Protein AF-A0A7V9AAE6-F1 (afdb_monomer)

Organism: NCBI:txid2755323

Foldseek 3Di:
DDDDDDDDDDDDDDDDDDDDDDDPPPPPPPPPPDPDFPPVPPPDFWFWDWDQQADCFFDDQDWFFRNHGHAQFALQWAAAQRGKIWGQGADDQGFTWIRDPVRTIDTQERRDPPQQLPPDQKDFRNNQHRLEDDDDNPDHYAQKYKDHAQVDADPVRFGRTWMKHAHYPPNLQRQWIKTWHQDVVVVRGIMIGTLAGPADDDADQDAFDKDQRHNHHDPDRWGWFWEAALNDIWIWTDDQQWIWTADPVRNMTGTQDHCVLEAPDPQAPQDDPNHGAGHFPDWDAARNRKIWGFDAAPGPVGQWIKIAHNVSPDIHTLAGAPVDLQAWCKFQRHPGHHAWRGFRRQCQYDHRAWGWTAGPQSWWIWIGHPRIIFTQFSTQATEGGGGDDDPDDDDDDLVPADNNGRTPTAHRWHDHPDQWIWGFHDDPPTTTTIIIIDNHDSPDDYDYDDD

Sequence (451 aa):
MFRPCKRRWINPSFCTLAASAVLAAGWLATETSGQDKPSPGSQISGPPKYEHFAFCCMDGYLDGPRKEAMAPVTKAVSVDDEGNLYFIPAHGDSGLRVARMDGMVETIAGADYWHGRLNVDEGPASFIPHLQRVGGIGNPISTVVAVGNPLRDGPDGQPAGYLLTRAGLGTGLEYSIYKVWRNKEKGGRWWFKRIIGLGKSAPPTEVGKSIAAKDVFFDKLPFITTGRVGGKLNVYFHSEGNLWQYDDAQGTLTCVLSTADYLGKPEIGTRHDGKPLPPAEKIVVTPDGSFYLGWYQGNYPKGTVVKVTADRKKAWRVAQDAGDVNKRWDGDALRQAAFFGGPLLAGGTWAPDIVFFGAVDDAPLRRFKDGRVSTLCKDGEWREFPTKQASGGGELTWQACPPDKAPAWGRGWVMADPGYFYQLYSMGGGDAWVWRVGPIDFGKESIQKLP

Mean predicted aligned error: 11.21 Å

Solvent-accessible surface area (backbone atoms only — not comparable to full-atom values): 24290 Å² total; per-residue (Å²): 142,86,88,89,86,83,87,84,88,87,86,84,89,82,89,81,89,81,90,76,93,74,80,84,76,74,83,72,76,79,82,84,82,70,82,76,68,76,56,94,81,65,82,71,75,59,52,43,43,80,39,87,51,32,34,54,47,35,54,48,90,37,67,36,50,20,74,71,10,29,34,34,65,41,65,16,44,27,45,21,73,80,52,31,39,33,34,42,33,70,58,101,60,24,18,40,30,37,41,36,79,90,34,41,27,47,80,61,23,24,86,59,93,63,83,37,72,71,88,64,59,59,46,57,22,56,62,51,36,50,51,57,54,90,74,75,102,79,76,46,62,39,54,33,39,51,39,53,36,45,89,40,63,35,96,87,62,49,48,41,21,29,35,40,34,39,35,10,61,91,46,90,43,49,49,23,32,30,44,35,34,42,34,64,98,65,77,54,39,48,24,31,35,57,44,30,37,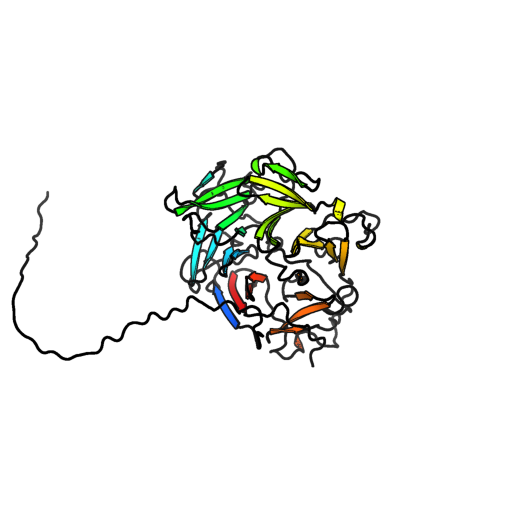83,25,87,36,70,71,60,69,53,67,75,39,70,46,53,28,54,45,23,29,55,98,55,71,55,40,43,40,65,32,43,41,83,80,43,80,44,41,36,39,33,45,88,31,27,34,24,40,49,39,80,92,79,41,29,34,27,16,73,43,31,45,80,60,53,61,69,36,75,66,65,47,46,58,52,98,90,35,70,58,64,63,43,77,32,71,41,56,24,37,75,49,24,38,41,36,7,20,40,72,90,37,58,64,47,12,25,27,32,42,33,44,58,86,45,83,47,53,35,62,56,28,31,32,69,84,43,67,75,35,19,50,20,30,45,17,70,81,31,17,29,65,30,39,16,56,34,56,45,51,25,48,87,44,73,64,35,37,29,33,33,31,91,73,35,30,47,54,29,35,38,44,93,62,28,28,28,34,40,19,44,41,51,46,34,32,24,46,57,29,45,56,67,96,82,82,82,56,63,53,68,85,70,39,58,84,59,63,18,64,39,74,43,35,40,74,36,43,35,66,75,35,36,32,38,33,43,39,60,64,93,85,45,38,11,42,32,34,39,38,30,67,44,55,88,80,59,74,70,39,80,59,78,132

Secondary structure (DSSP, 8-state):
-----------------------------------PPPPTT----SPPEEEEEE--S--S-B-EETTT-B----S-EEE-TT--EEE--SSS---EEEE-TTSEEEEEE--S--------SEEEGGGS--S--S--TT--SSSEEEEEEEEEE-TTSSEEEEEEEEPPTTSS-TT-EEEEEEEGGGTTEEEEEEEESS--BPPP-STT-EEEGGGB--SSPPEEEEEEETTEEEEEEEETTEEEEEETTTTEEEEEE-HHHHTT-TTT-SEETTEEPPPPSEEEE-TTS-EEEE--TTSSSTTEEEEE-TTSS-EEEEEE----TTSBSSEETTTTB-----B-TTT-EEETTEEEE--TTS-B-EEEETTEEEEEBTTS-EE---B--STT--S--GGGS-TTTSB-B-S-EEEETTTEEEEEEEETTTEEEEEEEE---TTSPEES---

Radius of gyration: 25.61 Å; Cα contacts (8 Å, |Δi|>4): 1141; chains: 1; bounding box: 88×87×58 Å

pLDDT: mean 75.8, std 20.03, range [22.12, 98.5]

Structure (mmCIF, N/CA/C/O backbone):
data_AF-A0A7V9AAE6-F1
#
_entry.id   AF-A0A7V9AAE6-F1
#
loop_
_atom_site.group_PDB
_atom_site.id
_atom_site.type_symbol
_atom_site.label_atom_id
_atom_site.label_alt_id
_atom_site.label_comp_id
_atom_site.label_asym_id
_atom_site.label_entity_id
_atom_site.label_seq_id
_atom_site.pdbx_PDB_ins_code
_atom_site.Cartn_x
_atom_site.Cartn_y
_atom_site.Cartn_z
_atom_site.occupancy
_atom_site.B_iso_or_equiv
_atom_site.auth_seq_id
_atom_site.auth_comp_id
_atom_site.auth_asym_id
_atom_site.auth_atom_id
_atom_site.pdbx_PDB_model_num
ATOM 1 N N . MET A 1 1 ? -64.786 -18.141 11.512 1.00 38.16 1 MET A N 1
ATOM 2 C CA . MET A 1 1 ? -65.105 -19.432 10.864 1.00 38.16 1 MET A CA 1
ATOM 3 C C . MET A 1 1 ? -63.811 -20.197 10.652 1.00 38.16 1 MET A C 1
ATOM 5 O O . MET A 1 1 ? -63.058 -19.876 9.750 1.00 38.16 1 MET A O 1
ATOM 9 N N . PHE A 1 2 ? -63.532 -21.159 11.526 1.00 30.17 2 PHE A N 1
ATOM 10 C CA . PHE A 1 2 ? -62.473 -22.153 11.365 1.00 30.17 2 PHE A CA 1
ATOM 11 C C . PHE A 1 2 ? -63.156 -23.502 11.156 1.00 30.17 2 PHE A C 1
ATOM 13 O O . PHE A 1 2 ? -64.040 -23.820 11.947 1.00 30.17 2 PHE A O 1
ATOM 20 N N . ARG A 1 3 ? -62.732 -24.294 10.163 1.00 25.22 3 ARG A N 1
ATOM 21 C CA . ARG A 1 3 ? -62.599 -25.760 10.263 1.00 25.22 3 ARG A CA 1
ATOM 22 C C . ARG A 1 3 ? -61.736 -26.317 9.107 1.00 25.22 3 ARG A C 1
ATOM 24 O O . ARG A 1 3 ? -61.664 -25.680 8.062 1.00 25.22 3 ARG A O 1
ATOM 31 N N . PRO A 1 4 ? -61.058 -27.464 9.315 1.00 36.69 4 PRO A N 1
ATOM 32 C CA . PRO A 1 4 ? -59.820 -27.860 8.636 1.00 36.69 4 PRO A CA 1
ATOM 33 C C . PRO A 1 4 ? -60.000 -29.076 7.704 1.00 36.69 4 PRO A C 1
ATOM 35 O O . PRO A 1 4 ? -61.030 -29.750 7.757 1.00 36.69 4 PRO A O 1
ATOM 38 N N . CYS A 1 5 ? -58.972 -29.430 6.921 1.00 25.23 5 CYS A N 1
ATOM 39 C CA . CYS A 1 5 ? -58.918 -30.715 6.212 1.00 25.23 5 CYS A CA 1
ATOM 40 C C . CYS A 1 5 ? -57.712 -31.571 6.638 1.00 25.23 5 CYS A C 1
ATOM 42 O O . CYS A 1 5 ? -56.651 -31.063 6.991 1.00 25.23 5 CYS A O 1
ATOM 44 N N . LYS A 1 6 ? -57.957 -32.883 6.695 1.00 27.66 6 LYS A N 1
ATOM 45 C CA . LYS A 1 6 ? -57.303 -33.902 7.530 1.00 27.66 6 LYS A CA 1
ATOM 46 C C . LYS A 1 6 ? -56.033 -34.504 6.909 1.00 27.66 6 LYS A C 1
ATOM 48 O O . LYS A 1 6 ? -55.983 -34.772 5.715 1.00 27.66 6 LYS A O 1
ATOM 53 N N . ARG A 1 7 ? -55.082 -34.864 7.782 1.00 25.94 7 ARG A N 1
ATOM 54 C CA . ARG A 1 7 ? -54.035 -35.880 7.549 1.00 25.94 7 ARG A CA 1
ATOM 55 C C . ARG A 1 7 ? -54.653 -37.275 7.377 1.00 25.94 7 ARG A C 1
ATOM 57 O O . ARG A 1 7 ? -55.599 -37.614 8.089 1.00 25.94 7 ARG A O 1
ATOM 64 N N . ARG A 1 8 ? -54.018 -38.129 6.568 1.00 24.86 8 ARG A N 1
ATOM 65 C CA . ARG A 1 8 ? -54.099 -39.592 6.702 1.00 24.86 8 ARG A CA 1
ATOM 66 C C . ARG A 1 8 ? -52.702 -40.203 6.597 1.00 24.86 8 ARG A C 1
ATOM 68 O O . ARG A 1 8 ? -51.971 -39.928 5.656 1.00 24.86 8 ARG A O 1
ATOM 75 N N . TRP A 1 9 ? -52.367 -40.991 7.611 1.00 22.98 9 TRP A N 1
ATOM 76 C CA . TRP A 1 9 ? -51.218 -41.886 7.698 1.00 22.98 9 TRP A CA 1
ATOM 77 C C . TRP A 1 9 ? -51.628 -43.269 7.187 1.00 22.98 9 TRP A C 1
ATOM 79 O O . TRP A 1 9 ? -52.701 -43.729 7.575 1.00 22.98 9 TRP A O 1
ATOM 89 N N . ILE A 1 10 ? -50.767 -43.943 6.417 1.00 27.31 10 ILE A N 1
ATOM 90 C CA . ILE A 1 10 ? -50.696 -45.412 6.339 1.00 27.31 10 ILE A CA 1
ATOM 91 C C . ILE A 1 10 ? -49.213 -45.805 6.210 1.00 27.31 10 ILE A C 1
ATOM 93 O O . ILE A 1 10 ? -48.483 -45.248 5.399 1.00 27.31 10 ILE A O 1
ATOM 97 N N . ASN A 1 11 ? -48.805 -46.755 7.045 1.00 22.12 11 ASN A N 1
ATOM 98 C CA . ASN A 1 11 ? -47.566 -47.544 7.074 1.00 22.12 11 ASN A CA 1
ATOM 99 C C . ASN A 1 11 ? -48.004 -48.933 7.624 1.00 22.12 11 ASN A C 1
ATOM 101 O O . ASN A 1 11 ? -49.061 -48.958 8.269 1.00 22.12 11 ASN A O 1
ATOM 105 N N . PRO A 1 12 ? -47.239 -50.046 7.586 1.00 42.81 12 PRO A N 1
ATOM 106 C CA . PRO A 1 12 ? -46.128 -50.498 6.727 1.00 42.81 12 PRO A CA 1
ATOM 107 C C . PRO A 1 12 ? -46.315 -51.979 6.245 1.00 42.81 12 PRO A C 1
ATOM 109 O O . PRO A 1 12 ? -47.381 -52.559 6.445 1.00 42.81 12 PRO A O 1
ATOM 112 N N . SER A 1 13 ? -45.231 -52.592 5.719 1.00 24.70 13 SER A N 1
ATOM 113 C CA . SER A 1 13 ? -44.926 -54.052 5.632 1.00 24.70 13 SER A CA 1
ATOM 114 C C . SER A 1 13 ? -45.295 -54.763 4.312 1.00 24.70 13 SER A C 1
ATOM 116 O O . SER A 1 13 ? -46.391 -54.564 3.814 1.00 24.70 13 SER A O 1
ATOM 118 N N . PHE A 1 14 ? -44.504 -55.654 3.688 1.00 25.53 14 PHE A N 1
ATOM 119 C CA . PHE A 1 14 ? -43.159 -56.238 3.897 1.00 25.53 14 PHE A CA 1
ATOM 120 C C . PHE A 1 14 ? -42.788 -57.069 2.625 1.00 25.53 14 PHE A C 1
ATOM 122 O O . PHE A 1 14 ? -43.694 -57.409 1.867 1.00 25.53 14 PHE A O 1
ATOM 129 N N . CYS A 1 15 ? -41.509 -57.484 2.496 1.00 23.48 15 CYS A N 1
ATOM 130 C CA . CYS A 1 15 ? -40.951 -58.573 1.640 1.00 23.48 15 CYS A CA 1
ATOM 131 C C . CYS A 1 15 ? -40.703 -58.284 0.129 1.00 23.48 15 CYS A C 1
ATOM 133 O O . CYS A 1 15 ? -41.597 -57.820 -0.558 1.00 23.48 15 CYS A O 1
ATOM 135 N N . THR A 1 16 ? -39.549 -58.562 -0.508 1.00 26.50 16 THR A N 1
ATOM 136 C CA . THR A 1 16 ? -38.288 -59.231 -0.112 1.00 26.50 16 THR A CA 1
ATOM 137 C C . THR A 1 16 ? -37.155 -58.879 -1.101 1.00 26.50 16 THR A C 1
ATOM 139 O O . THR A 1 16 ? -37.397 -58.665 -2.283 1.00 26.50 16 THR A O 1
ATOM 142 N N . LEU A 1 17 ? -35.928 -58.881 -0.572 1.00 25.61 17 LEU A N 1
ATOM 143 C CA . LEU A 1 17 ? -34.586 -58.981 -1.174 1.00 25.61 17 LEU A CA 1
ATOM 144 C C . LEU A 1 17 ? -34.429 -59.350 -2.667 1.00 25.61 17 LEU A C 1
ATOM 146 O O . LEU A 1 17 ? -34.781 -60.449 -3.084 1.00 25.61 17 LEU A O 1
ATOM 150 N N . ALA A 1 18 ? -33.635 -58.538 -3.372 1.00 24.98 18 ALA A N 1
ATOM 151 C CA . ALA A 1 18 ? -32.578 -59.030 -4.257 1.00 24.98 18 ALA A CA 1
ATOM 152 C C . ALA A 1 18 ? -31.389 -58.057 -4.210 1.00 24.98 18 ALA A C 1
ATOM 154 O O . ALA A 1 18 ? -31.491 -56.888 -4.576 1.00 24.98 18 ALA A O 1
ATOM 155 N N . ALA A 1 19 ? -30.273 -58.551 -3.680 1.00 24.92 19 ALA A N 1
ATOM 156 C CA . ALA A 1 19 ? -29.005 -57.852 -3.607 1.00 24.92 19 ALA A CA 1
ATOM 157 C C . ALA A 1 19 ? -28.358 -57.781 -4.995 1.00 24.92 19 ALA A C 1
ATOM 159 O O . ALA A 1 19 ? -28.297 -58.775 -5.715 1.00 24.92 19 ALA A O 1
ATOM 160 N N . SER A 1 20 ? -27.813 -56.624 -5.351 1.00 26.22 20 SER A N 1
ATOM 161 C CA . SER A 1 20 ? -26.743 -56.514 -6.339 1.00 26.22 20 SER A CA 1
ATOM 162 C C . SER A 1 20 ? -25.885 -55.322 -5.952 1.00 26.22 20 SER A C 1
ATOM 164 O O . SER A 1 20 ? -26.346 -54.185 -5.898 1.00 26.22 20 SER A O 1
ATOM 166 N N . ALA A 1 21 ? -24.652 -55.638 -5.575 1.00 28.94 21 ALA A N 1
ATOM 167 C CA . ALA A 1 21 ? -23.635 -54.699 -5.158 1.00 28.94 21 ALA A CA 1
ATOM 168 C C . ALA A 1 21 ? -23.313 -53.727 -6.299 1.00 28.94 21 ALA A C 1
ATOM 170 O O . ALA A 1 21 ? -22.808 -54.135 -7.342 1.00 28.94 21 ALA A O 1
ATOM 171 N N . VAL A 1 22 ? -23.559 -52.438 -6.076 1.00 28.06 22 VAL A N 1
ATOM 172 C CA . VAL A 1 22 ? -22.896 -51.368 -6.818 1.00 28.06 22 VAL A CA 1
ATOM 173 C C . VAL A 1 22 ? -21.991 -50.666 -5.823 1.00 28.06 22 VAL A C 1
ATOM 175 O O . VAL A 1 22 ? -22.436 -50.122 -4.815 1.00 28.06 22 VAL A O 1
ATOM 178 N N . LEU A 1 23 ? -20.700 -50.802 -6.102 1.00 26.59 23 LEU A N 1
ATOM 179 C CA . LEU A 1 23 ? -19.577 -50.195 -5.413 1.00 26.59 23 LEU A CA 1
ATOM 180 C C . LEU A 1 23 ? -19.883 -48.741 -5.045 1.00 26.59 23 LEU A C 1
ATOM 182 O O . LEU A 1 23 ? -20.255 -47.936 -5.899 1.00 26.59 23 LEU A O 1
ATOM 186 N N . ALA A 1 24 ? -19.687 -48.419 -3.769 1.00 26.75 24 ALA A N 1
ATOM 187 C CA . ALA A 1 24 ? -19.628 -47.055 -3.285 1.00 26.75 24 ALA A CA 1
ATOM 188 C C . ALA A 1 24 ? -18.468 -46.336 -3.989 1.00 26.75 24 ALA A C 1
ATOM 190 O O . ALA A 1 24 ? -17.313 -46.426 -3.575 1.00 26.75 24 ALA A O 1
ATOM 191 N N . ALA A 1 25 ? -18.776 -45.633 -5.077 1.00 28.75 25 ALA A N 1
ATOM 192 C CA . ALA A 1 25 ? -17.924 -44.576 -5.583 1.00 28.75 25 ALA A CA 1
ATOM 193 C C . ALA A 1 25 ? -18.002 -43.437 -4.564 1.00 28.75 25 ALA A C 1
ATOM 195 O O . ALA A 1 25 ? -18.970 -42.675 -4.526 1.00 28.75 25 ALA A O 1
ATOM 196 N N . GLY A 1 26 ? -17.006 -43.392 -3.678 1.00 25.12 26 GLY A N 1
ATOM 197 C CA . GLY A 1 26 ? -16.774 -42.257 -2.805 1.00 25.12 26 GLY A CA 1
ATOM 198 C C . GLY A 1 26 ? -16.737 -40.993 -3.653 1.00 25.12 26 GLY A C 1
ATOM 199 O O . GLY A 1 26 ? -15.921 -40.868 -4.565 1.00 25.12 26 GLY A O 1
ATOM 200 N N . TRP A 1 27 ? -17.650 -40.073 -3.364 1.00 26.20 27 TRP A N 1
ATOM 201 C CA . TRP A 1 27 ? -17.548 -38.702 -3.828 1.00 26.20 27 TRP A CA 1
ATOM 202 C C . TRP A 1 27 ? -16.332 -38.086 -3.137 1.00 26.20 27 TRP A C 1
ATOM 204 O O . TRP A 1 27 ? -16.424 -37.551 -2.035 1.00 26.20 27 TRP A O 1
ATOM 214 N N . LEU A 1 28 ? -15.171 -38.214 -3.776 1.00 26.25 28 LEU A N 1
ATOM 215 C CA . LEU A 1 28 ? -14.057 -37.310 -3.557 1.00 26.25 28 LEU A CA 1
ATOM 216 C C . LEU A 1 28 ? -14.535 -35.932 -4.005 1.00 26.25 28 LEU A C 1
ATOM 218 O O . LEU A 1 28 ? -14.614 -35.639 -5.198 1.00 26.25 28 LEU A O 1
ATOM 222 N N . ALA A 1 29 ? -14.891 -35.101 -3.028 1.00 27.67 29 ALA A N 1
ATOM 223 C CA . ALA A 1 29 ? -14.841 -33.665 -3.199 1.00 27.67 29 ALA A CA 1
ATOM 224 C C . ALA A 1 29 ? -13.429 -33.340 -3.695 1.00 27.67 29 ALA A C 1
ATOM 226 O O . ALA A 1 29 ? -12.447 -33.553 -2.988 1.00 27.67 29 ALA A O 1
ATOM 227 N N . THR A 1 30 ? -13.317 -32.901 -4.943 1.00 26.17 30 THR A N 1
ATOM 228 C CA . THR A 1 30 ? -12.099 -32.272 -5.435 1.00 26.17 30 THR A CA 1
ATOM 229 C C . THR A 1 30 ? -11.892 -31.003 -4.623 1.00 26.17 30 THR A C 1
ATOM 231 O O . THR A 1 30 ? -12.503 -29.971 -4.898 1.00 26.17 30 THR A O 1
ATOM 234 N N . GLU A 1 31 ? -11.057 -31.103 -3.592 1.00 28.66 31 GLU A N 1
ATOM 235 C CA . GLU A 1 31 ? -10.377 -29.972 -2.982 1.00 28.66 31 GLU A CA 1
ATOM 236 C C . GLU A 1 31 ? -9.586 -29.253 -4.080 1.00 28.66 31 GLU A C 1
ATOM 238 O O . GLU A 1 31 ? -8.480 -29.633 -4.448 1.00 28.66 31 GLU A O 1
ATOM 243 N N . THR A 1 32 ? -10.161 -28.189 -4.628 1.00 29.34 32 THR A N 1
ATOM 244 C CA . THR A 1 32 ? -9.389 -27.106 -5.240 1.00 29.34 32 THR A CA 1
ATOM 245 C C . THR A 1 32 ? -9.481 -25.894 -4.325 1.00 29.34 32 THR A C 1
ATOM 247 O O . THR A 1 32 ? -10.007 -24.852 -4.699 1.00 29.34 32 THR A O 1
ATOM 250 N N . SER A 1 33 ? -9.009 -26.046 -3.090 1.00 33.09 33 SER A N 1
ATOM 251 C CA . SER A 1 33 ? -8.811 -24.950 -2.138 1.00 33.09 33 SER A CA 1
ATOM 252 C C . SER A 1 33 ? -7.433 -25.106 -1.511 1.00 33.09 33 SER A C 1
ATOM 254 O O . SER A 1 33 ? -7.273 -25.556 -0.382 1.00 33.09 33 SER A O 1
ATOM 256 N N . GLY A 1 34 ? -6.422 -24.799 -2.310 1.00 32.91 34 GLY A N 1
ATOM 257 C CA . GLY A 1 34 ? -5.028 -24.969 -1.940 1.00 32.91 34 GLY A CA 1
ATOM 258 C C . GLY A 1 34 ? -4.170 -24.872 -3.183 1.00 32.91 34 GLY A C 1
ATOM 259 O O . GLY A 1 34 ? -3.587 -25.856 -3.614 1.00 32.91 34 GLY A O 1
ATOM 260 N N . GLN A 1 35 ? -4.132 -23.701 -3.824 1.00 41.19 35 GLN A N 1
ATOM 261 C CA . GLN A 1 35 ? -2.963 -23.430 -4.652 1.00 41.19 35 GLN A CA 1
ATOM 262 C C . GLN A 1 35 ? -1.788 -23.338 -3.688 1.00 41.19 35 GLN A C 1
ATOM 264 O O . GLN A 1 35 ? -1.699 -22.377 -2.921 1.00 41.19 35 GLN A O 1
ATOM 269 N N . ASP A 1 36 ? -0.952 -24.376 -3.693 1.00 38.91 36 ASP A N 1
ATOM 270 C CA . ASP A 1 36 ? 0.280 -24.427 -2.924 1.00 38.91 36 ASP A CA 1
ATOM 271 C C . ASP A 1 36 ? 1.027 -23.109 -3.106 1.00 38.91 36 ASP A C 1
ATOM 273 O O . ASP A 1 36 ? 1.366 -22.700 -4.224 1.00 38.91 36 ASP A O 1
ATOM 277 N N . LYS A 1 37 ? 1.243 -22.408 -1.989 1.00 44.19 37 LYS A N 1
ATOM 278 C CA . LYS A 1 37 ? 2.143 -21.259 -1.965 1.00 44.19 37 LYS A CA 1
ATOM 279 C C . LYS A 1 37 ? 3.486 -21.767 -2.504 1.00 44.19 37 LYS A C 1
ATOM 281 O O . LYS A 1 37 ? 3.990 -22.752 -1.955 1.00 44.19 37 LYS A O 1
ATOM 286 N N . PRO A 1 38 ? 4.059 -21.164 -3.565 1.00 46.06 38 PRO A N 1
ATOM 287 C CA . PRO A 1 38 ? 5.351 -21.604 -4.072 1.00 46.06 38 PRO A CA 1
ATOM 288 C C . PRO A 1 38 ? 6.354 -21.618 -2.918 1.00 46.06 38 PRO A C 1
ATOM 290 O O . PRO A 1 38 ? 6.476 -20.642 -2.172 1.00 46.06 38 PRO A O 1
ATOM 293 N N . SER A 1 39 ? 7.008 -22.762 -2.719 1.00 38.53 39 SER A N 1
ATOM 294 C CA . SER A 1 39 ? 7.979 -22.916 -1.641 1.00 38.53 39 SER A CA 1
ATOM 295 C C . SER A 1 39 ? 9.141 -21.943 -1.860 1.00 38.53 39 SER A C 1
ATOM 297 O O . SER A 1 39 ? 9.564 -21.760 -3.008 1.00 38.53 39 SER A O 1
ATOM 299 N N . PRO A 1 40 ? 9.694 -21.331 -0.797 1.00 38.16 40 PRO A N 1
ATOM 300 C CA . PRO A 1 40 ? 10.885 -20.500 -0.920 1.00 38.16 40 PRO A CA 1
ATOM 301 C C . PRO A 1 40 ? 11.998 -21.286 -1.630 1.00 38.16 40 PRO A C 1
ATOM 303 O O . PRO A 1 40 ? 12.467 -22.297 -1.111 1.00 38.16 40 PRO A O 1
ATOM 306 N N . GLY A 1 41 ? 12.381 -20.857 -2.837 1.00 40.78 41 GLY A N 1
ATOM 307 C CA . GLY A 1 41 ? 13.430 -21.498 -3.640 1.00 40.78 41 GLY A CA 1
ATOM 308 C C . GLY A 1 41 ? 12.967 -22.336 -4.840 1.00 40.78 41 GLY A C 1
ATOM 309 O O . GLY A 1 41 ? 13.824 -22.805 -5.586 1.00 40.78 41 GLY A O 1
ATOM 310 N N . SER A 1 42 ? 11.662 -22.505 -5.101 1.00 51.09 42 SER A N 1
ATOM 311 C CA . SER A 1 42 ? 11.232 -23.065 -6.392 1.00 51.09 42 SER A CA 1
ATOM 312 C C . SER A 1 42 ? 11.480 -22.043 -7.506 1.00 51.09 42 SER A C 1
ATOM 314 O O . SER A 1 42 ? 10.909 -20.952 -7.459 1.00 51.09 42 SER A O 1
ATOM 316 N N . GLN A 1 43 ? 12.291 -22.380 -8.515 1.00 60.53 43 GLN A N 1
ATOM 317 C CA . GLN A 1 43 ? 12.417 -21.553 -9.718 1.00 60.53 43 GLN A CA 1
ATOM 318 C C . GLN A 1 43 ? 11.076 -21.535 -10.459 1.00 60.53 43 GLN A C 1
ATOM 320 O O . GLN A 1 43 ? 10.725 -22.474 -11.174 1.00 60.53 43 GLN A O 1
ATOM 325 N N . ILE A 1 44 ? 10.316 -20.456 -10.275 1.00 74.25 44 ILE A N 1
ATOM 326 C CA . ILE A 1 44 ? 9.123 -20.181 -11.072 1.00 74.25 44 ILE A CA 1
ATOM 327 C C . ILE A 1 44 ? 9.609 -19.893 -12.497 1.00 74.25 44 ILE A C 1
ATOM 329 O O . ILE A 1 44 ? 10.337 -18.928 -12.741 1.00 74.25 44 ILE A O 1
ATOM 333 N N . SER A 1 45 ? 9.250 -20.769 -13.433 1.00 69.12 45 SER A N 1
ATOM 334 C CA . SER A 1 45 ? 9.623 -20.659 -14.843 1.00 69.12 45 SER A CA 1
ATOM 335 C C . SER A 1 45 ? 8.380 -20.604 -15.728 1.00 69.12 45 SER A C 1
ATOM 337 O O . SER A 1 45 ? 7.365 -21.239 -15.436 1.00 69.12 45 SER A O 1
ATOM 339 N N . GLY A 1 46 ? 8.475 -19.835 -16.813 1.00 82.81 46 GLY A N 1
ATOM 340 C CA . GLY A 1 46 ? 7.396 -19.649 -17.777 1.00 82.81 46 GLY A CA 1
ATOM 341 C C . GLY A 1 46 ? 6.457 -18.471 -17.474 1.00 82.81 46 GLY A C 1
ATOM 342 O O . GLY A 1 46 ? 6.617 -17.778 -16.466 1.00 82.81 46 GLY A O 1
ATOM 343 N N . PRO A 1 47 ? 5.481 -18.236 -18.371 1.00 89.19 47 PRO A N 1
ATOM 344 C CA . PRO A 1 47 ? 4.550 -17.119 -18.271 1.00 89.19 47 PRO A CA 1
ATOM 345 C C . PRO A 1 47 ? 3.677 -17.217 -17.011 1.00 89.19 47 PRO A C 1
ATOM 347 O O . PRO A 1 47 ? 3.175 -18.306 -16.705 1.00 89.19 47 PRO A O 1
ATOM 350 N N . PRO A 1 48 ? 3.424 -16.099 -16.301 1.00 89.75 48 PRO A N 1
ATOM 351 C CA . PRO A 1 48 ? 2.459 -16.083 -15.214 1.00 89.75 48 PRO A CA 1
ATOM 352 C C . PRO A 1 48 ? 1.062 -16.422 -15.742 1.00 89.75 48 PRO A C 1
ATOM 354 O O . PRO A 1 48 ? 0.677 -16.040 -16.851 1.00 89.75 48 PRO A O 1
ATOM 357 N N . LYS A 1 49 ? 0.271 -17.128 -14.933 1.00 90.94 49 LYS A N 1
ATOM 358 C CA . LYS A 1 49 ? -1.115 -17.450 -15.277 1.00 90.94 49 LYS A CA 1
ATOM 359 C C . LYS A 1 49 ? -2.007 -16.262 -14.950 1.00 90.94 49 LYS A C 1
ATOM 361 O O . LYS A 1 49 ? -1.874 -15.666 -13.886 1.00 90.94 49 LYS A O 1
ATOM 366 N N . TYR A 1 50 ? -2.935 -15.964 -15.853 1.00 89.00 50 TYR A N 1
ATOM 367 C CA . TYR A 1 50 ? -3.979 -14.962 -15.658 1.00 89.00 50 TYR A CA 1
ATOM 368 C C . TYR A 1 50 ? -5.269 -15.670 -15.254 1.00 89.00 50 TYR A C 1
ATOM 370 O O . TYR A 1 50 ? -5.915 -16.327 -16.070 1.00 89.00 50 TYR A O 1
ATOM 378 N N . GLU A 1 51 ? -5.638 -15.556 -13.982 1.00 90.81 51 GLU A N 1
ATOM 379 C CA . GLU A 1 51 ? -6.893 -16.083 -13.459 1.00 90.81 51 GLU A CA 1
ATOM 380 C C . GLU A 1 51 ? -7.933 -14.964 -13.399 1.00 90.81 51 GLU A C 1
ATOM 382 O O . GLU A 1 51 ? -7.699 -13.930 -12.770 1.00 90.81 51 GLU A O 1
ATOM 387 N N . HIS A 1 52 ? -9.095 -15.172 -14.024 1.00 90.31 52 HIS A N 1
ATOM 388 C CA . HIS A 1 52 ? -10.239 -14.280 -13.837 1.00 90.31 52 HIS A CA 1
ATOM 389 C C . HIS A 1 52 ? -10.718 -14.398 -12.389 1.00 90.31 52 HIS A C 1
ATOM 391 O O . HIS A 1 52 ? -11.362 -15.379 -12.010 1.00 90.31 52 HIS A O 1
ATOM 397 N N . PHE A 1 53 ? -10.350 -13.411 -11.578 1.00 91.81 53 PHE A N 1
ATOM 398 C CA . PHE A 1 53 ? -10.516 -13.457 -10.136 1.00 91.81 53 PHE A CA 1
ATOM 399 C C . PHE A 1 53 ? -11.857 -12.898 -9.680 1.00 91.81 53 PHE A C 1
ATOM 401 O O . PHE A 1 53 ? -12.478 -13.490 -8.803 1.00 91.81 53 PHE A O 1
ATOM 408 N N . ALA A 1 54 ? -12.313 -11.784 -10.259 1.00 91.19 54 ALA A N 1
ATOM 409 C CA . ALA A 1 54 ? -13.599 -11.193 -9.911 1.00 91.19 54 ALA A CA 1
ATOM 410 C C . ALA A 1 54 ? -14.209 -10.340 -11.030 1.00 91.19 54 ALA A C 1
ATOM 412 O O . ALA A 1 54 ? -13.506 -9.797 -11.888 1.00 91.19 54 ALA A O 1
ATOM 413 N N . PHE A 1 55 ? -15.529 -10.211 -10.916 1.00 89.25 55 PHE A N 1
ATOM 414 C CA . PHE A 1 55 ? -16.478 -9.394 -11.664 1.00 89.25 55 PHE A CA 1
ATOM 415 C C . PHE A 1 55 ? -16.783 -9.824 -13.092 1.00 89.25 55 PHE A C 1
ATOM 417 O O . PHE A 1 55 ? -15.920 -10.274 -13.841 1.00 89.25 55 PHE A O 1
ATOM 424 N N . CYS A 1 56 ? -18.037 -9.639 -13.489 1.00 87.19 56 CYS A N 1
ATOM 425 C CA . CYS A 1 56 ? -18.557 -10.042 -14.790 1.00 87.19 56 CYS A CA 1
ATOM 426 C C . CYS A 1 56 ? -18.411 -8.976 -15.892 1.00 87.19 56 CYS A C 1
ATOM 428 O O . CYS A 1 56 ? -19.149 -9.030 -16.871 1.00 87.19 56 CYS A O 1
ATOM 430 N N . CYS A 1 57 ? -17.485 -8.017 -15.760 1.00 82.12 57 CYS A N 1
ATOM 431 C CA . CYS A 1 57 ? -17.343 -6.886 -16.690 1.00 82.12 57 CYS A CA 1
ATOM 432 C C . CYS A 1 57 ? -18.513 -5.893 -16.702 1.00 82.12 57 CYS A C 1
ATOM 434 O O . CYS A 1 57 ? -18.668 -5.183 -17.684 1.00 82.12 57 CYS A O 1
ATOM 436 N N . MET A 1 58 ? -19.353 -5.843 -15.669 1.00 80.06 58 MET A N 1
ATOM 437 C CA . MET A 1 58 ? -20.464 -4.889 -15.631 1.00 80.06 58 MET A CA 1
ATOM 438 C C . MET A 1 58 ? -20.362 -3.981 -14.415 1.00 80.06 58 MET A C 1
ATOM 440 O O . MET A 1 58 ? -20.138 -4.452 -13.293 1.00 80.06 58 MET A O 1
ATOM 444 N N . ASP A 1 59 ? -20.544 -2.684 -14.661 1.00 78.56 59 ASP A N 1
ATOM 445 C CA . ASP A 1 59 ? -20.773 -1.706 -13.610 1.00 78.56 59 ASP A CA 1
ATOM 446 C C . ASP A 1 59 ? -22.098 -2.014 -12.910 1.00 78.56 59 ASP A C 1
ATOM 448 O O . ASP A 1 59 ? -23.091 -2.386 -13.539 1.00 78.56 59 ASP A O 1
ATOM 452 N N . GLY A 1 60 ? -22.099 -1.877 -11.593 1.00 77.38 60 GLY A N 1
ATOM 453 C CA . GLY A 1 60 ? -23.245 -2.178 -10.760 1.00 77.38 60 GLY A CA 1
ATOM 454 C C . GLY A 1 60 ? -22.858 -2.746 -9.407 1.00 77.38 60 GLY A C 1
ATOM 455 O O . GLY A 1 60 ? -21.689 -2.885 -9.045 1.00 77.38 60 GLY A O 1
ATOM 456 N N . TYR A 1 61 ? -23.887 -3.105 -8.656 1.00 80.50 61 TYR A N 1
ATOM 457 C CA . TYR A 1 61 ? -23.773 -3.505 -7.267 1.00 80.50 61 TYR A CA 1
ATOM 458 C C . TYR A 1 61 ? -24.494 -4.835 -7.063 1.00 80.50 61 TYR A C 1
ATOM 460 O O . TYR A 1 61 ? -25.672 -4.888 -6.717 1.00 80.50 61 TYR A O 1
ATOM 468 N N . LEU A 1 62 ? -23.777 -5.925 -7.349 1.00 87.50 62 LEU A N 1
ATOM 469 C CA . LEU A 1 62 ? -24.261 -7.288 -7.144 1.00 87.50 62 LEU A CA 1
ATOM 470 C C . LEU A 1 62 ? -23.186 -8.121 -6.447 1.00 87.50 62 LEU A C 1
ATOM 472 O O . LEU A 1 62 ? -22.069 -8.251 -6.953 1.00 87.50 62 LEU A O 1
ATOM 476 N N . ASP A 1 63 ? -23.532 -8.650 -5.276 1.00 91.44 63 ASP A N 1
ATOM 477 C CA . ASP A 1 63 ? -22.790 -9.699 -4.573 1.00 91.44 63 ASP A CA 1
ATOM 478 C C . ASP A 1 63 ? -23.139 -11.075 -5.156 1.00 91.44 63 ASP A C 1
ATOM 480 O O . ASP A 1 63 ? -24.166 -11.242 -5.812 1.00 91.44 63 ASP A O 1
ATOM 484 N N . GLY A 1 64 ? -22.302 -12.078 -4.898 1.00 94.19 64 GLY A N 1
ATOM 485 C CA . GLY A 1 64 ? -22.517 -13.435 -5.398 1.00 94.19 64 GLY A CA 1
ATOM 486 C C . GLY A 1 64 ? -21.240 -14.087 -5.917 1.00 94.19 64 GLY A C 1
ATOM 487 O O . GLY A 1 64 ? -20.137 -13.629 -5.607 1.00 94.19 64 GLY A O 1
ATOM 488 N N . PRO A 1 65 ? -21.359 -15.165 -6.706 1.00 95.50 65 PRO A N 1
ATOM 489 C CA . PRO A 1 65 ? -20.215 -15.804 -7.337 1.00 95.50 65 PRO A CA 1
ATOM 490 C C . PRO A 1 65 ? -19.397 -14.809 -8.168 1.00 95.50 65 PRO A C 1
ATOM 492 O O . PRO A 1 65 ? -19.935 -13.952 -8.865 1.00 95.50 65 PRO A O 1
ATOM 495 N N . ARG A 1 66 ? -18.072 -14.946 -8.157 1.00 88.94 66 ARG A N 1
ATOM 496 C CA . ARG A 1 66 ? -17.116 -13.984 -8.724 1.00 88.94 66 ARG A CA 1
ATOM 497 C C . ARG A 1 66 ? -17.322 -13.663 -10.205 1.00 88.94 66 ARG A C 1
ATOM 499 O O . ARG A 1 66 ? -16.933 -12.586 -10.635 1.00 88.94 66 ARG A O 1
ATOM 506 N N . LYS A 1 67 ? -17.922 -14.574 -10.979 1.00 89.56 67 LYS A N 1
ATOM 507 C CA . LYS A 1 67 ? -18.231 -14.387 -12.411 1.00 89.56 67 LYS A CA 1
ATOM 508 C C . LYS A 1 67 ? -19.616 -13.787 -12.676 1.00 89.56 67 LYS A C 1
ATOM 510 O O . LYS A 1 67 ? -19.937 -13.533 -13.830 1.00 89.56 67 LYS A O 1
ATOM 515 N N . GLU A 1 68 ? -20.404 -13.570 -11.631 1.00 92.12 68 GLU A N 1
ATOM 516 C CA . GLU A 1 68 ? -21.748 -12.978 -11.667 1.00 92.12 68 GLU A CA 1
ATOM 517 C C . GLU A 1 68 ? -21.786 -11.638 -10.924 1.00 92.12 68 GLU A C 1
ATOM 519 O O . GLU A 1 68 ? -22.582 -10.764 -11.252 1.00 92.12 68 GLU A O 1
ATOM 524 N N . ALA A 1 69 ? -20.897 -11.463 -9.943 1.00 91.38 69 ALA A N 1
ATOM 525 C CA . ALA A 1 69 ? -20.766 -10.236 -9.181 1.00 91.38 69 ALA A CA 1
ATOM 526 C C . ALA A 1 69 ? -20.418 -9.031 -10.072 1.00 91.38 69 ALA A C 1
ATOM 528 O O . ALA A 1 69 ? -19.659 -9.137 -11.039 1.00 91.38 69 ALA A O 1
ATOM 529 N N . MET A 1 70 ? -20.924 -7.862 -9.687 1.00 88.25 70 MET A N 1
ATOM 530 C CA . MET A 1 70 ? -20.728 -6.583 -10.381 1.00 88.25 70 MET A CA 1
ATOM 531 C C . MET A 1 70 ? -20.041 -5.589 -9.449 1.00 88.25 70 MET A C 1
ATOM 533 O O . MET A 1 70 ? -20.276 -5.626 -8.235 1.00 88.25 70 MET A O 1
ATOM 537 N N . ALA A 1 71 ? -19.196 -4.718 -9.998 1.00 81.75 71 ALA A N 1
ATOM 538 C CA . ALA A 1 71 ? -18.597 -3.600 -9.270 1.00 81.75 71 ALA A CA 1
ATOM 539 C C . ALA A 1 71 ? -18.019 -2.558 -10.240 1.00 81.75 71 ALA A C 1
ATOM 541 O O . ALA A 1 71 ? -17.287 -2.949 -11.150 1.00 81.75 71 ALA A O 1
ATOM 542 N N . PRO A 1 72 ? -18.177 -1.246 -9.985 1.00 75.50 72 PRO A N 1
ATOM 543 C CA . PRO A 1 72 ? -17.278 -0.263 -10.570 1.00 75.50 72 PRO A CA 1
ATOM 544 C C . PRO A 1 72 ? -15.887 -0.431 -9.945 1.00 75.50 72 PRO A C 1
ATOM 546 O O . PRO A 1 72 ? -15.703 -0.221 -8.741 1.00 75.50 72 PRO A O 1
ATOM 549 N N . VAL A 1 73 ? -14.881 -0.810 -10.740 1.00 67.44 73 VAL A N 1
ATOM 550 C CA . VAL A 1 73 ? -13.523 -1.036 -10.215 1.00 67.44 73 VAL A CA 1
ATOM 551 C C . VAL A 1 73 ? -12.876 0.275 -9.775 1.00 67.44 73 VAL A C 1
ATOM 553 O O . VAL A 1 73 ? -12.749 1.238 -10.530 1.00 67.44 73 VAL A O 1
ATOM 556 N N . THR A 1 74 ? -12.422 0.274 -8.523 1.00 69.12 74 THR A N 1
ATOM 557 C CA . THR A 1 74 ? -11.559 1.292 -7.927 1.00 69.12 74 THR A CA 1
ATOM 558 C C . THR A 1 74 ? -10.106 0.822 -7.942 1.00 69.12 74 THR A C 1
ATOM 560 O O . THR A 1 74 ? -9.825 -0.373 -7.989 1.00 69.12 74 THR A O 1
ATOM 563 N N . LYS A 1 75 ? -9.164 1.753 -7.807 1.00 68.06 75 LYS A N 1
ATOM 564 C CA . LYS A 1 75 ? -7.776 1.422 -7.448 1.00 68.06 75 LYS A CA 1
ATOM 565 C C . LYS A 1 75 ? -7.585 1.297 -5.920 1.00 68.06 75 LYS A C 1
ATOM 567 O O . LYS A 1 75 ? -6.537 0.836 -5.482 1.00 68.06 75 LYS A O 1
ATOM 572 N N . ALA A 1 76 ? -8.585 1.686 -5.117 1.00 69.50 76 ALA A N 1
ATOM 573 C CA . ALA A 1 76 ? -8.545 1.636 -3.656 1.00 69.50 76 ALA A CA 1
ATOM 574 C C . ALA A 1 76 ? -8.856 0.230 -3.139 1.00 69.50 76 ALA A C 1
ATOM 576 O O . ALA A 1 76 ? -9.984 -0.067 -2.735 1.00 69.50 76 ALA A O 1
ATOM 577 N N . VAL A 1 77 ? -7.845 -0.633 -3.184 1.00 81.69 77 VAL A N 1
ATOM 578 C CA . VAL A 1 77 ? -7.967 -2.034 -2.786 1.00 81.69 77 VAL A CA 1
ATOM 579 C C . VAL A 1 77 ? -6.806 -2.470 -1.892 1.00 81.69 77 VAL A C 1
ATOM 581 O O . VAL A 1 77 ? -5.747 -1.843 -1.871 1.00 81.69 77 VAL A O 1
ATOM 584 N N . SER A 1 78 ? -7.004 -3.563 -1.167 1.00 88.06 78 SER A N 1
ATOM 585 C CA . SER A 1 78 ? -6.002 -4.208 -0.322 1.00 88.06 78 SER A CA 1
ATOM 586 C C . SER A 1 78 ? -6.198 -5.720 -0.354 1.00 88.06 78 SER A C 1
ATOM 588 O O . SER A 1 78 ? -7.308 -6.188 -0.593 1.00 88.06 78 SER A O 1
ATOM 590 N N . VAL A 1 79 ? -5.127 -6.480 -0.142 1.00 89.19 79 VAL A N 1
ATOM 591 C CA . VAL A 1 79 ? -5.146 -7.945 -0.167 1.00 89.19 79 VAL A CA 1
ATOM 592 C C . VAL A 1 79 ? -4.658 -8.471 1.179 1.00 89.19 79 VAL A C 1
ATOM 594 O O . VAL A 1 79 ? -3.702 -7.925 1.727 1.00 89.19 79 VAL A O 1
ATOM 597 N N . ASP A 1 80 ? -5.328 -9.487 1.722 1.00 90.88 80 ASP A N 1
ATOM 598 C CA . ASP A 1 80 ? -4.889 -10.179 2.943 1.00 90.88 80 ASP A CA 1
ATOM 599 C C . ASP A 1 80 ? -3.866 -11.302 2.666 1.00 90.88 80 ASP A C 1
ATOM 601 O O . ASP A 1 80 ? -3.502 -11.568 1.520 1.00 90.88 80 ASP A O 1
ATOM 605 N N . ASP A 1 81 ? -3.400 -11.996 3.712 1.00 86.69 81 ASP A N 1
ATOM 606 C CA . ASP A 1 81 ? -2.385 -13.061 3.578 1.00 86.69 81 ASP A CA 1
ATOM 607 C C . ASP A 1 81 ? -2.903 -14.338 2.872 1.00 86.69 81 ASP A C 1
ATOM 609 O O . ASP A 1 81 ? -2.134 -15.284 2.617 1.00 86.69 81 ASP A O 1
ATOM 613 N N . GLU A 1 82 ? -4.207 -14.400 2.597 1.00 89.00 82 GLU A N 1
ATOM 614 C CA . GLU A 1 82 ? -4.877 -15.481 1.874 1.00 89.00 82 GLU A CA 1
ATOM 615 C C . GLU A 1 82 ? -5.099 -15.165 0.399 1.00 89.00 82 GLU A C 1
ATOM 617 O O . GLU A 1 82 ? -5.258 -16.094 -0.391 1.00 89.00 82 GLU A O 1
ATOM 622 N N . GLY A 1 83 ? -5.074 -13.888 0.017 1.00 90.06 83 GLY A N 1
ATOM 623 C CA . GLY A 1 83 ? -5.393 -13.442 -1.336 1.00 90.06 83 GLY A CA 1
ATOM 624 C C . GLY A 1 83 ? -6.830 -12.934 -1.500 1.00 90.06 83 GLY A C 1
ATOM 625 O O . GLY A 1 83 ? -7.296 -12.766 -2.627 1.00 90.06 83 GLY A O 1
ATOM 626 N N . ASN A 1 84 ? -7.568 -12.681 -0.420 1.00 93.31 84 ASN A N 1
ATOM 627 C CA . ASN A 1 84 ? -8.863 -12.017 -0.526 1.00 93.31 84 ASN A CA 1
ATOM 628 C C . ASN A 1 84 ? -8.646 -10.531 -0.835 1.00 93.31 84 ASN A C 1
ATOM 630 O O . ASN A 1 84 ? -7.859 -9.854 -0.174 1.00 93.31 84 ASN A O 1
ATOM 634 N N . LEU A 1 85 ? -9.354 -10.021 -1.842 1.00 91.56 85 LEU A N 1
ATOM 635 C CA . LEU A 1 85 ? -9.245 -8.642 -2.304 1.00 91.56 85 LEU A CA 1
ATOM 636 C C . LEU A 1 85 ? -10.355 -7.792 -1.685 1.00 91.56 85 LEU A C 1
ATOM 638 O O . LEU A 1 85 ? -11.523 -7.945 -2.033 1.00 91.56 85 LEU A O 1
ATOM 642 N N . TYR A 1 86 ? -9.988 -6.857 -0.821 1.00 90.69 86 TYR A N 1
ATOM 643 C CA . TYR A 1 86 ? -10.884 -5.878 -0.212 1.00 90.69 86 TYR A CA 1
ATOM 644 C C . TYR A 1 86 ? -10.856 -4.577 -1.000 1.00 90.69 86 TYR A C 1
ATOM 646 O O . TYR A 1 86 ? -9.783 -4.109 -1.372 1.00 90.69 86 TYR A O 1
ATOM 654 N N . PHE A 1 87 ? -12.012 -3.970 -1.246 1.00 85.31 87 PHE A N 1
ATOM 655 C CA . PHE A 1 87 ? -12.113 -2.792 -2.106 1.00 85.31 87 PHE A CA 1
ATOM 656 C C . PHE A 1 87 ? -13.302 -1.899 -1.744 1.00 85.31 87 PHE A C 1
ATOM 658 O O . PHE A 1 87 ? -14.257 -2.337 -1.102 1.00 85.31 87 PHE A O 1
ATOM 665 N N . ILE A 1 88 ? -13.234 -0.636 -2.176 1.00 81.88 88 ILE A N 1
ATOM 666 C CA . ILE A 1 88 ? -14.333 0.340 -2.078 1.00 81.88 88 ILE A CA 1
ATOM 667 C C . ILE A 1 88 ? -14.611 0.902 -3.482 1.00 81.88 88 ILE A C 1
ATOM 669 O O . ILE A 1 88 ? -13.793 1.666 -3.994 1.00 81.88 88 ILE A O 1
ATOM 673 N N . PRO A 1 89 ? -15.718 0.517 -4.137 1.00 76.62 89 PRO A N 1
ATOM 674 C CA . PRO A 1 89 ? -15.965 0.802 -5.545 1.00 76.62 89 PRO A CA 1
ATOM 675 C C . PRO A 1 89 ? -16.133 2.307 -5.826 1.00 76.62 89 PRO A C 1
ATOM 677 O O . PRO A 1 89 ? -16.614 3.072 -4.990 1.00 76.62 89 PRO A O 1
ATOM 680 N N . ALA A 1 90 ? -15.714 2.736 -7.023 1.00 68.88 90 ALA A N 1
ATOM 681 C CA . ALA A 1 90 ? -15.478 4.150 -7.337 1.00 68.88 90 ALA A CA 1
ATOM 682 C C . ALA A 1 90 ? -16.746 4.996 -7.589 1.00 68.88 90 ALA A C 1
ATOM 684 O O . ALA A 1 90 ? -16.682 6.226 -7.489 1.00 68.88 90 ALA A O 1
ATOM 685 N N . HIS A 1 91 ? -17.884 4.367 -7.907 1.00 61.66 91 HIS A N 1
ATOM 686 C CA . HIS A 1 91 ? -19.129 5.036 -8.300 1.00 61.66 91 HIS A CA 1
ATOM 687 C C . HIS A 1 91 ? -20.334 4.492 -7.529 1.00 61.66 91 HIS A C 1
ATOM 689 O O . HIS A 1 91 ? -20.427 3.286 -7.339 1.00 61.66 91 HIS A O 1
ATOM 695 N N . GLY A 1 92 ? -21.242 5.396 -7.127 1.00 51.12 92 GLY A N 1
ATOM 696 C CA . GLY A 1 92 ? -22.642 5.129 -6.745 1.00 51.12 92 GLY A CA 1
ATOM 697 C C . GLY A 1 92 ? -22.884 4.383 -5.432 1.00 51.12 92 GLY A C 1
ATOM 698 O O . GLY A 1 92 ? -23.677 4.838 -4.613 1.00 51.12 92 GLY A O 1
ATOM 699 N N . ASP A 1 93 ? -22.141 3.306 -5.208 1.00 55.78 93 ASP A N 1
ATOM 700 C CA . ASP A 1 93 ? -22.493 2.228 -4.288 1.00 55.78 93 ASP A CA 1
ATOM 701 C C . ASP A 1 93 ? -21.333 1.949 -3.322 1.00 55.78 93 ASP A C 1
ATOM 703 O O . ASP A 1 93 ? -20.827 0.832 -3.236 1.00 55.78 93 ASP A O 1
ATOM 707 N N . SER A 1 94 ? -20.855 3.010 -2.654 1.00 63.69 94 SER A N 1
ATOM 708 C CA . SER A 1 94 ? -19.629 3.101 -1.836 1.00 63.69 94 SER A CA 1
ATOM 709 C C . SER A 1 94 ? -19.603 2.216 -0.580 1.00 63.69 94 SER A C 1
ATOM 711 O O . SER A 1 94 ? -19.400 2.700 0.538 1.00 63.69 94 SER A O 1
ATOM 713 N N . GLY A 1 95 ? -19.784 0.916 -0.769 1.00 79.00 95 GLY A N 1
ATOM 714 C CA . GLY A 1 95 ? -19.640 -0.107 0.243 1.00 79.00 95 GLY A CA 1
ATOM 715 C C . GLY A 1 95 ? -18.224 -0.670 0.300 1.00 79.00 95 GLY A C 1
ATOM 716 O O . GLY A 1 95 ? -17.549 -0.824 -0.713 1.00 79.00 95 GLY A O 1
ATOM 717 N N . LEU A 1 96 ? -17.774 -1.017 1.500 1.00 86.25 96 LEU A N 1
ATOM 718 C CA . LEU A 1 96 ? -16.602 -1.859 1.694 1.00 86.25 96 LEU A CA 1
ATOM 719 C C . LEU A 1 96 ? -16.995 -3.280 1.311 1.00 86.25 96 LEU A C 1
ATOM 721 O O . LEU A 1 96 ? -17.947 -3.822 1.872 1.00 86.25 96 LEU A O 1
ATOM 725 N N . ARG A 1 97 ? -16.280 -3.875 0.362 1.00 89.62 97 ARG A N 1
ATOM 726 C CA . ARG A 1 97 ? -16.580 -5.201 -0.186 1.00 89.62 97 ARG A CA 1
ATOM 727 C C . ARG A 1 97 ? -15.326 -6.062 -0.221 1.00 89.62 97 ARG A C 1
ATOM 729 O O . ARG A 1 97 ? -14.209 -5.546 -0.138 1.00 89.62 97 ARG A O 1
ATOM 736 N N . VAL A 1 98 ? -15.519 -7.370 -0.351 1.00 92.75 98 VAL A N 1
ATOM 737 C CA . VAL A 1 98 ? -14.433 -8.338 -0.526 1.00 92.75 98 VAL A CA 1
ATOM 738 C C . VAL A 1 98 ? -14.752 -9.317 -1.649 1.00 92.75 98 VAL A C 1
ATOM 740 O O . VAL A 1 98 ? -15.868 -9.818 -1.746 1.00 92.75 98 VAL A O 1
ATOM 743 N N . ALA A 1 99 ? -13.758 -9.585 -2.494 1.00 93.38 99 ALA A N 1
ATOM 744 C CA . ALA A 1 99 ? -13.730 -10.704 -3.423 1.00 93.38 99 ALA A CA 1
ATOM 745 C C . ALA A 1 99 ? -12.823 -11.794 -2.839 1.00 93.38 99 ALA A C 1
ATOM 747 O O . ALA A 1 99 ? -11.629 -11.581 -2.617 1.00 93.38 99 ALA A O 1
ATOM 748 N N . ARG A 1 100 ? -13.420 -12.944 -2.539 1.00 94.94 100 ARG A N 1
ATOM 749 C CA . ARG A 1 100 ? -12.826 -14.025 -1.756 1.00 94.94 100 ARG A CA 1
ATOM 750 C C . ARG A 1 100 ? -12.162 -15.070 -2.644 1.00 94.94 100 ARG A C 1
ATOM 752 O O . ARG A 1 100 ? -12.573 -15.302 -3.781 1.00 94.94 100 ARG A O 1
ATOM 759 N N . MET A 1 101 ? -11.177 -15.767 -2.087 1.00 92.81 101 MET A N 1
ATOM 760 C CA . MET A 1 101 ? -10.480 -16.871 -2.756 1.00 92.81 101 MET A CA 1
ATOM 761 C C . MET A 1 101 ? -11.375 -18.085 -3.046 1.00 92.81 101 MET A C 1
ATOM 763 O O . MET A 1 101 ? -11.083 -18.847 -3.963 1.00 92.81 101 MET A O 1
ATOM 767 N N . ASP A 1 102 ? -12.477 -18.254 -2.310 1.00 94.06 102 ASP A N 1
ATOM 768 C CA . ASP A 1 102 ? -13.499 -19.278 -2.585 1.00 94.06 102 ASP A CA 1
ATOM 769 C C . ASP A 1 102 ? -14.424 -18.915 -3.762 1.00 94.06 102 ASP A C 1
ATOM 771 O O . ASP A 1 102 ? -15.288 -19.701 -4.150 1.00 94.06 102 ASP A O 1
ATOM 775 N N . GLY A 1 103 ? -14.226 -17.740 -4.363 1.00 93.00 103 GLY A N 1
ATOM 776 C CA . GLY A 1 103 ? -14.987 -17.273 -5.506 1.00 93.00 103 GLY A CA 1
ATOM 777 C C . GLY A 1 103 ? -16.284 -16.558 -5.147 1.00 93.00 103 GLY A C 1
ATOM 778 O O . GLY A 1 103 ? -17.079 -16.343 -6.054 1.00 93.00 103 GLY A O 1
ATOM 779 N N . MET A 1 104 ? -16.510 -16.168 -3.892 1.00 95.75 104 MET A N 1
ATOM 780 C CA . MET A 1 104 ? -17.634 -15.306 -3.515 1.00 95.75 104 MET A CA 1
ATOM 781 C C . MET A 1 104 ? -17.235 -13.832 -3.419 1.00 95.75 104 MET A C 1
ATOM 783 O O . MET A 1 104 ? -16.137 -13.486 -2.989 1.00 95.75 104 MET A O 1
ATOM 787 N N . VAL A 1 105 ? -18.156 -12.947 -3.785 1.00 93.81 105 VAL A N 1
ATOM 788 C CA . VAL A 1 105 ? -18.084 -11.506 -3.536 1.00 93.81 105 VAL A CA 1
ATOM 789 C C . VAL A 1 105 ? -19.182 -11.133 -2.552 1.00 93.81 105 VAL A C 1
ATOM 791 O O . VAL A 1 105 ? -20.336 -11.514 -2.749 1.00 93.81 105 VAL A O 1
ATOM 794 N N . GLU A 1 106 ? -18.824 -10.391 -1.507 1.00 92.06 106 GLU A N 1
ATOM 795 C CA . GLU A 1 106 ? -19.750 -9.962 -0.457 1.00 92.06 106 GLU A CA 1
ATOM 796 C C . GLU A 1 106 ? -19.506 -8.509 -0.032 1.00 92.06 106 GLU A C 1
ATOM 798 O O . GLU A 1 106 ? -18.379 -7.997 -0.056 1.00 92.06 106 GLU A O 1
ATOM 803 N N . THR A 1 107 ? -20.574 -7.854 0.417 1.00 89.44 107 THR A N 1
ATOM 804 C CA . THR A 1 107 ? -20.512 -6.552 1.071 1.00 89.44 107 THR A CA 1
ATOM 805 C C . THR A 1 107 ? -20.282 -6.687 2.574 1.00 89.44 107 THR A C 1
ATOM 807 O O . THR A 1 107 ? -20.968 -7.428 3.274 1.00 89.44 107 THR A O 1
ATOM 810 N N . ILE A 1 108 ? -19.330 -5.905 3.081 1.00 90.00 108 ILE A N 1
ATOM 811 C CA . ILE A 1 108 ? -18.942 -5.822 4.493 1.00 90.00 108 ILE A CA 1
ATOM 812 C C . ILE A 1 108 ? -19.626 -4.634 5.184 1.00 90.00 108 ILE A C 1
ATOM 814 O O . ILE A 1 108 ? -20.115 -4.762 6.306 1.00 90.00 108 ILE A O 1
ATOM 818 N N . ALA A 1 109 ? -19.642 -3.467 4.531 1.00 83.38 109 ALA A N 1
ATOM 819 C CA . ALA A 1 109 ? -20.203 -2.222 5.065 1.00 83.38 109 ALA A CA 1
ATOM 820 C C . ALA A 1 109 ? -20.674 -1.286 3.941 1.00 83.38 109 ALA A C 1
ATOM 822 O O . ALA A 1 109 ? -20.223 -1.431 2.812 1.00 83.38 109 ALA A O 1
ATOM 823 N N . GLY A 1 110 ? -21.512 -0.288 4.255 1.00 70.44 110 GLY A N 1
ATOM 824 C CA . GLY A 1 110 ? -21.817 0.839 3.355 1.00 70.44 110 GLY A CA 1
ATOM 825 C C . GLY A 1 110 ? -22.828 0.578 2.227 1.00 70.44 110 GLY A C 1
ATOM 826 O O . GLY A 1 110 ? -22.812 1.306 1.241 1.00 70.44 110 GLY A O 1
ATOM 827 N N . ALA A 1 111 ? -23.702 -0.425 2.374 1.00 61.66 111 ALA A N 1
ATOM 828 C CA . ALA A 1 111 ? -24.788 -0.736 1.429 1.00 61.66 111 ALA A CA 1
ATOM 829 C C . ALA A 1 111 ? -26.039 0.150 1.584 1.00 61.66 111 ALA A C 1
ATOM 831 O O . ALA A 1 111 ? -26.969 0.062 0.784 1.00 61.66 111 ALA A O 1
ATOM 832 N N . ASP A 1 112 ? -26.095 0.976 2.630 1.00 53.38 112 ASP A N 1
ATOM 833 C CA . ASP A 1 112 ? -27.325 1.657 2.997 1.00 53.38 112 ASP A CA 1
ATOM 834 C C . ASP A 1 112 ? -27.276 3.128 2.562 1.00 53.38 112 ASP A C 1
ATOM 836 O O . ASP A 1 112 ? -26.361 3.867 2.926 1.00 53.38 112 ASP A O 1
ATOM 840 N N . TYR A 1 113 ? -28.306 3.590 1.844 1.00 52.25 113 TYR A N 1
ATOM 841 C CA . TYR A 1 113 ? -28.512 4.990 1.429 1.00 52.25 113 TYR A CA 1
ATOM 842 C C . TYR A 1 113 ? -28.692 5.983 2.602 1.00 52.25 113 TYR A C 1
ATOM 844 O O . TYR A 1 113 ? -29.158 7.108 2.410 1.00 52.25 113 TYR A O 1
ATOM 852 N N . TRP A 1 114 ? -28.357 5.598 3.836 1.00 51.19 114 TRP A N 1
ATOM 853 C CA . TRP A 1 114 ? -28.427 6.482 4.988 1.00 51.19 114 TRP A CA 1
ATOM 854 C C . TRP A 1 114 ? -27.358 7.562 4.868 1.00 51.19 114 TRP A C 1
ATOM 856 O O . TRP A 1 114 ? -26.160 7.292 4.912 1.00 51.19 114 TRP A O 1
ATOM 866 N N . HIS A 1 115 ? -27.807 8.813 4.773 1.00 52.31 115 HIS A N 1
ATOM 867 C CA . HIS A 1 115 ? -26.950 9.989 4.857 1.00 52.31 115 HIS A CA 1
ATOM 868 C C . HIS A 1 115 ? -26.379 10.068 6.282 1.00 52.31 115 HIS A C 1
ATOM 870 O O . HIS A 1 115 ? -26.962 10.673 7.184 1.00 52.31 115 HIS A O 1
ATOM 876 N N . GLY A 1 116 ? -25.268 9.369 6.510 1.00 52.56 116 GLY A N 1
ATOM 877 C CA . GLY A 1 116 ? -24.676 9.170 7.824 1.00 52.56 116 GLY A CA 1
ATOM 878 C C . GLY A 1 116 ? -24.124 10.465 8.411 1.00 52.56 116 GLY A C 1
ATOM 879 O O . GLY A 1 116 ? -22.969 10.807 8.189 1.00 52.56 116 GLY A O 1
ATOM 880 N N . ARG A 1 117 ? -24.934 11.156 9.220 1.00 55.91 117 ARG A N 1
ATOM 881 C CA . ARG A 1 117 ? -24.459 12.073 10.275 1.00 55.91 117 ARG A CA 1
ATOM 882 C C . ARG A 1 117 ? -24.373 11.379 11.640 1.00 55.91 117 ARG A C 1
ATOM 884 O O . ARG A 1 117 ? -24.329 12.045 12.673 1.00 55.91 117 ARG A O 1
ATOM 891 N N . LEU A 1 118 ? -24.394 10.045 11.668 1.00 65.81 118 LEU A N 1
ATOM 892 C CA . LEU A 1 118 ? -24.330 9.274 12.906 1.00 65.81 118 LEU A CA 1
ATOM 893 C C . LEU A 1 118 ? -22.906 9.337 13.470 1.00 65.81 118 LEU A C 1
ATOM 895 O O . LEU A 1 118 ? -22.017 8.581 13.089 1.00 65.81 118 LEU A O 1
ATOM 899 N N . ASN A 1 119 ? -22.693 10.293 14.371 1.00 78.00 119 ASN A N 1
ATOM 900 C CA . ASN A 1 119 ? -21.436 10.472 15.079 1.00 78.00 119 ASN A CA 1
ATOM 901 C C . ASN A 1 119 ? -21.359 9.511 16.275 1.00 78.00 119 ASN A C 1
ATOM 903 O O . ASN A 1 119 ? -21.568 9.908 17.418 1.00 78.00 119 ASN A O 1
ATOM 907 N N . VAL A 1 120 ? -21.088 8.241 15.990 1.00 83.44 120 VAL A N 1
ATOM 908 C CA . VAL A 1 120 ? -20.876 7.189 16.993 1.00 83.44 120 VAL A CA 1
ATOM 909 C C . VAL A 1 120 ? -19.441 6.667 16.926 1.00 83.44 120 VAL A C 1
ATOM 911 O O . VAL A 1 120 ? -18.847 6.590 15.851 1.00 83.44 120 VAL A O 1
ATOM 914 N N . ASP A 1 121 ? -18.877 6.319 18.084 1.00 87.88 121 ASP A N 1
ATOM 915 C CA . ASP A 1 121 ? -17.509 5.794 18.184 1.00 87.88 121 ASP A CA 1
ATOM 916 C C . ASP A 1 121 ? -17.401 4.317 17.800 1.00 87.88 121 ASP A C 1
ATOM 918 O O . ASP A 1 121 ? -16.335 3.874 17.383 1.00 87.88 121 ASP A O 1
ATOM 922 N N . GLU A 1 122 ? -18.485 3.554 17.911 1.00 92.44 122 GLU A N 1
ATOM 923 C CA . GLU A 1 122 ? -18.540 2.147 17.524 1.00 92.44 122 GLU A CA 1
ATOM 924 C C . GLU A 1 122 ? -19.964 1.717 17.169 1.00 92.44 122 GLU A C 1
ATOM 926 O O . GLU A 1 122 ? -20.944 2.355 17.564 1.00 92.44 122 GLU A O 1
ATOM 931 N N . GLY A 1 123 ? -20.087 0.620 16.428 1.00 91.31 123 GLY A N 1
ATOM 932 C CA . GLY A 1 123 ? -21.383 0.100 16.012 1.00 91.31 123 GLY A CA 1
ATOM 933 C C . GLY A 1 123 ? -21.283 -0.985 14.942 1.00 91.31 123 GLY A C 1
ATOM 934 O O . GLY A 1 123 ? -20.183 -1.361 14.533 1.00 91.31 123 GLY A O 1
ATOM 935 N N . PRO A 1 124 ? -22.427 -1.488 14.451 1.00 90.62 124 PRO A N 1
ATOM 936 C CA . PRO A 1 124 ? -22.470 -2.300 13.239 1.00 90.62 124 PRO A CA 1
ATOM 937 C C . PRO A 1 124 ? -21.750 -1.594 12.087 1.00 90.62 124 PRO A C 1
ATOM 939 O O . PRO A 1 124 ? -21.971 -0.404 11.862 1.00 90.62 124 PRO A O 1
ATOM 942 N N . ALA A 1 125 ? -20.918 -2.318 11.332 1.00 88.25 125 ALA A N 1
ATOM 943 C CA . ALA A 1 125 ? -20.136 -1.736 10.235 1.00 88.25 125 ALA A CA 1
ATOM 944 C C . ALA A 1 125 ? -21.011 -1.098 9.139 1.00 88.25 125 ALA A C 1
ATOM 946 O O . ALA A 1 125 ? -20.568 -0.174 8.465 1.00 88.25 125 ALA A O 1
ATOM 947 N N . SER A 1 126 ? -22.274 -1.515 9.008 1.00 81.81 126 SER A N 1
ATOM 948 C CA . SER A 1 126 ? -23.252 -0.883 8.114 1.00 81.81 126 SER A CA 1
ATOM 949 C C . SER A 1 126 ? -23.500 0.603 8.412 1.00 81.81 126 SER A C 1
ATOM 951 O O . SER A 1 126 ? -23.938 1.322 7.524 1.00 81.81 126 SER A O 1
ATOM 953 N N . PHE A 1 127 ? -23.187 1.090 9.620 1.00 79.38 127 PHE A N 1
ATOM 954 C CA . PHE A 1 127 ? -23.347 2.501 9.994 1.00 79.38 127 PHE A CA 1
ATOM 955 C C . PHE A 1 127 ? -22.140 3.385 9.675 1.00 79.38 127 PHE A C 1
ATOM 957 O O . PHE A 1 127 ? -22.202 4.588 9.935 1.00 79.38 127 PHE A O 1
ATOM 964 N N . ILE A 1 128 ? -21.046 2.831 9.139 1.00 77.81 128 ILE A N 1
ATOM 965 C CA . ILE A 1 128 ? -19.908 3.659 8.731 1.00 77.81 128 ILE A CA 1
ATOM 966 C C . ILE A 1 128 ? -20.397 4.628 7.639 1.00 77.81 128 ILE A C 1
ATOM 968 O O . ILE A 1 128 ? -20.912 4.175 6.613 1.00 77.81 128 ILE A O 1
ATOM 972 N N . PRO A 1 129 ? -20.271 5.952 7.845 1.00 62.56 129 PRO A N 1
ATOM 973 C CA . PRO A 1 129 ? -20.785 6.943 6.908 1.00 62.56 129 PRO A CA 1
ATOM 974 C C . PRO A 1 129 ? -20.051 6.831 5.565 1.00 62.56 129 PRO A C 1
ATOM 976 O O . PRO A 1 129 ? -18.838 6.622 5.562 1.00 62.56 129 PRO A O 1
ATOM 979 N N . HIS A 1 130 ? -20.805 6.960 4.460 1.00 63.41 130 HIS A N 1
ATOM 980 C CA . HIS A 1 130 ? -20.396 6.821 3.048 1.00 63.41 130 HIS A CA 1
ATOM 981 C C . HIS A 1 130 ? -18.886 6.734 2.821 1.00 63.41 130 HIS A C 1
ATOM 983 O O . HIS A 1 130 ? -18.188 7.708 3.070 1.00 63.41 130 HIS A O 1
ATOM 989 N N . LEU A 1 131 ? -18.378 5.629 2.273 1.00 63.88 131 LEU A N 1
ATOM 990 C CA . LEU A 1 131 ? -16.931 5.415 2.139 1.00 63.88 131 LEU A CA 1
ATOM 991 C C . LEU A 1 131 ? -16.288 6.138 0.937 1.00 63.88 131 LEU A C 1
ATOM 993 O O . LEU A 1 131 ? -15.062 6.149 0.811 1.00 63.88 131 LEU A O 1
ATOM 997 N N . GLN A 1 132 ? -17.075 6.791 0.069 1.00 55.16 132 GLN A N 1
ATOM 998 C CA . GLN A 1 132 ? -16.561 7.584 -1.053 1.00 55.16 132 GLN A CA 1
ATOM 999 C C . GLN A 1 132 ? -17.630 8.553 -1.598 1.00 55.16 132 GLN A C 1
ATOM 1001 O O . GLN A 1 132 ? -18.731 8.146 -1.945 1.00 55.16 132 GLN A O 1
ATOM 1006 N N . ARG A 1 133 ? -17.321 9.849 -1.739 1.00 47.03 133 ARG A N 1
ATOM 1007 C CA . ARG A 1 133 ? -18.065 10.744 -2.642 1.00 47.03 133 ARG A CA 1
ATOM 1008 C C . ARG A 1 133 ? -17.070 11.618 -3.403 1.00 47.03 133 ARG A C 1
ATOM 1010 O O . ARG A 1 133 ? -16.282 12.318 -2.787 1.00 47.03 133 ARG A O 1
ATOM 1017 N N . VAL A 1 134 ? -17.109 11.489 -4.733 1.00 40.03 134 VAL A N 1
ATOM 1018 C CA . VAL A 1 134 ? -16.549 12.353 -5.795 1.00 40.03 134 VAL A CA 1
ATOM 1019 C C . VAL A 1 134 ? -15.134 12.901 -5.552 1.00 40.03 134 VAL A C 1
ATOM 1021 O O . VAL A 1 134 ? -14.937 13.914 -4.891 1.00 40.03 134 VAL A O 1
ATOM 1024 N N . GLY A 1 135 ? -14.144 12.268 -6.190 1.00 36.00 135 GLY A N 1
ATOM 1025 C CA . GLY A 1 135 ? -12.762 12.754 -6.192 1.00 36.00 135 GLY A CA 1
ATOM 1026 C C . GLY A 1 135 ? -11.834 12.051 -7.184 1.00 36.00 135 GLY A C 1
ATOM 1027 O O . GLY A 1 135 ? -10.700 11.772 -6.827 1.00 36.00 135 GLY A O 1
ATOM 1028 N N . GLY A 1 136 ? -12.307 11.753 -8.401 1.00 36.78 136 GLY A N 1
ATOM 1029 C CA . GLY A 1 136 ? -11.471 11.340 -9.540 1.00 36.78 136 GLY A CA 1
ATOM 1030 C C . GLY A 1 136 ? -10.704 10.010 -9.414 1.00 36.78 136 GLY A C 1
ATOM 1031 O O . GLY A 1 136 ? -10.476 9.459 -8.344 1.00 36.78 136 GLY A O 1
ATOM 1032 N N . ILE A 1 137 ? -10.240 9.502 -10.555 1.00 34.44 137 ILE A N 1
ATOM 1033 C CA . ILE A 1 137 ? -9.475 8.245 -10.713 1.00 34.44 137 ILE A CA 1
ATOM 1034 C C . ILE A 1 137 ? -8.010 8.388 -10.198 1.00 34.44 137 ILE A C 1
ATOM 1036 O O . ILE A 1 137 ? -7.160 7.522 -10.402 1.00 34.44 137 ILE A O 1
ATOM 1040 N N . GLY A 1 138 ? -7.691 9.490 -9.503 1.00 37.03 138 GLY A N 1
ATOM 1041 C CA . GLY A 1 138 ? -6.321 9.978 -9.309 1.00 37.03 138 GLY A CA 1
ATOM 1042 C C . GLY A 1 138 ? -5.682 9.817 -7.926 1.00 37.03 138 GLY A C 1
ATOM 1043 O O . GLY A 1 138 ? -4.484 10.049 -7.831 1.00 37.03 138 GLY A O 1
ATOM 1044 N N . ASN A 1 139 ? -6.393 9.432 -6.855 1.00 44.12 139 ASN A N 1
ATOM 1045 C CA . ASN A 1 139 ? -5.735 9.257 -5.540 1.00 44.12 139 ASN A CA 1
ATOM 1046 C C . ASN A 1 139 ? -6.289 8.091 -4.693 1.00 44.12 139 ASN A C 1
ATOM 1048 O O . ASN A 1 139 ? -7.033 8.311 -3.734 1.00 44.12 139 ASN A O 1
ATOM 1052 N N . PRO A 1 140 ? -5.937 6.833 -5.019 1.00 46.44 140 PRO A N 1
ATOM 1053 C CA . PRO A 1 140 ? -6.719 5.684 -4.575 1.00 46.44 140 PRO A CA 1
ATOM 1054 C C . PRO A 1 140 ? -5.898 4.605 -3.847 1.00 46.44 140 PRO A C 1
ATOM 1056 O O . PRO A 1 140 ? -5.952 3.454 -4.244 1.00 46.44 140 PRO A O 1
ATOM 1059 N N . ILE A 1 141 ? -5.114 4.925 -2.808 1.00 48.66 141 ILE A N 1
ATOM 1060 C CA . ILE A 1 141 ? -4.230 3.900 -2.192 1.00 48.66 141 ILE A CA 1
ATOM 1061 C C . ILE A 1 141 ? -4.313 3.791 -0.662 1.00 48.66 141 ILE A C 1
ATOM 1063 O O . ILE A 1 141 ? -3.392 3.289 -0.033 1.00 48.66 141 ILE A O 1
ATOM 1067 N N . SER A 1 142 ? -5.396 4.252 -0.034 1.00 53.62 142 SER A N 1
ATOM 1068 C CA . SER A 1 142 ? -5.563 4.094 1.426 1.00 53.62 142 SER A CA 1
ATOM 1069 C C . SER A 1 142 ? -7.007 4.118 1.923 1.00 53.62 142 SER A C 1
ATOM 1071 O O . SER A 1 142 ? -7.262 4.451 3.079 1.00 53.62 142 SER A O 1
ATOM 1073 N N . THR A 1 143 ? -7.983 3.823 1.064 1.00 73.00 143 THR A N 1
ATOM 1074 C CA . THR A 1 143 ? -9.389 3.835 1.498 1.00 73.00 143 THR A CA 1
ATOM 1075 C C . THR A 1 143 ? -9.742 2.568 2.271 1.00 73.00 143 THR A C 1
ATOM 1077 O O . THR A 1 143 ? -10.543 2.648 3.188 1.00 73.00 143 THR A O 1
ATOM 1080 N N . VAL A 1 144 ? -9.105 1.436 1.958 1.00 84.44 144 VAL A N 1
ATOM 1081 C CA . VAL A 1 144 ? -9.201 0.187 2.719 1.00 84.44 144 VAL A CA 1
ATOM 1082 C C . VAL A 1 144 ? -7.824 -0.461 2.828 1.00 84.44 144 VAL A C 1
ATOM 1084 O O . VAL A 1 144 ? -7.084 -0.496 1.848 1.00 84.44 144 VAL A O 1
ATOM 1087 N N . VAL A 1 145 ? -7.488 -0.979 4.009 1.00 89.38 145 VAL A N 1
ATOM 1088 C CA . VAL A 1 145 ? -6.271 -1.757 4.272 1.00 89.38 145 VAL A CA 1
ATOM 1089 C C . VAL A 1 145 ? -6.625 -2.992 5.092 1.00 89.38 145 VAL A C 1
ATOM 1091 O O . VAL A 1 145 ? -7.161 -2.863 6.191 1.00 89.38 145 VAL A O 1
ATOM 1094 N N . ALA A 1 146 ? -6.325 -4.178 4.567 1.00 91.81 146 ALA A N 1
ATOM 1095 C CA . ALA A 1 146 ? -6.414 -5.437 5.289 1.00 91.81 146 ALA A CA 1
ATOM 1096 C C . ALA A 1 146 ? -5.190 -5.633 6.183 1.00 91.81 146 ALA A C 1
ATOM 1098 O O . ALA A 1 146 ? -4.052 -5.412 5.773 1.00 91.81 146 ALA A O 1
ATOM 1099 N N . VAL A 1 147 ? -5.439 -6.037 7.425 1.00 92.38 147 VAL A N 1
ATOM 1100 C CA . VAL A 1 147 ? -4.415 -6.359 8.415 1.00 92.38 147 VAL A CA 1
ATOM 1101 C C . VAL A 1 147 ? -4.647 -7.793 8.871 1.00 92.38 147 VAL A C 1
ATOM 1103 O O . VAL A 1 147 ? -5.694 -8.085 9.445 1.00 92.38 147 VAL A O 1
ATOM 1106 N N . GLY A 1 148 ? -3.684 -8.683 8.629 1.00 91.31 148 GLY A N 1
ATOM 1107 C CA . GLY A 1 148 ? -3.820 -10.113 8.915 1.00 91.31 148 GLY A CA 1
ATOM 1108 C C . GLY A 1 148 ? -4.850 -10.760 7.993 1.00 91.31 148 GLY A C 1
ATOM 1109 O O . GLY A 1 148 ? -4.863 -10.453 6.808 1.00 91.31 148 GLY A O 1
ATOM 1110 N N . ASN A 1 149 ? -5.725 -11.611 8.541 1.00 92.50 149 ASN A N 1
ATOM 1111 C CA . ASN A 1 149 ? -6.780 -12.307 7.789 1.00 92.50 149 ASN A CA 1
ATOM 1112 C C . ASN A 1 149 ? -8.173 -11.971 8.350 1.00 92.50 149 ASN A C 1
ATOM 1114 O O . ASN A 1 149 ? -8.669 -12.689 9.222 1.00 92.50 149 ASN A O 1
ATOM 1118 N N . PRO A 1 150 ? -8.828 -10.887 7.886 1.00 93.44 150 PRO A N 1
ATOM 1119 C CA . PRO A 1 150 ? -10.088 -10.404 8.463 1.00 93.44 150 PRO A CA 1
ATOM 1120 C C . PRO A 1 150 ? -11.268 -11.385 8.373 1.00 93.44 150 PRO A C 1
ATOM 1122 O O . PRO A 1 150 ? -12.240 -11.244 9.117 1.00 93.44 150 PRO A O 1
ATOM 1125 N N . LEU A 1 151 ? -11.213 -12.359 7.457 1.00 92.38 151 LEU A N 1
ATOM 1126 C CA . LEU A 1 151 ? -12.257 -13.377 7.284 1.00 92.38 151 LEU A CA 1
ATOM 1127 C C . LEU A 1 151 ? -12.068 -14.620 8.163 1.00 92.38 151 LEU A C 1
ATOM 1129 O O . LEU A 1 151 ? -13.038 -15.359 8.358 1.00 92.38 151 LEU A O 1
ATOM 1133 N N . ARG A 1 152 ? -10.866 -14.843 8.711 1.00 90.69 152 ARG A N 1
ATOM 1134 C CA . ARG A 1 152 ? -10.570 -15.991 9.575 1.00 90.69 152 ARG A CA 1
ATOM 1135 C C . ARG A 1 152 ? -10.704 -15.646 11.045 1.00 90.69 152 ARG A C 1
ATOM 1137 O O . ARG A 1 152 ? -10.459 -14.520 11.465 1.00 90.69 152 ARG A O 1
ATOM 1144 N N . ASP A 1 153 ? -11.010 -16.673 11.822 1.00 87.88 153 ASP A N 1
ATOM 1145 C CA . ASP A 1 153 ? -10.828 -16.651 13.265 1.00 87.88 153 ASP A CA 1
ATOM 1146 C C . ASP A 1 153 ? -9.405 -17.133 13.593 1.00 87.88 153 ASP A C 1
ATOM 1148 O O . ASP A 1 153 ? -8.886 -18.069 12.980 1.00 87.88 153 ASP A O 1
ATOM 1152 N N . GLY A 1 154 ? -8.765 -16.476 14.550 1.00 84.00 154 GLY A N 1
ATOM 1153 C CA . GLY A 1 154 ? -7.513 -16.878 15.161 1.00 84.00 154 GLY A CA 1
ATOM 1154 C C . GLY A 1 154 ? -7.699 -18.023 16.164 1.00 84.00 154 GLY A C 1
ATOM 1155 O O . GLY A 1 154 ? -8.821 -18.478 16.408 1.00 84.00 154 GLY A O 1
ATOM 1156 N N . PRO A 1 155 ? -6.600 -18.504 16.772 1.00 82.12 155 PRO A N 1
ATOM 1157 C CA . PRO A 1 155 ? -6.629 -19.639 17.701 1.00 82.12 155 PRO A CA 1
ATOM 1158 C C . PRO A 1 155 ? -7.474 -19.408 18.963 1.00 82.12 155 PRO A C 1
ATOM 1160 O O . PRO A 1 155 ? -8.006 -20.355 19.533 1.00 82.12 155 PRO A O 1
ATOM 1163 N N . ASP A 1 156 ? -7.607 -18.155 19.394 1.00 78.81 156 ASP A N 1
ATOM 1164 C CA . ASP A 1 156 ? -8.455 -17.714 20.509 1.00 78.81 156 ASP A CA 1
ATOM 1165 C C . ASP A 1 156 ? -9.924 -17.512 20.095 1.00 78.81 156 ASP A C 1
ATOM 1167 O O . ASP A 1 156 ? -10.773 -17.108 20.893 1.00 78.81 156 ASP A O 1
ATOM 1171 N N . GLY A 1 157 ? -10.228 -17.777 18.826 1.00 77.50 157 GLY A N 1
ATOM 1172 C CA . GLY A 1 157 ? -11.514 -17.532 18.219 1.00 77.50 157 GLY A CA 1
ATOM 1173 C C . GLY A 1 157 ? -11.775 -16.062 17.900 1.00 77.50 157 GLY A C 1
ATOM 1174 O O . GLY A 1 157 ? -12.804 -15.805 17.301 1.00 77.50 157 GLY A O 1
ATOM 1175 N N . GLN A 1 158 ? -10.937 -15.085 18.232 1.00 81.31 158 GLN A N 1
ATOM 1176 C CA . GLN A 1 158 ? -11.152 -13.711 17.754 1.00 81.31 158 GLN A CA 1
ATOM 1177 C C . GLN A 1 158 ? -10.756 -13.598 16.280 1.00 81.31 158 GLN A C 1
ATOM 1179 O O . GLN A 1 158 ? -10.036 -14.461 15.797 1.00 81.31 158 GLN A O 1
ATOM 1184 N N . PRO A 1 159 ? -11.195 -12.584 15.517 1.00 84.69 159 PRO A N 1
ATOM 1185 C CA . PRO A 1 159 ? -10.740 -12.438 14.137 1.00 84.69 159 PRO A CA 1
ATOM 1186 C C . PRO A 1 159 ? -9.215 -12.397 14.044 1.00 84.69 159 PRO A C 1
ATOM 1188 O O . PRO A 1 159 ? -8.563 -11.631 14.751 1.00 84.69 159 PRO A O 1
ATOM 1191 N N . ALA A 1 160 ? -8.649 -13.169 13.119 1.00 90.75 160 ALA A N 1
ATOM 1192 C CA . ALA A 1 160 ? -7.217 -13.198 12.818 1.00 90.75 160 ALA A CA 1
ATOM 1193 C C . ALA A 1 160 ? -6.733 -11.927 12.089 1.00 90.75 160 ALA A C 1
ATOM 1195 O O . ALA A 1 160 ? -5.586 -11.848 11.644 1.00 90.75 160 ALA A O 1
ATOM 1196 N N . GLY A 1 161 ? -7.614 -10.944 11.923 1.00 93.69 161 GLY A N 1
ATOM 1197 C CA . GLY A 1 161 ? -7.342 -9.700 11.237 1.00 93.69 161 GLY A CA 1
ATOM 1198 C C . GLY A 1 161 ? -8.493 -8.709 11.327 1.00 93.69 161 GLY A C 1
ATOM 1199 O O . GLY A 1 161 ? -9.548 -8.971 11.906 1.00 93.69 161 GLY A O 1
ATOM 1200 N N . TYR A 1 162 ? -8.280 -7.547 10.730 1.00 95.38 162 TYR A N 1
ATOM 1201 C CA . TYR A 1 162 ? -9.259 -6.474 10.635 1.00 95.38 162 TYR A CA 1
ATOM 1202 C C . TYR A 1 162 ? -8.985 -5.619 9.398 1.00 95.38 162 TYR A C 1
ATOM 1204 O O . TYR A 1 162 ? -7.942 -5.721 8.756 1.00 95.38 162 TYR A O 1
ATOM 1212 N N . LEU A 1 163 ? -9.936 -4.758 9.069 1.00 94.31 163 LEU A N 1
ATOM 1213 C CA . LEU A 1 163 ? -9.822 -3.770 8.009 1.00 94.31 163 LEU A CA 1
ATOM 1214 C C . LEU A 1 163 ? -9.673 -2.389 8.638 1.00 94.31 163 LEU A C 1
ATOM 1216 O O . LEU A 1 163 ? -10.323 -2.079 9.636 1.00 94.31 163 LEU A O 1
ATOM 1220 N N . LEU A 1 164 ? -8.837 -1.548 8.048 1.00 92.25 164 LEU A N 1
ATOM 1221 C CA . LEU A 1 164 ? -8.823 -0.116 8.310 1.00 92.25 164 LEU A CA 1
ATOM 1222 C C . LEU A 1 164 ? -9.447 0.597 7.124 1.00 92.25 164 LEU A C 1
ATOM 1224 O O . LEU A 1 164 ? -9.078 0.335 5.984 1.00 92.25 164 LEU A O 1
ATOM 1228 N N . THR A 1 165 ? -10.388 1.490 7.396 1.00 86.88 165 THR A N 1
ATOM 1229 C CA . THR A 1 165 ? -11.050 2.314 6.382 1.00 86.88 165 THR A CA 1
ATOM 1230 C C . THR A 1 165 ? -11.244 3.736 6.891 1.00 86.88 165 THR A C 1
ATOM 1232 O O . THR A 1 165 ? -11.076 4.008 8.078 1.00 86.88 165 THR A O 1
ATOM 1235 N N . ARG A 1 166 ? -11.595 4.661 6.003 1.00 80.44 166 ARG A N 1
ATOM 1236 C CA . ARG A 1 166 ? -11.843 6.072 6.326 1.00 80.44 166 ARG A CA 1
ATOM 1237 C C . ARG A 1 166 ? -13.290 6.469 6.063 1.00 80.44 166 ARG A C 1
ATOM 1239 O O . ARG A 1 166 ? -13.952 5.848 5.237 1.00 80.44 166 ARG A O 1
ATOM 1246 N N . ALA A 1 167 ? -13.751 7.543 6.697 1.00 75.19 167 ALA A N 1
ATOM 1247 C CA . ALA A 1 167 ? -14.990 8.194 6.273 1.00 75.19 167 ALA A CA 1
ATOM 1248 C C . ALA A 1 167 ? -14.835 8.803 4.868 1.00 75.19 167 ALA A C 1
ATOM 1250 O O . ALA A 1 167 ? -13.746 9.229 4.471 1.00 75.19 167 ALA A O 1
ATOM 1251 N N . GLY A 1 168 ? -15.928 8.898 4.118 1.00 68.81 168 GLY A N 1
ATOM 1252 C CA . GLY A 1 168 ? -15.954 9.640 2.860 1.00 68.81 168 GLY A CA 1
ATOM 1253 C C . GLY A 1 168 ? -16.106 11.145 3.050 1.00 68.81 168 GLY A C 1
ATOM 1254 O O . GLY A 1 168 ? -16.453 11.647 4.122 1.00 68.81 168 GLY A O 1
ATOM 1255 N N . LEU A 1 169 ? -15.848 11.862 1.957 1.00 68.38 169 LEU A N 1
ATOM 1256 C CA . LEU A 1 169 ? -15.930 13.317 1.870 1.00 68.38 169 LEU A CA 1
ATOM 1257 C C . LEU A 1 169 ? -17.371 13.825 2.053 1.00 68.38 169 LEU A C 1
ATOM 1259 O O . LEU A 1 169 ? -18.309 13.255 1.496 1.00 68.38 169 LEU A O 1
ATOM 1263 N N . GLY A 1 170 ? -17.539 14.934 2.780 1.00 65.31 170 GLY A N 1
ATOM 1264 C CA . GLY A 1 170 ? -18.830 15.596 3.005 1.00 65.31 170 GLY A CA 1
ATOM 1265 C C . GLY A 1 170 ? -19.658 15.018 4.159 1.00 65.31 170 GLY A C 1
ATOM 1266 O O . GLY A 1 170 ? -20.841 15.339 4.280 1.00 65.31 170 GLY A O 1
ATOM 1267 N N . THR A 1 171 ? -19.063 14.160 4.988 1.00 69.69 171 THR A N 1
ATOM 1268 C CA . THR A 1 171 ? -19.703 13.524 6.151 1.00 69.69 171 THR A CA 1
ATOM 1269 C C . THR A 1 171 ? -19.554 14.342 7.440 1.00 69.69 171 THR A C 1
ATOM 1271 O O . THR A 1 171 ? -20.251 14.070 8.415 1.00 69.69 171 THR A O 1
ATOM 1274 N N . GLY A 1 172 ? -18.661 15.340 7.468 1.00 73.44 172 GLY A N 1
ATOM 1275 C CA . GLY A 1 172 ? -18.206 16.005 8.696 1.00 73.44 172 GLY A CA 1
ATOM 1276 C C . GLY A 1 172 ? -17.283 15.134 9.559 1.00 73.44 172 GLY A C 1
ATOM 1277 O O . GLY A 1 172 ? -16.935 15.519 10.674 1.00 73.44 172 GLY A O 1
ATOM 1278 N N . LEU A 1 173 ? -16.924 13.944 9.068 1.00 77.50 173 LEU A N 1
ATOM 1279 C CA . LEU A 1 173 ? -16.062 12.962 9.718 1.00 77.50 173 LEU A CA 1
ATOM 1280 C C . LEU A 1 173 ? -14.885 12.573 8.814 1.00 77.50 173 LEU A C 1
ATOM 1282 O O . LEU A 1 173 ? -14.262 11.548 9.055 1.00 77.50 173 LEU A O 1
ATOM 1286 N N . GLU A 1 174 ? -14.559 13.377 7.800 1.00 74.69 174 GLU A N 1
ATOM 1287 C CA . GLU A 1 174 ? -13.667 13.051 6.675 1.00 74.69 174 GLU A CA 1
ATOM 1288 C C . GLU A 1 174 ? -12.260 12.605 7.088 1.00 74.69 174 GLU A C 1
ATOM 1290 O O . GLU A 1 174 ? -11.608 11.878 6.345 1.00 74.69 174 GLU A O 1
ATOM 1295 N N . TYR A 1 175 ? -11.799 13.014 8.271 1.00 78.38 175 TYR A N 1
ATOM 1296 C CA . TYR A 1 175 ? -10.493 12.654 8.833 1.00 78.38 175 TYR A CA 1
ATOM 1297 C C . TYR A 1 175 ? -10.558 11.474 9.815 1.00 78.38 175 TYR A C 1
ATOM 1299 O O . TYR A 1 175 ? -9.564 11.135 10.457 1.00 78.38 175 TYR A O 1
ATOM 1307 N N . SER A 1 176 ? -11.729 10.845 9.943 1.00 85.44 176 SER A N 1
ATOM 1308 C CA . SER A 1 176 ? -11.935 9.688 10.805 1.00 85.44 176 SER A CA 1
ATOM 1309 C C . SER A 1 176 ? -11.458 8.408 10.147 1.00 85.44 176 SER A C 1
ATOM 1311 O O . SER A 1 176 ? -11.792 8.119 8.996 1.00 85.44 176 SER A O 1
ATOM 1313 N N . ILE A 1 177 ? -10.729 7.615 10.928 1.00 89.75 177 ILE A N 1
ATOM 1314 C CA . ILE A 1 177 ? -10.295 6.271 10.556 1.00 89.75 177 ILE A CA 1
ATOM 1315 C C . ILE A 1 177 ? -11.026 5.264 11.435 1.00 89.75 177 ILE A C 1
ATOM 1317 O O . ILE A 1 177 ? -11.102 5.421 12.657 1.00 89.75 177 ILE A O 1
ATOM 1321 N N . TYR A 1 178 ? -11.538 4.217 10.804 1.00 90.38 178 TYR A N 1
ATOM 1322 C CA . TYR A 1 178 ? -12.295 3.146 11.425 1.00 90.38 178 TYR A CA 1
ATOM 1323 C C . TYR A 1 178 ? -11.550 1.824 11.305 1.00 90.38 178 TYR A C 1
ATOM 1325 O O . TYR A 1 178 ? -11.110 1.439 10.223 1.00 90.38 178 TYR A O 1
ATOM 1333 N N . LYS A 1 179 ? -11.479 1.104 12.421 1.00 94.56 179 LYS A N 1
ATOM 1334 C CA . LYS A 1 179 ? -11.198 -0.327 12.453 1.00 94.56 179 LYS A CA 1
ATOM 1335 C C . LYS A 1 179 ? -12.498 -1.083 12.235 1.00 94.56 179 LYS A C 1
ATOM 1337 O O . LYS A 1 179 ? -13.479 -0.773 12.903 1.00 94.56 179 LYS A O 1
ATOM 1342 N N . VAL A 1 180 ? -12.493 -2.075 11.352 1.00 93.94 180 VAL A N 1
ATOM 1343 C CA . VAL A 1 180 ? -13.643 -2.920 11.016 1.00 93.94 180 VAL A CA 1
ATOM 1344 C C . VAL A 1 180 ? -13.260 -4.390 11.171 1.00 93.94 180 VAL A C 1
ATOM 1346 O O . VAL A 1 180 ? -12.267 -4.831 10.603 1.00 93.94 180 VAL A O 1
ATOM 1349 N N . TRP A 1 181 ? -14.016 -5.158 11.952 1.00 94.81 181 TRP A N 1
ATOM 1350 C CA . TRP A 1 181 ? -13.710 -6.567 12.239 1.00 94.81 181 TRP A CA 1
ATOM 1351 C C . TRP A 1 181 ? -14.981 -7.389 12.453 1.00 94.81 181 TRP A C 1
ATOM 1353 O O . TRP A 1 181 ? -16.059 -6.839 12.684 1.00 94.81 181 TRP A O 1
ATOM 1363 N N . ARG A 1 182 ? -14.866 -8.720 12.406 1.00 93.00 182 ARG A N 1
ATOM 1364 C CA . ARG A 1 182 ? -15.972 -9.626 12.746 1.00 93.00 182 ARG A CA 1
ATOM 1365 C C . ARG A 1 182 ? -16.112 -9.750 14.263 1.00 93.00 182 ARG A C 1
ATOM 1367 O O . ARG A 1 182 ? -15.341 -10.430 14.923 1.00 93.00 182 ARG A O 1
ATOM 1374 N N . ASN A 1 183 ? -17.099 -9.099 14.857 1.00 92.12 183 ASN A N 1
ATOM 1375 C CA . ASN A 1 183 ? -17.242 -9.087 16.309 1.00 92.12 183 ASN A CA 1
ATOM 1376 C C . ASN A 1 183 ? -18.007 -10.323 16.812 1.00 92.12 183 ASN A C 1
ATOM 1378 O O . ASN A 1 183 ? -19.224 -10.430 16.634 1.00 92.12 183 ASN A O 1
ATOM 1382 N N . LYS A 1 184 ? -17.306 -11.247 17.483 1.00 89.00 184 LYS A N 1
ATOM 1383 C CA . LYS A 1 184 ? -17.903 -12.472 18.037 1.00 89.00 184 LYS A CA 1
ATOM 1384 C C . LYS A 1 184 ? -18.929 -12.221 19.134 1.00 89.00 184 LYS A C 1
ATOM 1386 O O . LYS A 1 184 ? -19.973 -12.868 19.130 1.00 89.00 184 LYS A O 1
ATOM 1391 N N . GLU A 1 185 ? -18.702 -11.237 19.997 1.00 90.56 185 GLU A N 1
ATOM 1392 C CA . GLU A 1 185 ? -19.659 -10.850 21.044 1.00 90.56 185 GLU A CA 1
ATOM 1393 C C . GLU A 1 185 ? -20.975 -10.320 20.458 1.00 90.56 185 GLU A C 1
ATOM 1395 O O . GLU A 1 185 ? -22.004 -10.285 21.131 1.00 90.56 185 GLU A O 1
ATOM 1400 N N . LYS A 1 186 ? -20.959 -9.920 19.179 1.00 92.00 186 LYS A N 1
ATOM 1401 C CA . LYS A 1 186 ? -22.128 -9.469 18.412 1.00 92.00 186 LYS A CA 1
ATOM 1402 C C . LYS A 1 186 ? -22.586 -10.502 17.377 1.00 92.00 186 LYS A C 1
ATOM 1404 O O . LYS A 1 186 ? -23.161 -10.140 16.351 1.00 92.00 186 LYS A O 1
ATOM 1409 N N . GLY A 1 187 ? -22.336 -11.788 17.632 1.00 89.25 187 GLY A N 1
ATOM 1410 C CA . GLY A 1 187 ? -22.774 -12.893 16.773 1.00 89.25 187 GLY A CA 1
ATOM 1411 C C . GLY A 1 187 ? -21.979 -13.023 15.472 1.00 89.25 187 GLY A C 1
ATOM 1412 O O . GLY A 1 187 ? -22.514 -13.496 14.474 1.00 89.25 187 GLY A O 1
ATOM 1413 N N . GLY A 1 188 ? -20.727 -12.557 15.450 1.00 87.56 188 GLY A N 1
ATOM 1414 C CA . GLY A 1 188 ? -19.840 -12.640 14.285 1.00 87.56 188 GLY A CA 1
ATOM 1415 C C . GLY A 1 188 ? -20.144 -11.628 13.176 1.00 87.56 188 GLY A C 1
ATOM 1416 O O . GLY A 1 188 ? -19.629 -11.779 12.065 1.00 87.56 188 GLY A O 1
ATOM 1417 N N . ARG A 1 189 ? -20.974 -10.615 13.464 1.00 89.88 189 ARG A N 1
ATOM 1418 C CA . ARG A 1 189 ? -21.302 -9.514 12.546 1.00 89.88 189 ARG A CA 1
ATOM 1419 C C . ARG A 1 189 ? -20.108 -8.585 12.354 1.00 89.88 189 ARG A C 1
ATOM 1421 O O . ARG A 1 189 ? -19.317 -8.391 13.276 1.00 89.88 189 ARG A O 1
ATOM 1428 N N . TRP A 1 190 ? -20.028 -7.947 11.191 1.00 92.62 190 TRP A N 1
ATOM 1429 C CA . TRP A 1 190 ? -19.081 -6.860 10.974 1.00 92.62 190 TRP A CA 1
ATOM 1430 C C . TRP A 1 190 ? -19.402 -5.675 11.887 1.00 92.62 190 TRP A C 1
ATOM 1432 O O . TRP A 1 190 ? -20.530 -5.177 11.939 1.00 92.62 190 TRP A O 1
ATOM 1442 N N . TRP A 1 191 ? -18.391 -5.239 12.623 1.00 93.38 191 TRP A N 1
ATOM 1443 C CA . TRP A 1 191 ? -18.446 -4.153 13.589 1.00 93.38 191 TRP A CA 1
ATOM 1444 C C . TRP A 1 191 ? -17.361 -3.145 13.270 1.00 93.38 191 TRP A C 1
ATOM 1446 O O . TRP A 1 191 ? -16.349 -3.507 12.670 1.00 93.38 191 TRP A O 1
ATOM 1456 N N . PHE A 1 192 ? -17.554 -1.903 13.688 1.00 92.50 192 PHE A N 1
ATOM 1457 C CA . PHE A 1 192 ? -16.538 -0.876 13.573 1.00 92.50 192 PHE A CA 1
ATOM 1458 C C . PHE A 1 192 ? -16.256 -0.192 14.904 1.00 92.50 192 PHE A C 1
ATOM 1460 O O . PHE A 1 192 ? -17.087 -0.173 15.811 1.00 92.50 192 PHE A O 1
ATOM 1467 N N . LYS A 1 193 ? -15.079 0.426 14.966 1.00 93.31 193 LYS A N 1
ATOM 1468 C CA . LYS A 1 193 ? -14.671 1.383 15.988 1.00 93.31 193 LYS A CA 1
ATOM 1469 C C . LYS A 1 193 ? -13.867 2.492 15.332 1.00 93.31 193 LYS A C 1
ATOM 1471 O O . LYS A 1 193 ? -12.944 2.215 14.567 1.00 93.31 193 LYS A O 1
ATOM 1476 N N . ARG A 1 194 ? -14.189 3.743 15.635 1.00 91.88 194 ARG A N 1
ATOM 1477 C CA . ARG A 1 194 ? -13.374 4.897 15.262 1.00 91.88 194 ARG A CA 1
ATOM 1478 C C . ARG A 1 194 ? -12.114 4.910 16.117 1.00 91.88 194 ARG A C 1
ATOM 1480 O O . ARG A 1 194 ? -12.189 4.902 17.343 1.00 91.88 194 ARG A O 1
ATOM 1487 N N . ILE A 1 195 ? -10.960 4.918 15.462 1.00 94.19 195 ILE A N 1
ATOM 1488 C CA . ILE A 1 195 ? -9.656 4.886 16.132 1.00 94.19 195 ILE A CA 1
ATOM 1489 C C . ILE A 1 195 ? -8.928 6.232 16.080 1.00 94.19 195 ILE A C 1
ATOM 1491 O O . ILE A 1 195 ? -8.082 6.474 16.932 1.00 94.19 195 ILE A O 1
ATOM 1495 N N . ILE A 1 196 ? -9.253 7.097 15.112 1.00 91.88 196 ILE A N 1
ATOM 1496 C CA . ILE A 1 196 ? -8.645 8.422 14.880 1.00 91.88 196 ILE A CA 1
ATOM 1497 C C . ILE A 1 196 ? -9.735 9.366 14.339 1.00 91.88 196 ILE A C 1
ATOM 1499 O O . ILE A 1 196 ? -10.669 8.883 13.694 1.00 91.88 196 ILE A O 1
ATOM 1503 N N . GLY A 1 197 ? -9.613 10.685 14.554 1.00 85.44 197 GLY A N 1
ATOM 1504 C CA . GLY A 1 197 ? -10.320 11.704 13.753 1.00 85.44 197 GLY A CA 1
ATOM 1505 C C . GLY A 1 197 ? -11.082 12.785 14.520 1.00 85.44 197 GLY A C 1
ATOM 1506 O O . GLY A 1 197 ? -11.378 13.823 13.940 1.00 85.44 197 GLY A O 1
ATOM 1507 N N . LEU A 1 198 ? -11.379 12.575 15.808 1.00 85.88 198 LEU A N 1
ATOM 1508 C CA . LEU A 1 198 ? -12.023 13.580 16.679 1.00 85.88 198 LEU A CA 1
ATOM 1509 C C . LEU A 1 198 ? -11.078 14.181 17.726 1.00 85.88 198 LEU A C 1
ATOM 1511 O O . LEU A 1 198 ? -11.506 14.937 18.603 1.00 85.88 198 LEU A O 1
ATOM 1515 N N . GLY A 1 199 ? -9.800 13.823 17.648 1.00 88.38 199 GLY A N 1
ATOM 1516 C CA . GLY A 1 199 ? -8.762 14.375 18.492 1.00 88.38 199 GLY A CA 1
ATOM 1517 C C . GLY A 1 199 ? -8.571 15.879 18.308 1.00 88.38 199 GLY A C 1
ATOM 1518 O O . GLY A 1 199 ? -9.157 16.509 17.429 1.00 88.38 199 GLY A O 1
ATOM 1519 N N . LYS A 1 200 ? -7.716 16.465 19.146 1.00 92.38 200 LYS A N 1
ATOM 1520 C CA . LYS A 1 200 ? -7.299 17.877 19.032 1.00 92.38 200 LYS A CA 1
ATOM 1521 C C . LYS A 1 200 ? -5.789 18.033 18.888 1.00 92.38 200 LYS A C 1
ATOM 1523 O O . LYS A 1 200 ? -5.306 19.150 18.726 1.00 92.38 200 LYS A O 1
ATOM 1528 N N . SER A 1 201 ? -5.046 16.937 18.994 1.00 95.56 201 SER A N 1
ATOM 1529 C CA . SER A 1 201 ? -3.593 16.945 18.960 1.00 95.56 201 SER A CA 1
ATOM 1530 C C . SER A 1 201 ? -3.099 16.526 17.585 1.00 95.56 201 SER A C 1
ATOM 1532 O O . SER A 1 201 ? -3.566 15.536 17.026 1.00 95.56 201 SER A O 1
ATOM 1534 N N . ALA A 1 202 ? -2.112 17.245 17.060 1.00 94.44 202 ALA A N 1
ATOM 1535 C CA . ALA A 1 202 ? -1.330 16.742 15.943 1.00 94.44 202 ALA A CA 1
ATOM 1536 C C . ALA A 1 202 ? -0.542 15.491 16.388 1.00 94.44 202 ALA A C 1
ATOM 1538 O O . ALA A 1 202 ? -0.141 15.39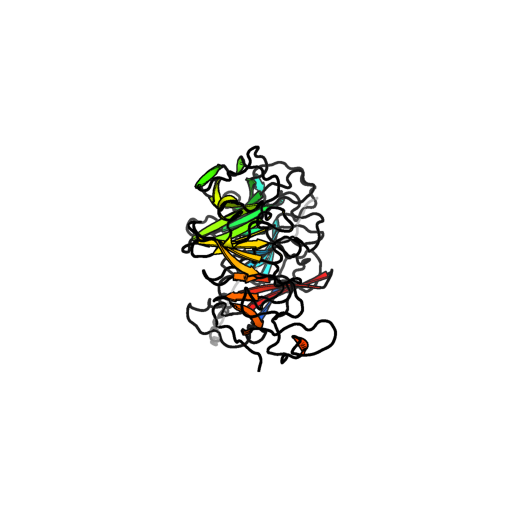9 17.557 1.00 94.44 202 ALA A O 1
ATOM 1539 N N . PRO A 1 203 ? -0.298 14.526 15.489 1.00 95.19 203 PRO A N 1
ATOM 1540 C CA . PRO A 1 203 ? 0.571 13.400 15.800 1.00 95.19 203 PRO A CA 1
ATOM 1541 C C . PRO A 1 203 ? 2.017 13.888 16.046 1.00 95.19 203 PRO A C 1
ATOM 1543 O O . PRO A 1 203 ? 2.459 14.857 15.422 1.00 95.19 203 PRO A O 1
ATOM 1546 N N . PRO A 1 204 ? 2.784 13.247 16.948 1.00 96.88 204 PRO A N 1
ATOM 1547 C CA . PRO A 1 204 ? 4.131 13.697 17.287 1.00 96.88 204 PRO A CA 1
ATOM 1548 C C . PRO A 1 204 ? 5.090 13.519 16.107 1.00 96.88 204 PRO A C 1
ATOM 1550 O O . PRO A 1 204 ? 5.057 12.494 15.440 1.00 96.88 204 PRO A O 1
ATOM 1553 N N . THR A 1 205 ? 5.992 14.469 15.869 1.00 96.69 205 THR A N 1
ATOM 1554 C CA . THR A 1 205 ? 6.985 14.388 14.777 1.00 96.69 205 THR A CA 1
ATOM 1555 C C . THR A 1 205 ? 8.384 13.986 15.247 1.00 96.69 205 THR A C 1
ATOM 1557 O O . THR A 1 205 ? 9.252 13.708 14.422 1.00 96.69 205 THR A O 1
ATOM 1560 N N . GLU A 1 206 ? 8.611 13.912 16.560 1.00 97.50 206 GLU A N 1
ATOM 1561 C CA . GLU A 1 206 ? 9.845 13.390 17.151 1.00 97.50 206 GLU A CA 1
ATOM 1562 C C . GLU A 1 206 ? 9.809 11.855 17.162 1.00 97.50 206 GLU A C 1
ATOM 1564 O O . GLU A 1 206 ? 8.895 11.246 17.723 1.00 97.50 206 GLU A O 1
ATOM 1569 N N . VAL A 1 207 ? 10.804 11.227 16.533 1.00 97.62 207 VAL A N 1
ATOM 1570 C CA . VAL A 1 207 ? 10.911 9.765 16.429 1.00 97.62 207 VAL A CA 1
ATOM 1571 C C . VAL A 1 207 ? 10.937 9.121 17.819 1.00 97.62 207 VAL A C 1
ATOM 1573 O O . VAL A 1 207 ? 11.667 9.550 18.709 1.00 97.62 207 VAL A O 1
ATOM 1576 N N . GLY A 1 208 ? 10.142 8.066 17.999 1.00 97.75 208 GLY A N 1
ATOM 1577 C CA . GLY A 1 208 ? 9.999 7.333 19.258 1.00 97.75 208 GLY A CA 1
ATOM 1578 C C . GLY A 1 208 ? 8.972 7.924 20.226 1.00 97.75 208 GLY A C 1
ATOM 1579 O O . GLY A 1 208 ? 8.626 7.264 21.202 1.00 97.75 208 GLY A O 1
ATOM 1580 N N . LYS A 1 209 ? 8.441 9.128 19.970 1.00 98.38 209 LYS A N 1
ATOM 1581 C CA . LYS A 1 209 ? 7.306 9.657 20.737 1.00 98.38 209 LYS A CA 1
ATOM 1582 C C . LYS A 1 209 ? 6.003 9.013 20.285 1.00 98.38 209 LYS A C 1
ATOM 1584 O O . LYS A 1 209 ? 5.779 8.798 19.090 1.00 98.38 209 LYS A O 1
ATOM 1589 N N . SER A 1 210 ? 5.130 8.784 21.259 1.00 98.31 210 SER A N 1
ATOM 1590 C CA . SER A 1 210 ? 3.835 8.140 21.069 1.00 98.31 210 SER A CA 1
ATOM 1591 C C . SER A 1 210 ? 2.694 9.009 21.581 1.00 98.31 210 SER A C 1
ATOM 1593 O O . SER A 1 210 ? 2.859 9.789 22.518 1.00 98.31 210 SER A O 1
ATOM 1595 N N . ILE A 1 211 ? 1.521 8.837 20.981 1.00 98.12 211 ILE A N 1
ATOM 1596 C CA . ILE A 1 211 ? 0.262 9.457 21.398 1.00 98.12 211 ILE A CA 1
ATOM 1597 C C . ILE A 1 211 ? -0.871 8.437 21.270 1.00 98.12 211 ILE A C 1
ATOM 1599 O O . ILE A 1 211 ? -0.801 7.533 20.436 1.00 98.12 211 ILE A O 1
ATOM 1603 N N . ALA A 1 212 ? -1.926 8.563 22.074 1.00 98.00 212 ALA A N 1
ATOM 1604 C CA . ALA A 1 212 ? -3.131 7.769 21.863 1.00 98.00 212 ALA A CA 1
ATOM 1605 C C . ALA A 1 212 ? -3.794 8.175 20.537 1.00 98.00 212 ALA A C 1
ATOM 1607 O O . ALA A 1 212 ? -4.061 9.350 20.296 1.00 98.00 212 ALA A O 1
ATOM 1608 N N . ALA A 1 213 ? -4.086 7.200 19.677 1.00 96.69 213 ALA A N 1
ATOM 1609 C CA . ALA A 1 213 ? -4.609 7.436 18.331 1.00 96.69 213 ALA A CA 1
ATOM 1610 C C . ALA A 1 213 ? -5.948 8.197 18.346 1.00 96.69 213 ALA A C 1
ATOM 1612 O O . ALA A 1 213 ? -6.185 9.061 17.505 1.00 96.69 213 ALA A O 1
ATOM 1613 N N . LYS A 1 214 ? -6.788 7.947 19.360 1.00 95.19 214 LYS A N 1
ATOM 1614 C CA . LYS A 1 214 ? -8.078 8.631 19.549 1.00 95.19 214 LYS A CA 1
ATOM 1615 C C . LYS A 1 214 ? -7.948 10.143 19.784 1.00 95.19 214 LYS A C 1
ATOM 1617 O O . LYS A 1 214 ? -8.883 10.879 19.486 1.00 95.19 214 LYS A O 1
ATOM 1622 N N . ASP A 1 215 ? -6.803 10.593 20.299 1.00 96.19 215 ASP A N 1
ATOM 1623 C CA . ASP A 1 215 ? -6.541 12.000 20.619 1.00 96.19 215 ASP A CA 1
ATOM 1624 C C . ASP A 1 215 ? -5.928 12.751 19.423 1.00 96.19 215 ASP A C 1
ATOM 1626 O O . ASP A 1 215 ? -5.777 13.978 19.464 1.00 96.19 215 ASP A O 1
ATOM 1630 N N . VAL A 1 216 ? -5.626 12.029 18.335 1.00 95.19 216 VAL A N 1
ATOM 1631 C CA . VAL A 1 216 ? -5.008 12.562 17.121 1.00 95.19 216 VAL A CA 1
ATOM 1632 C C . VAL A 1 216 ? -6.038 13.128 16.146 1.00 95.19 216 VAL A C 1
ATOM 1634 O O . VAL A 1 216 ? -7.082 12.525 15.869 1.00 95.19 216 VAL A O 1
ATOM 1637 N N . PHE A 1 217 ? -5.680 14.275 15.578 1.00 90.81 217 PHE A N 1
ATOM 1638 C CA . PHE A 1 217 ? -6.284 14.872 14.397 1.00 90.81 217 PHE A CA 1
ATOM 1639 C C . PHE A 1 217 ? -5.220 15.042 13.307 1.00 90.81 217 PHE A C 1
ATOM 1641 O O . PHE A 1 217 ? -4.103 15.480 13.581 1.00 90.81 217 PHE A O 1
ATOM 1648 N N . PHE A 1 218 ? -5.569 14.679 12.074 1.00 87.56 218 PHE A N 1
ATOM 1649 C CA . PHE A 1 218 ? -4.716 14.862 10.905 1.00 87.56 218 PHE A CA 1
ATOM 1650 C C . PHE A 1 218 ? -5.275 15.990 10.037 1.00 87.56 218 PHE A C 1
ATOM 1652 O O . PHE A 1 218 ? -6.355 15.835 9.473 1.00 87.56 218 PHE A O 1
ATOM 1659 N N . ASP A 1 219 ? -4.514 17.072 9.861 1.00 79.44 219 ASP A N 1
ATOM 1660 C CA . ASP A 1 219 ? -4.897 18.192 8.981 1.00 79.44 219 ASP A CA 1
ATOM 1661 C C . ASP A 1 219 ? -4.994 17.767 7.508 1.00 79.44 219 ASP A C 1
ATOM 1663 O O . ASP A 1 219 ? -5.777 18.308 6.726 1.00 79.44 219 ASP A O 1
ATOM 1667 N N . LYS A 1 220 ? -4.201 16.761 7.128 1.00 80.62 220 LYS A N 1
ATOM 1668 C CA . LYS A 1 220 ? -4.309 16.045 5.859 1.00 80.62 220 LYS A CA 1
ATOM 1669 C C . LYS A 1 220 ? -4.471 14.574 6.139 1.00 80.62 220 LYS A C 1
ATOM 1671 O O . LYS A 1 220 ? -3.647 13.971 6.830 1.00 80.62 220 LYS A O 1
ATOM 1676 N N . LEU A 1 221 ? -5.509 14.004 5.547 1.00 78.44 221 LEU A N 1
ATOM 1677 C CA . LEU A 1 221 ? -5.836 12.607 5.718 1.00 78.44 221 LEU A CA 1
ATOM 1678 C C . LEU A 1 221 ? -4.612 11.713 5.430 1.00 78.44 221 LEU A C 1
ATOM 1680 O O . LEU A 1 221 ? -4.024 11.824 4.349 1.00 78.44 221 LEU A O 1
ATOM 1684 N N . PRO A 1 222 ? -4.247 10.816 6.361 1.00 85.62 222 PRO A N 1
ATOM 1685 C CA . PRO A 1 222 ? -3.091 9.963 6.177 1.00 85.62 222 PRO A CA 1
ATOM 1686 C C . PRO A 1 222 ? -3.355 8.871 5.132 1.00 85.62 222 PRO A C 1
ATOM 1688 O O . PRO A 1 222 ? -4.479 8.377 4.985 1.00 85.62 222 PRO A O 1
ATOM 1691 N N . PHE A 1 223 ? -2.301 8.425 4.446 1.00 83.62 223 PHE A N 1
ATOM 1692 C CA . PHE A 1 223 ? -2.329 7.092 3.846 1.00 83.62 223 PHE A CA 1
ATOM 1693 C C . PHE A 1 223 ? -2.081 6.044 4.923 1.00 83.62 223 PHE A C 1
ATOM 1695 O O . PHE A 1 223 ? -1.341 6.276 5.876 1.00 83.62 223 PHE A O 1
ATOM 1702 N N . ILE A 1 224 ? -2.701 4.887 4.745 1.00 86.69 224 ILE A N 1
ATOM 1703 C CA . ILE A 1 224 ? -2.553 3.724 5.605 1.00 86.69 224 ILE A CA 1
ATOM 1704 C C . ILE A 1 224 ? -1.899 2.649 4.750 1.00 86.69 224 ILE A C 1
ATOM 1706 O O . ILE A 1 224 ? -2.279 2.462 3.594 1.00 86.69 224 ILE A O 1
ATOM 1710 N N . THR A 1 225 ? -0.908 1.963 5.298 1.00 84.81 225 THR A N 1
ATOM 1711 C CA . THR A 1 225 ? -0.261 0.824 4.650 1.00 84.81 225 THR A CA 1
ATOM 1712 C C . THR A 1 225 ? 0.161 -0.199 5.699 1.00 84.81 225 THR A C 1
ATOM 1714 O O . THR A 1 225 ? 0.161 0.079 6.901 1.00 84.81 225 THR A O 1
ATOM 1717 N N . THR A 1 226 ? 0.524 -1.389 5.246 1.00 87.06 226 THR A N 1
ATOM 1718 C CA . THR A 1 226 ? 1.074 -2.456 6.077 1.00 87.06 226 THR A CA 1
ATOM 1719 C C . THR A 1 226 ? 2.467 -2.826 5.602 1.00 87.06 226 THR A C 1
ATOM 1721 O O . THR A 1 226 ? 2.760 -2.768 4.411 1.00 87.06 226 THR A O 1
ATOM 1724 N N . GLY A 1 227 ? 3.316 -3.265 6.526 1.00 85.62 227 GLY A N 1
ATOM 1725 C CA . GLY A 1 227 ? 4.637 -3.794 6.202 1.00 85.62 227 GLY A CA 1
ATOM 1726 C C . GLY A 1 227 ? 5.050 -4.881 7.182 1.00 85.62 227 GLY A C 1
ATOM 1727 O O . GLY A 1 227 ? 4.738 -4.801 8.372 1.00 85.62 227 GLY A O 1
ATOM 1728 N N . ARG A 1 228 ? 5.750 -5.907 6.691 1.00 86.75 228 ARG A N 1
ATOM 1729 C CA . ARG A 1 228 ? 6.292 -6.984 7.527 1.00 86.75 228 ARG A CA 1
ATOM 1730 C C . ARG A 1 228 ? 7.748 -6.712 7.858 1.00 86.75 228 ARG A C 1
ATOM 1732 O O . ARG A 1 228 ? 8.608 -7.004 7.041 1.00 86.75 228 ARG A O 1
ATOM 1739 N N . VAL A 1 229 ? 8.029 -6.204 9.055 1.00 89.31 229 VAL A N 1
ATOM 1740 C CA . VAL A 1 229 ? 9.404 -5.942 9.517 1.00 89.31 229 VAL A CA 1
ATOM 1741 C C . VAL A 1 229 ? 9.836 -7.071 10.440 1.00 89.31 229 VAL A C 1
ATOM 1743 O O . VAL A 1 229 ? 9.157 -7.353 11.428 1.00 89.31 229 VAL A O 1
ATOM 1746 N N . GLY A 1 230 ? 10.929 -7.760 10.100 1.00 85.44 230 GLY A N 1
ATOM 1747 C CA . GLY A 1 230 ? 11.377 -8.940 10.855 1.00 85.44 230 GLY A CA 1
ATOM 1748 C C . GLY A 1 230 ? 10.305 -10.036 10.965 1.00 85.44 230 GLY A C 1
ATOM 1749 O O . GLY A 1 230 ? 10.184 -10.683 11.999 1.00 85.44 230 GLY A O 1
ATOM 1750 N N . GLY A 1 231 ? 9.460 -10.186 9.936 1.00 83.88 231 GLY A N 1
ATOM 1751 C CA . GLY A 1 231 ? 8.341 -11.140 9.903 1.00 83.88 231 GLY A CA 1
ATOM 1752 C C . GLY A 1 231 ? 7.062 -10.681 10.619 1.00 83.88 231 GLY A C 1
ATOM 1753 O O . GLY A 1 231 ? 5.991 -11.236 10.363 1.00 83.88 231 GLY A O 1
ATOM 1754 N N . LYS A 1 232 ? 7.126 -9.635 11.453 1.00 89.06 232 LYS A N 1
ATOM 1755 C CA . LYS A 1 232 ? 5.959 -9.072 12.142 1.00 89.06 232 LYS A CA 1
ATOM 1756 C C . LYS A 1 232 ? 5.208 -8.109 11.227 1.00 89.06 232 LYS A C 1
ATOM 1758 O O . LYS A 1 232 ? 5.793 -7.145 10.741 1.00 89.06 232 LYS A O 1
ATOM 1763 N N . LEU A 1 233 ? 3.910 -8.345 11.036 1.00 90.00 233 LEU A N 1
ATOM 1764 C CA . LEU A 1 233 ? 3.019 -7.407 10.354 1.00 90.00 233 LEU A CA 1
ATOM 1765 C C . LEU A 1 233 ? 2.812 -6.158 11.221 1.00 90.00 233 LEU A C 1
ATOM 1767 O O . LEU A 1 233 ? 2.430 -6.262 12.385 1.00 90.00 233 LEU A O 1
ATOM 1771 N N . ASN A 1 234 ? 3.050 -4.988 10.642 1.00 92.75 234 ASN A N 1
ATOM 1772 C CA . ASN A 1 234 ? 2.838 -3.694 11.274 1.00 92.75 234 ASN A CA 1
ATOM 1773 C C . ASN A 1 234 ? 1.935 -2.829 10.395 1.00 92.75 234 ASN A C 1
ATOM 1775 O O . ASN A 1 234 ? 1.945 -2.947 9.168 1.00 92.75 234 ASN A O 1
ATOM 1779 N N . VAL A 1 235 ? 1.190 -1.936 11.041 1.00 93.94 235 VAL A N 1
ATOM 1780 C CA . VAL A 1 235 ? 0.341 -0.937 10.391 1.00 93.94 235 VAL A CA 1
ATOM 1781 C C . VAL A 1 235 ? 1.018 0.419 10.491 1.00 93.94 235 VAL A C 1
ATOM 1783 O O . VAL A 1 235 ? 1.470 0.808 11.570 1.00 93.94 235 VAL A O 1
ATOM 1786 N N . TYR A 1 236 ? 1.041 1.149 9.381 1.00 93.62 236 TYR A N 1
ATOM 1787 C CA . TYR A 1 236 ? 1.628 2.476 9.308 1.00 93.62 236 TYR A CA 1
ATOM 1788 C C . TYR A 1 236 ? 0.639 3.501 8.768 1.00 93.62 236 TYR A C 1
ATOM 1790 O O . TYR A 1 236 ? -0.080 3.250 7.802 1.00 93.62 236 TYR A O 1
ATOM 1798 N N . PHE A 1 237 ? 0.662 4.677 9.380 1.00 92.88 237 PHE A N 1
ATOM 1799 C CA . PHE A 1 237 ? -0.008 5.884 8.928 1.00 92.88 237 PHE A CA 1
ATOM 1800 C C . PHE A 1 237 ? 1.059 6.836 8.411 1.00 92.88 237 PHE A C 1
ATOM 1802 O O . PHE A 1 237 ? 2.049 7.068 9.097 1.00 92.88 237 PHE A O 1
ATOM 1809 N N . HIS A 1 238 ? 0.877 7.396 7.223 1.00 89.06 238 HIS A N 1
ATOM 1810 C CA . HIS A 1 238 ? 1.787 8.388 6.663 1.00 89.06 238 HIS A CA 1
ATOM 1811 C C . HIS A 1 238 ? 1.014 9.653 6.312 1.00 89.06 238 HIS A C 1
ATOM 1813 O O . HIS A 1 238 ? -0.079 9.584 5.756 1.00 89.06 238 HIS A O 1
ATOM 1819 N N . SER A 1 239 ? 1.574 10.809 6.635 1.00 89.25 239 SER A N 1
ATOM 1820 C CA . SER A 1 239 ? 1.041 12.102 6.219 1.00 89.25 239 SER A CA 1
ATOM 1821 C C . SER A 1 239 ? 2.152 13.137 6.301 1.00 89.25 239 SER A C 1
ATOM 1823 O O . SER A 1 239 ? 2.985 13.098 7.208 1.00 89.25 239 SER A O 1
ATOM 1825 N N . GLU A 1 240 ? 2.187 14.041 5.325 1.00 89.06 240 GLU A N 1
ATOM 1826 C CA . GLU A 1 240 ? 3.124 15.174 5.302 1.00 89.06 240 GLU A CA 1
ATOM 1827 C C . GLU A 1 240 ? 4.602 14.760 5.427 1.00 89.06 240 GLU A C 1
ATOM 1829 O O . GLU A 1 240 ? 5.409 15.457 6.035 1.00 89.06 240 GLU A O 1
ATOM 1834 N N . GLY A 1 241 ? 4.958 13.609 4.845 1.00 90.62 241 GLY A N 1
ATOM 1835 C CA . GLY A 1 241 ? 6.313 13.044 4.858 1.00 90.62 241 GLY A CA 1
ATOM 1836 C C . GLY A 1 241 ? 6.758 12.409 6.175 1.00 90.62 241 GLY A C 1
ATOM 1837 O O . GLY A 1 241 ? 7.898 11.963 6.269 1.00 90.62 241 GLY A O 1
ATOM 1838 N N . ASN A 1 242 ? 5.877 12.327 7.168 1.00 95.25 242 ASN A N 1
ATOM 1839 C CA . ASN A 1 242 ? 6.118 11.595 8.407 1.00 95.25 242 ASN A CA 1
ATOM 1840 C C . ASN A 1 242 ? 5.419 10.228 8.357 1.00 95.25 242 ASN A C 1
ATOM 1842 O O . ASN A 1 242 ? 4.463 10.031 7.597 1.00 95.25 242 ASN A O 1
ATOM 1846 N N . LEU A 1 243 ? 5.895 9.289 9.174 1.00 96.00 243 LEU A N 1
ATOM 1847 C CA . LEU A 1 243 ? 5.359 7.937 9.292 1.00 96.00 243 LEU A CA 1
ATOM 1848 C C . LEU A 1 243 ? 5.179 7.561 10.764 1.00 96.00 243 LEU A C 1
ATOM 1850 O O . LEU A 1 243 ? 6.109 7.673 11.568 1.00 96.00 243 LEU A O 1
ATOM 1854 N N . TRP A 1 244 ? 4.004 7.034 11.090 1.00 97.38 244 TRP A N 1
ATOM 1855 C CA . TRP A 1 244 ? 3.645 6.553 12.416 1.00 97.38 244 TRP A CA 1
ATOM 1856 C C . TRP A 1 244 ? 3.270 5.084 12.371 1.00 97.38 244 TRP A C 1
ATOM 1858 O O . TRP A 1 244 ? 2.437 4.679 11.565 1.00 97.38 244 TRP A O 1
ATOM 1868 N N . GLN A 1 245 ? 3.847 4.290 13.262 1.00 97.56 245 GLN A N 1
ATOM 1869 C CA . GLN A 1 245 ? 3.416 2.920 13.489 1.00 97.56 245 GLN A CA 1
ATOM 1870 C C . GLN A 1 245 ? 2.226 2.910 14.450 1.00 97.56 245 GLN A C 1
ATOM 1872 O O . GLN A 1 245 ? 2.284 3.540 15.508 1.00 97.56 245 GLN A O 1
ATOM 1877 N N . TYR A 1 246 ? 1.170 2.187 14.087 1.00 97.50 246 TYR A N 1
ATOM 1878 C CA . TYR A 1 246 ? 0.001 1.975 14.933 1.00 97.50 246 TYR A CA 1
ATOM 1879 C C . TYR A 1 246 ? 0.123 0.675 15.721 1.00 97.50 246 TYR A C 1
ATOM 1881 O O . TYR A 1 246 ? 0.355 -0.391 15.146 1.00 97.50 246 TYR A O 1
ATOM 1889 N N . ASP A 1 247 ? -0.054 0.775 17.034 1.00 97.06 247 ASP A N 1
ATOM 1890 C CA . ASP A 1 247 ? -0.233 -0.363 17.927 1.00 97.06 247 ASP A CA 1
ATOM 1891 C C . ASP A 1 247 ? -1.728 -0.522 18.218 1.00 97.06 247 ASP A C 1
ATOM 1893 O O . ASP A 1 247 ? -2.333 0.306 18.899 1.00 97.06 247 ASP A O 1
ATOM 1897 N N . ASP A 1 248 ? -2.333 -1.578 17.677 1.00 93.62 248 ASP A N 1
ATOM 1898 C CA . ASP A 1 248 ? -3.761 -1.862 17.838 1.00 93.62 248 ASP A CA 1
ATOM 1899 C C . ASP A 1 248 ? -4.131 -2.280 19.268 1.00 93.62 248 ASP A C 1
ATOM 1901 O O . ASP A 1 248 ? -5.208 -1.935 19.753 1.00 93.62 248 ASP A O 1
ATOM 1905 N N . ALA A 1 249 ? -3.229 -2.971 19.972 1.00 92.69 249 ALA A N 1
ATOM 1906 C CA . ALA A 1 249 ? -3.475 -3.425 21.336 1.00 92.69 249 ALA A CA 1
ATOM 1907 C C . ALA A 1 249 ? -3.475 -2.248 22.319 1.00 92.69 249 ALA A C 1
ATOM 1909 O O . ALA A 1 249 ? -4.299 -2.193 23.232 1.00 92.69 249 ALA A O 1
ATOM 1910 N N . GLN A 1 250 ? -2.569 -1.289 22.119 1.00 96.12 250 GLN A N 1
ATOM 1911 C CA . GLN A 1 250 ? -2.471 -0.089 22.953 1.00 96.12 250 GLN A CA 1
ATOM 1912 C C . GLN A 1 250 ? -3.332 1.074 22.441 1.00 96.12 250 GLN A C 1
ATOM 1914 O O . GLN A 1 250 ? -3.627 2.004 23.191 1.00 96.12 250 GLN A O 1
ATOM 1919 N N . GLY A 1 251 ? -3.727 1.051 21.168 1.00 96.75 251 GLY A N 1
ATOM 1920 C CA . GLY A 1 251 ? -4.411 2.158 20.508 1.00 96.75 251 GLY A CA 1
ATOM 1921 C C . GLY A 1 251 ? -3.534 3.406 20.382 1.00 96.75 251 GLY A C 1
ATOM 1922 O O . GLY A 1 251 ? -4.036 4.518 20.562 1.00 96.75 251 GLY A O 1
ATOM 1923 N N . THR A 1 252 ? -2.237 3.247 20.107 1.00 98.25 252 THR A N 1
ATOM 1924 C CA . THR A 1 252 ? -1.256 4.345 20.056 1.00 98.25 252 THR A CA 1
ATOM 1925 C C . THR A 1 252 ? -0.620 4.497 18.674 1.00 98.25 252 THR A C 1
ATOM 1927 O O . THR A 1 252 ? -0.490 3.537 17.917 1.00 98.25 252 THR A O 1
ATOM 1930 N N . LEU A 1 253 ? -0.226 5.727 18.338 1.00 98.19 253 LEU A N 1
ATOM 1931 C CA . LEU A 1 253 ? 0.596 6.061 17.177 1.00 98.19 253 LEU A CA 1
ATOM 1932 C C . LEU A 1 253 ? 1.980 6.488 17.654 1.00 98.19 253 LEU A C 1
ATOM 1934 O O . LEU A 1 253 ? 2.092 7.428 18.439 1.00 98.19 253 LEU A O 1
ATOM 1938 N N . THR A 1 254 ? 3.022 5.828 17.154 1.00 98.50 254 THR A N 1
ATOM 1939 C CA . THR A 1 254 ? 4.425 6.137 17.465 1.00 98.50 254 THR A CA 1
ATOM 1940 C C . THR A 1 254 ? 5.138 6.630 16.217 1.00 98.50 254 THR A C 1
ATOM 1942 O O . THR A 1 254 ? 5.108 5.947 15.196 1.00 98.50 254 THR A O 1
ATOM 1945 N N . CYS A 1 255 ? 5.791 7.792 16.278 1.00 98.44 255 CYS A N 1
ATOM 1946 C CA . CYS A 1 255 ? 6.570 8.305 15.148 1.00 98.44 255 CYS A CA 1
ATOM 1947 C C . CYS A 1 255 ? 7.789 7.408 14.895 1.00 98.44 255 CYS A C 1
ATOM 1949 O O . CYS A 1 255 ? 8.592 7.184 15.803 1.00 98.44 255 CYS A O 1
ATOM 1951 N N . VAL A 1 256 ? 7.937 6.895 13.673 1.00 97.81 256 VAL A N 1
ATOM 1952 C CA . VAL A 1 256 ? 9.049 6.003 13.284 1.00 97.81 256 VAL A CA 1
ATOM 1953 C C . VAL A 1 256 ? 9.953 6.596 12.203 1.00 97.81 256 VAL A C 1
ATOM 1955 O O . VAL A 1 256 ? 11.108 6.177 12.083 1.00 97.81 256 VAL A O 1
ATOM 1958 N N . LEU A 1 257 ? 9.447 7.583 11.459 1.00 97.62 257 LEU A N 1
ATOM 1959 C CA . LEU A 1 257 ? 10.188 8.378 10.484 1.00 97.62 257 LEU A CA 1
ATOM 1960 C C . LEU A 1 257 ? 9.617 9.800 10.453 1.00 97.62 257 LEU A C 1
ATOM 1962 O O . LEU A 1 257 ? 8.402 9.984 10.364 1.00 97.62 257 LEU A O 1
ATOM 1966 N N . SER A 1 258 ? 10.502 10.788 10.473 1.00 96.38 258 SER A N 1
ATOM 1967 C CA . SER A 1 258 ? 10.184 12.210 10.412 1.00 96.38 258 SER A CA 1
ATOM 1968 C C . SER A 1 258 ? 10.789 12.859 9.172 1.00 96.38 258 SER A C 1
ATOM 1970 O O . SER A 1 258 ? 11.813 12.412 8.651 1.00 96.38 258 SER A O 1
ATOM 1972 N N . THR A 1 259 ? 10.231 13.988 8.734 1.00 94.50 259 THR A N 1
ATOM 1973 C CA . THR A 1 259 ? 10.847 14.796 7.671 1.00 94.50 259 THR A CA 1
ATOM 1974 C C . THR A 1 259 ? 12.273 15.233 8.012 1.00 94.50 259 THR A C 1
ATOM 1976 O O . THR A 1 259 ? 13.101 15.373 7.115 1.00 94.50 259 THR A O 1
ATOM 1979 N N . ALA A 1 260 ? 12.584 15.417 9.301 1.00 92.88 260 ALA A N 1
ATOM 1980 C CA . ALA A 1 260 ? 13.920 15.787 9.773 1.00 92.88 260 ALA A CA 1
ATOM 1981 C C . ALA A 1 260 ? 14.986 14.699 9.526 1.00 92.88 260 ALA A C 1
ATOM 1983 O O . ALA A 1 260 ? 16.178 15.007 9.479 1.00 92.88 260 ALA A O 1
ATOM 1984 N N . ASP A 1 261 ? 14.574 13.442 9.332 1.00 94.19 261 ASP A N 1
ATOM 1985 C CA . ASP A 1 261 ? 15.500 12.331 9.098 1.00 94.19 261 ASP A CA 1
ATOM 1986 C C . ASP A 1 261 ? 16.126 12.381 7.697 1.00 94.19 261 ASP A C 1
ATOM 1988 O O . ASP A 1 261 ? 17.246 11.906 7.497 1.00 94.19 261 ASP A O 1
ATOM 1992 N N . TYR A 1 262 ? 15.433 12.979 6.721 1.00 92.31 262 TYR A N 1
ATOM 1993 C CA . TYR A 1 262 ? 15.835 12.921 5.313 1.00 92.31 262 TYR A CA 1
ATOM 1994 C C . TYR A 1 262 ? 15.827 14.274 4.582 1.00 92.31 262 TYR A C 1
ATOM 1996 O O . TYR A 1 262 ? 16.616 14.461 3.656 1.00 92.31 262 TYR A O 1
ATOM 2004 N N . LEU A 1 263 ? 14.990 15.247 4.958 1.00 89.81 263 LEU A N 1
ATOM 2005 C CA . LEU A 1 263 ? 15.026 16.562 4.311 1.00 89.81 263 LEU A CA 1
ATOM 2006 C C . LEU A 1 263 ? 16.300 17.323 4.692 1.00 89.81 263 LEU A C 1
ATOM 2008 O O . LEU A 1 263 ? 16.767 17.284 5.827 1.00 89.81 263 LEU A O 1
ATOM 2012 N N . GLY A 1 264 ? 16.874 18.032 3.718 1.00 83.62 264 GLY A N 1
ATOM 2013 C CA . GLY A 1 264 ? 18.102 18.808 3.909 1.00 83.62 264 GLY A CA 1
ATOM 2014 C C . GLY A 1 264 ? 19.398 17.993 3.832 1.00 83.62 264 GLY A C 1
ATOM 2015 O O . GLY A 1 264 ? 20.475 18.578 3.948 1.00 83.62 264 GLY A O 1
ATOM 2016 N N . LYS A 1 265 ? 19.329 16.678 3.584 1.00 86.19 265 LYS A N 1
ATOM 2017 C CA . LYS A 1 265 ? 20.514 15.840 3.350 1.00 86.19 265 LYS A CA 1
ATOM 2018 C C . LYS A 1 265 ? 21.100 16.106 1.948 1.00 86.19 265 LYS A C 1
ATOM 2020 O O . LYS A 1 265 ? 20.357 16.026 0.963 1.00 86.19 265 LYS A O 1
ATOM 2025 N N . PRO A 1 266 ? 22.406 16.408 1.815 1.00 83.69 266 PRO A N 1
ATOM 2026 C CA . PRO A 1 266 ? 23.037 16.694 0.522 1.00 83.69 266 PRO A CA 1
ATOM 2027 C C . PRO A 1 266 ? 22.868 15.586 -0.528 1.00 83.69 266 PRO A C 1
ATOM 2029 O O . PRO A 1 266 ? 22.716 15.876 -1.712 1.00 83.69 266 PRO A O 1
ATOM 2032 N N . GLU A 1 267 ? 22.845 14.325 -0.100 1.00 86.12 267 GLU A N 1
ATOM 2033 C CA . GLU A 1 267 ? 22.745 13.134 -0.951 1.00 86.12 267 GLU A CA 1
ATOM 2034 C C . GLU A 1 267 ? 21.396 13.040 -1.687 1.00 86.12 267 GLU A C 1
ATOM 2036 O O . GLU A 1 267 ? 21.302 12.481 -2.789 1.00 86.12 267 GLU A O 1
ATOM 2041 N N . ILE A 1 268 ? 20.352 13.619 -1.092 1.00 83.38 268 ILE A N 1
ATOM 2042 C CA . ILE A 1 268 ? 19.004 13.713 -1.666 1.00 83.38 268 ILE A CA 1
ATOM 2043 C C . ILE A 1 268 ? 18.868 14.964 -2.541 1.00 83.38 268 ILE A C 1
ATOM 2045 O O . ILE A 1 268 ? 18.130 14.963 -3.526 1.00 83.38 268 ILE A O 1
ATOM 2049 N N . GLY A 1 269 ? 19.629 16.008 -2.217 1.00 75.88 269 GLY A N 1
ATOM 2050 C CA . GLY A 1 269 ? 19.418 17.364 -2.701 1.00 75.88 269 GLY A CA 1
ATOM 2051 C C . GLY A 1 269 ? 18.627 18.169 -1.674 1.00 75.88 269 GLY A C 1
ATOM 2052 O O . GLY A 1 269 ? 17.758 17.654 -0.979 1.00 75.88 269 GLY A O 1
ATOM 2053 N N . THR A 1 270 ? 18.955 19.451 -1.538 1.00 70.19 270 THR A N 1
ATOM 2054 C CA . THR A 1 270 ? 18.376 20.303 -0.485 1.00 70.19 270 THR A CA 1
ATOM 2055 C C . THR A 1 270 ? 17.350 21.293 -1.017 1.00 70.19 270 THR A C 1
ATOM 2057 O O . THR A 1 270 ? 16.540 21.807 -0.245 1.00 70.19 270 THR A O 1
ATOM 2060 N N . ARG A 1 271 ? 17.369 21.570 -2.328 1.00 67.94 271 ARG A N 1
ATOM 2061 C CA . ARG A 1 271 ? 16.502 22.559 -2.967 1.00 67.94 271 ARG A CA 1
ATOM 2062 C C . ARG A 1 271 ? 16.053 22.147 -4.363 1.00 67.94 271 ARG A C 1
ATOM 2064 O O . ARG A 1 271 ? 16.750 21.420 -5.064 1.00 67.94 271 ARG A O 1
ATOM 2071 N N . HIS A 1 272 ? 14.926 22.711 -4.771 1.00 67.75 272 HIS A N 1
ATOM 2072 C CA . HIS A 1 272 ? 14.436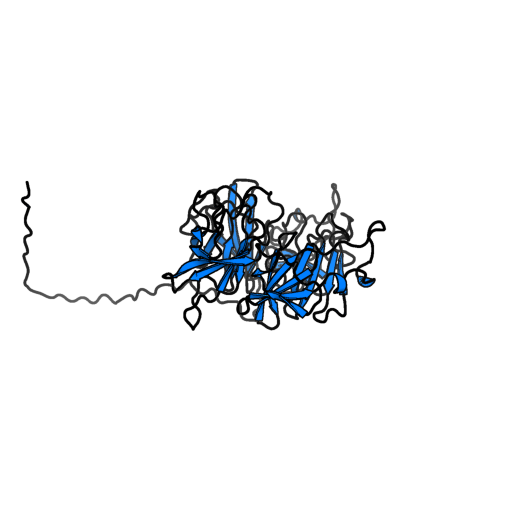 22.749 -6.136 1.00 67.75 272 HIS A CA 1
ATOM 2073 C C . HIS A 1 272 ? 13.953 24.174 -6.465 1.00 67.75 272 HIS A C 1
ATOM 2075 O O . HIS A 1 272 ? 13.219 24.763 -5.674 1.00 67.75 272 HIS A O 1
ATOM 2081 N N . ASP A 1 273 ? 14.414 24.754 -7.580 1.00 65.19 273 ASP A N 1
ATOM 2082 C CA . ASP A 1 273 ? 14.141 26.147 -7.988 1.00 65.19 273 ASP A CA 1
ATOM 2083 C C . ASP A 1 273 ? 14.350 27.165 -6.853 1.00 65.19 273 ASP A C 1
ATOM 2085 O O . ASP A 1 273 ? 13.558 28.074 -6.606 1.00 65.19 273 ASP A O 1
ATOM 2089 N N . GLY A 1 274 ? 15.426 26.965 -6.087 1.00 68.44 274 GLY A N 1
ATOM 2090 C CA . GLY A 1 274 ? 15.768 27.811 -4.948 1.00 68.44 274 GLY A CA 1
ATOM 2091 C C . GLY A 1 274 ? 14.897 27.610 -3.702 1.00 68.44 274 GLY A C 1
ATOM 2092 O O . GLY A 1 274 ? 15.190 28.234 -2.686 1.00 68.44 274 GLY A O 1
ATOM 2093 N N . LYS A 1 275 ? 13.894 26.725 -3.704 1.00 75.12 275 LYS A N 1
ATOM 2094 C CA . LYS A 1 275 ? 13.052 26.395 -2.536 1.00 75.12 275 LYS A CA 1
ATOM 2095 C C . LYS A 1 275 ? 13.463 25.063 -1.899 1.00 75.12 275 LYS A C 1
ATOM 2097 O O . LYS A 1 275 ? 13.976 24.212 -2.617 1.00 75.12 275 LYS A O 1
ATOM 2102 N N . PRO A 1 276 ? 13.264 24.851 -0.585 1.00 78.56 276 PRO A N 1
ATOM 2103 C CA . PRO A 1 276 ? 13.478 23.543 0.039 1.00 78.56 276 PRO A CA 1
ATOM 2104 C C . PRO A 1 276 ? 12.645 22.446 -0.632 1.00 78.56 276 PRO A C 1
ATOM 2106 O O . PRO A 1 276 ? 11.543 22.718 -1.113 1.00 78.56 276 PRO A O 1
ATOM 2109 N N . LEU A 1 277 ? 13.159 21.214 -0.651 1.00 81.56 277 LEU A N 1
ATOM 2110 C CA . LEU A 1 277 ? 12.369 20.075 -1.123 1.00 81.56 277 LEU A CA 1
ATOM 2111 C C . LEU A 1 277 ? 11.113 19.885 -0.249 1.00 81.56 277 LEU A C 1
ATOM 2113 O O . LEU A 1 277 ? 11.220 19.960 0.978 1.00 81.56 277 LEU A O 1
ATOM 2117 N N . PRO A 1 278 ? 9.937 19.624 -0.848 1.00 86.06 278 PRO A N 1
ATOM 2118 C CA . PRO A 1 278 ? 8.739 19.273 -0.099 1.00 86.06 278 PRO A CA 1
ATOM 2119 C C . PRO A 1 278 ? 8.881 17.891 0.566 1.00 86.06 278 PRO A C 1
ATOM 2121 O O . PRO A 1 278 ? 9.720 17.085 0.153 1.00 86.06 278 PRO A O 1
ATOM 2124 N N . PRO A 1 279 ? 8.043 17.570 1.567 1.00 89.06 279 PRO A N 1
ATOM 2125 C CA . PRO A 1 279 ? 7.973 16.227 2.135 1.00 89.06 279 PRO A CA 1
ATOM 2126 C C . PRO A 1 279 ? 7.609 15.160 1.088 1.00 89.06 279 PRO A C 1
ATOM 2128 O O . PRO A 1 279 ? 7.005 15.473 0.062 1.00 89.06 279 PRO A O 1
ATOM 2131 N N . ALA A 1 280 ? 7.972 13.901 1.348 1.00 87.50 280 ALA A N 1
ATOM 2132 C CA . ALA A 1 280 ? 7.678 12.798 0.441 1.00 87.50 280 ALA A CA 1
ATOM 2133 C C . ALA A 1 280 ? 6.181 12.450 0.459 1.00 87.50 280 ALA A C 1
ATOM 2135 O O . ALA A 1 280 ? 5.537 12.456 1.509 1.00 87.50 280 ALA A O 1
ATOM 2136 N N . GLU A 1 281 ? 5.641 12.095 -0.703 1.00 81.69 281 GLU A N 1
ATOM 2137 C CA . GLU A 1 281 ? 4.214 11.804 -0.896 1.00 81.69 281 GLU A CA 1
ATOM 2138 C C . GLU A 1 281 ? 3.881 10.322 -0.790 1.00 81.69 281 GLU A C 1
ATOM 2140 O O . GLU A 1 281 ? 2.725 9.955 -0.595 1.00 81.69 281 GLU A O 1
ATOM 2145 N N . LYS A 1 282 ? 4.885 9.461 -0.953 1.00 82.81 282 LYS A N 1
ATOM 2146 C CA . LYS A 1 282 ? 4.763 8.008 -0.843 1.00 82.81 282 LYS A CA 1
ATOM 2147 C C . LYS A 1 282 ? 5.872 7.502 0.060 1.00 82.81 282 LYS A C 1
ATOM 2149 O O . LYS A 1 282 ? 7.020 7.912 -0.097 1.00 82.81 282 LYS A O 1
ATOM 2154 N N . ILE A 1 283 ? 5.525 6.630 0.999 1.00 87.81 283 ILE A N 1
ATOM 2155 C CA . ILE A 1 283 ? 6.468 6.004 1.923 1.00 87.81 283 ILE A CA 1
ATOM 2156 C C . ILE A 1 283 ? 6.114 4.526 2.019 1.00 87.81 283 ILE A C 1
ATOM 2158 O O . ILE A 1 283 ? 4.968 4.188 2.306 1.00 87.81 283 ILE A O 1
ATOM 2162 N N . VAL A 1 284 ? 7.095 3.658 1.796 1.00 87.00 284 VAL A N 1
ATOM 2163 C CA . VAL A 1 284 ? 6.966 2.212 2.010 1.00 87.00 284 VAL A CA 1
ATOM 2164 C C . VAL A 1 284 ? 8.057 1.749 2.968 1.00 87.00 284 VAL A C 1
ATOM 2166 O O . VAL A 1 284 ? 9.184 2.242 2.908 1.00 87.00 284 VAL A O 1
ATOM 2169 N N . VAL A 1 285 ? 7.712 0.818 3.857 1.00 88.94 285 VAL A N 1
ATOM 2170 C CA . VAL A 1 285 ? 8.633 0.205 4.823 1.00 88.94 285 VAL A CA 1
ATOM 2171 C C . VAL A 1 285 ? 9.052 -1.163 4.303 1.00 88.94 285 VAL A C 1
ATOM 2173 O O . VAL A 1 285 ? 8.195 -1.998 4.022 1.00 88.94 285 VAL A O 1
ATOM 2176 N N . THR A 1 286 ? 10.354 -1.405 4.189 1.00 87.69 286 THR A N 1
ATOM 2177 C CA . THR A 1 286 ? 10.896 -2.695 3.748 1.00 87.69 286 THR A CA 1
ATOM 2178 C C . THR A 1 286 ? 11.046 -3.693 4.899 1.00 87.69 286 THR A C 1
ATOM 2180 O O . THR A 1 286 ? 11.067 -3.296 6.067 1.00 87.69 286 THR A O 1
ATOM 2183 N N . PRO A 1 287 ? 11.208 -5.001 4.607 1.00 87.44 287 PRO A N 1
ATOM 2184 C CA . PRO A 1 287 ? 11.316 -6.019 5.653 1.00 87.44 287 PRO A CA 1
ATOM 2185 C C . PRO A 1 287 ? 12.492 -5.886 6.631 1.00 87.44 287 PRO A C 1
ATOM 2187 O O . PRO A 1 287 ? 12.414 -6.387 7.755 1.00 87.44 287 PRO A O 1
ATOM 2190 N N . ASP A 1 288 ? 13.560 -5.193 6.229 1.00 90.00 288 ASP A N 1
ATOM 2191 C CA . ASP A 1 288 ? 14.710 -4.832 7.073 1.00 90.00 288 ASP A CA 1
ATOM 2192 C C . ASP A 1 288 ? 14.459 -3.588 7.953 1.00 90.00 288 ASP A C 1
ATOM 2194 O O . ASP A 1 288 ? 15.341 -3.170 8.699 1.00 90.00 288 ASP A O 1
ATOM 2198 N N . GLY A 1 289 ? 13.272 -2.981 7.861 1.00 91.38 289 GLY A N 1
ATOM 2199 C CA . GLY A 1 289 ? 12.893 -1.763 8.576 1.00 91.38 289 GLY A CA 1
ATOM 2200 C C . GLY A 1 289 ? 13.375 -0.467 7.921 1.00 91.38 289 GLY A C 1
ATOM 2201 O O . GLY A 1 289 ? 13.162 0.600 8.492 1.00 91.38 289 GLY A O 1
ATOM 2202 N N . SER A 1 290 ? 14.025 -0.534 6.754 1.00 93.06 290 SER A N 1
ATOM 2203 C CA . SER A 1 290 ? 14.367 0.652 5.966 1.00 93.06 290 SER A CA 1
ATOM 2204 C C . SER A 1 290 ? 13.114 1.269 5.322 1.00 93.06 290 SER A C 1
ATOM 2206 O O . SER A 1 290 ? 12.028 0.686 5.310 1.00 93.06 290 SER A O 1
ATOM 2208 N N . PHE A 1 291 ? 13.264 2.472 4.771 1.00 92.50 291 PHE A N 1
ATOM 2209 C CA . PHE A 1 291 ? 12.171 3.228 4.165 1.00 92.50 291 PHE A CA 1
ATOM 2210 C C . PHE A 1 291 ? 12.514 3.596 2.729 1.00 92.50 291 PHE A C 1
ATOM 2212 O O . PHE A 1 291 ? 13.630 4.041 2.454 1.00 92.50 291 PHE A O 1
ATOM 2219 N N . TYR A 1 292 ? 11.544 3.477 1.829 1.00 90.62 292 TYR A N 1
ATOM 2220 C CA . TYR A 1 292 ? 11.614 4.071 0.499 1.00 90.62 292 TYR A CA 1
ATOM 2221 C C . TYR A 1 292 ? 10.599 5.197 0.386 1.00 90.62 292 TYR A C 1
ATOM 2223 O O . TYR A 1 292 ? 9.413 5.014 0.655 1.00 90.62 292 TYR A O 1
ATOM 2231 N N . LEU A 1 293 ? 11.087 6.368 -0.007 1.00 89.19 293 LEU A N 1
ATOM 2232 C CA . LEU A 1 293 ? 10.332 7.607 -0.122 1.00 89.19 293 LEU A CA 1
ATOM 2233 C C . LEU A 1 293 ? 10.187 7.970 -1.594 1.00 89.19 293 LEU A C 1
ATOM 2235 O O . LEU A 1 293 ? 11.130 7.776 -2.360 1.00 89.19 293 LEU A O 1
ATOM 2239 N N . GLY A 1 294 ? 9.048 8.532 -1.986 1.00 84.62 294 GLY A N 1
ATOM 2240 C CA . GLY A 1 294 ? 8.823 8.988 -3.353 1.00 84.62 294 GLY A CA 1
ATOM 2241 C C . GLY A 1 294 ? 8.098 10.321 -3.452 1.00 84.62 294 GLY A C 1
ATOM 2242 O O . GLY A 1 294 ? 7.232 10.641 -2.635 1.00 84.62 294 GLY A O 1
ATOM 2243 N N . TRP A 1 295 ? 8.438 11.057 -4.509 1.00 80.31 295 TRP A N 1
ATOM 2244 C CA . TRP A 1 295 ? 7.747 12.259 -4.972 1.00 80.31 295 TRP A CA 1
ATOM 2245 C C . TRP A 1 295 ? 7.082 11.948 -6.314 1.00 80.31 295 TRP A C 1
ATOM 2247 O O . TRP A 1 295 ? 7.756 11.485 -7.240 1.00 80.31 295 TRP A O 1
ATOM 2257 N N . TYR A 1 296 ? 5.763 12.146 -6.408 1.00 68.44 296 TYR A N 1
ATOM 2258 C CA . TYR A 1 296 ? 4.997 11.831 -7.612 1.00 68.44 296 TYR A CA 1
ATOM 2259 C C . TYR A 1 296 ? 5.339 12.792 -8.759 1.00 68.44 296 TYR A C 1
ATOM 2261 O O . TYR A 1 296 ? 5.908 13.871 -8.566 1.00 68.44 296 TYR A O 1
ATOM 2269 N N . GLN A 1 297 ? 4.988 12.407 -9.984 1.00 54.50 297 GLN A N 1
ATOM 2270 C CA . GLN A 1 297 ? 5.226 13.229 -11.164 1.00 54.50 297 GLN A CA 1
ATOM 2271 C C . GLN A 1 297 ? 4.519 14.582 -11.056 1.00 54.50 297 GLN A C 1
ATOM 2273 O O . GLN A 1 297 ? 3.312 14.659 -10.857 1.00 54.50 297 GLN A O 1
ATOM 2278 N N . GLY A 1 298 ? 5.302 15.653 -11.181 1.00 53.59 298 GLY A N 1
ATOM 2279 C CA . GLY A 1 298 ? 4.860 17.033 -10.960 1.00 53.59 298 GLY A CA 1
ATOM 2280 C C . GLY A 1 298 ? 5.439 17.657 -9.690 1.00 53.59 298 GLY A C 1
ATOM 2281 O O . GLY A 1 298 ? 5.618 18.872 -9.655 1.00 53.59 298 GLY A O 1
ATOM 2282 N N . ASN A 1 299 ? 5.836 16.839 -8.711 1.00 55.91 299 ASN A N 1
ATOM 2283 C CA . ASN A 1 299 ? 6.469 17.289 -7.476 1.00 55.91 299 ASN A CA 1
ATOM 2284 C C . ASN A 1 299 ? 7.974 17.054 -7.512 1.00 55.91 299 ASN A C 1
ATOM 2286 O O . ASN A 1 299 ? 8.455 16.067 -8.065 1.00 55.91 299 ASN A O 1
ATOM 2290 N N . TYR A 1 300 ? 8.733 17.988 -6.944 1.00 55.28 300 TYR A N 1
ATOM 2291 C CA . TYR A 1 300 ? 10.187 17.948 -7.011 1.00 55.28 300 TYR A CA 1
ATOM 2292 C C . TYR A 1 300 ? 10.827 17.316 -5.765 1.00 55.28 300 TYR A C 1
ATOM 2294 O O . TYR A 1 300 ? 10.332 17.552 -4.667 1.00 55.28 300 TYR A O 1
ATOM 2302 N N . PRO A 1 301 ? 11.936 16.561 -5.919 1.00 60.69 301 PRO A N 1
ATOM 2303 C CA . PRO A 1 301 ? 12.634 16.300 -7.175 1.00 60.69 301 PRO A CA 1
ATOM 2304 C C . PRO A 1 301 ? 11.847 15.284 -8.025 1.00 60.69 301 PRO A C 1
ATOM 2306 O O . PRO A 1 301 ? 11.459 14.223 -7.538 1.00 60.69 301 PRO A O 1
ATOM 2309 N N . LYS A 1 302 ? 11.558 15.657 -9.285 1.00 65.94 302 LYS A N 1
ATOM 2310 C CA . LYS A 1 302 ? 10.635 14.933 -10.178 1.00 65.94 302 LYS A CA 1
ATOM 2311 C C . LYS A 1 302 ? 10.957 13.443 -10.205 1.00 65.94 302 LYS A C 1
ATOM 2313 O O . LYS A 1 302 ? 12.103 13.077 -10.455 1.00 65.94 302 LYS A O 1
ATOM 2318 N N . GLY A 1 303 ? 9.953 12.613 -9.905 1.00 70.44 303 GLY A N 1
ATOM 2319 C CA . GLY A 1 303 ? 10.042 11.152 -9.965 1.00 70.44 303 GLY A CA 1
ATOM 2320 C C . GLY A 1 303 ? 11.283 10.592 -9.271 1.00 70.44 303 GLY A C 1
ATOM 2321 O O . GLY A 1 303 ? 11.977 9.742 -9.822 1.00 70.44 303 GLY A O 1
ATOM 2322 N N . THR A 1 304 ? 11.616 11.120 -8.094 1.00 79.88 304 THR A N 1
ATOM 2323 C CA . THR A 1 304 ? 12.753 10.637 -7.307 1.00 79.88 304 THR A CA 1
ATOM 2324 C C . THR A 1 304 ? 12.297 9.628 -6.276 1.00 79.88 304 THR A C 1
ATOM 2326 O O . THR A 1 304 ? 11.283 9.825 -5.604 1.00 79.88 304 THR A O 1
ATOM 2329 N N . VAL A 1 305 ? 13.092 8.573 -6.126 1.00 85.19 305 VAL A N 1
ATOM 2330 C CA . VAL A 1 305 ? 12.960 7.604 -5.048 1.00 85.19 305 VAL A CA 1
ATOM 2331 C C . VAL A 1 305 ? 14.208 7.662 -4.178 1.00 85.19 305 VAL A C 1
ATOM 2333 O O . VAL A 1 305 ? 15.339 7.611 -4.669 1.00 85.19 305 VAL A O 1
ATOM 2336 N N . VAL A 1 306 ? 13.999 7.769 -2.871 1.00 88.88 306 VAL A N 1
ATOM 2337 C CA . VAL A 1 306 ? 15.049 7.836 -1.851 1.00 88.88 306 VAL A CA 1
ATOM 2338 C C . VAL A 1 306 ? 14.942 6.625 -0.943 1.00 88.88 306 VAL A C 1
ATOM 2340 O O . VAL A 1 306 ? 13.838 6.265 -0.548 1.00 88.88 306 VAL A O 1
ATOM 2343 N N . LYS A 1 307 ? 16.077 6.033 -0.569 1.00 92.00 307 LYS A N 1
ATOM 2344 C CA . LYS A 1 307 ? 16.152 5.069 0.533 1.00 92.00 307 LYS A CA 1
ATOM 2345 C C . LYS A 1 307 ? 16.628 5.775 1.797 1.00 92.00 307 LYS A C 1
ATOM 2347 O O . LYS A 1 307 ? 17.567 6.563 1.725 1.00 92.00 307 LYS A O 1
ATOM 2352 N N . VAL A 1 308 ? 16.016 5.461 2.936 1.00 94.38 308 VAL A N 1
ATOM 2353 C CA . VAL A 1 308 ? 16.464 5.824 4.289 1.00 94.38 308 VAL A CA 1
ATOM 2354 C C . VAL A 1 308 ? 16.699 4.532 5.068 1.00 94.38 308 VAL A C 1
ATOM 2356 O O . VAL A 1 308 ? 15.862 3.632 5.021 1.00 94.38 308 VAL A O 1
ATOM 2359 N N . THR A 1 309 ? 17.828 4.402 5.765 1.00 94.75 309 THR A N 1
ATOM 2360 C CA . THR A 1 309 ? 18.113 3.210 6.585 1.00 94.75 309 THR A CA 1
ATOM 2361 C C . THR A 1 309 ? 17.173 3.103 7.783 1.00 94.75 309 THR A C 1
ATOM 2363 O O . THR A 1 309 ? 16.676 4.111 8.280 1.00 94.75 309 THR A O 1
ATOM 2366 N N . ALA A 1 310 ? 16.977 1.887 8.300 1.00 93.69 310 ALA A N 1
ATOM 2367 C CA . ALA A 1 310 ? 16.151 1.634 9.486 1.00 93.69 310 ALA A CA 1
ATOM 2368 C C . ALA A 1 310 ? 16.565 2.462 10.723 1.00 93.69 310 ALA A C 1
ATOM 2370 O O . ALA A 1 310 ? 15.727 2.891 11.516 1.00 93.69 310 ALA A O 1
ATOM 2371 N N . ASP A 1 311 ? 17.867 2.729 10.877 1.00 95.31 311 ASP A N 1
ATOM 2372 C CA . ASP A 1 311 ? 18.419 3.571 11.946 1.00 95.31 311 ASP A CA 1
ATOM 2373 C C . ASP A 1 311 ? 18.356 5.081 11.651 1.00 95.31 311 ASP A C 1
ATOM 2375 O O . ASP A 1 311 ? 18.753 5.881 12.501 1.00 95.31 311 ASP A O 1
ATOM 2379 N N . ARG A 1 312 ? 17.867 5.463 10.461 1.00 95.25 312 ARG A N 1
ATOM 2380 C CA . ARG A 1 312 ? 17.746 6.833 9.933 1.00 95.25 312 ARG A CA 1
ATOM 2381 C C . ARG A 1 312 ? 19.070 7.591 9.795 1.00 95.25 312 ARG A C 1
ATOM 2383 O O . ARG A 1 312 ? 19.076 8.795 9.551 1.00 95.25 312 ARG A O 1
ATOM 2390 N N . LYS A 1 313 ? 20.218 6.915 9.912 1.00 94.31 313 LYS A N 1
ATOM 2391 C CA . LYS A 1 313 ? 21.533 7.575 9.822 1.00 94.31 313 LYS A CA 1
ATOM 2392 C C . LYS A 1 313 ? 21.944 7.905 8.394 1.00 94.31 313 LYS A C 1
ATOM 2394 O O . LYS A 1 313 ? 22.774 8.793 8.202 1.00 94.31 313 LYS A O 1
ATOM 2399 N N . LYS A 1 314 ? 21.407 7.196 7.398 1.00 94.38 314 LYS A N 1
ATOM 2400 C CA . LYS A 1 314 ? 21.741 7.390 5.984 1.00 94.38 314 LYS A CA 1
ATOM 2401 C C . LYS A 1 314 ? 20.484 7.536 5.149 1.00 94.38 314 LYS A C 1
ATOM 2403 O O . LYS A 1 314 ? 19.526 6.788 5.332 1.00 94.38 314 LYS A O 1
ATOM 2408 N N . ALA A 1 315 ? 20.541 8.447 4.185 1.00 93.38 315 ALA A N 1
ATOM 2409 C CA . ALA A 1 315 ? 19.519 8.589 3.169 1.00 93.38 315 ALA A CA 1
ATOM 2410 C C . ALA A 1 315 ? 20.146 8.977 1.823 1.00 93.38 315 ALA A C 1
ATOM 2412 O O . ALA A 1 315 ? 21.061 9.795 1.794 1.00 93.38 315 ALA A O 1
ATOM 2413 N N . TRP A 1 316 ? 19.703 8.372 0.719 1.00 91.12 316 TRP A N 1
ATOM 2414 C CA . TRP A 1 316 ? 20.254 8.636 -0.618 1.00 91.12 316 TRP A CA 1
ATOM 2415 C C . TRP A 1 316 ? 19.247 8.330 -1.727 1.00 91.12 316 TRP A C 1
ATOM 2417 O O . TRP A 1 316 ? 18.318 7.541 -1.549 1.00 91.12 316 TRP A O 1
ATOM 2427 N N . ARG A 1 317 ? 19.445 8.944 -2.898 1.00 88.12 317 ARG A N 1
ATOM 2428 C CA . ARG A 1 317 ? 18.657 8.645 -4.103 1.00 88.12 317 ARG A CA 1
ATOM 2429 C C . ARG A 1 317 ? 18.989 7.248 -4.619 1.00 88.12 317 ARG A C 1
ATOM 2431 O O . ARG A 1 317 ? 20.158 6.924 -4.809 1.00 88.12 317 ARG A O 1
ATOM 2438 N N . VAL A 1 318 ? 17.958 6.454 -4.884 1.00 86.50 318 VAL A N 1
ATOM 2439 C CA . VAL A 1 318 ? 18.076 5.131 -5.520 1.00 86.50 318 VAL A CA 1
ATOM 2440 C C . VAL A 1 318 ? 17.574 5.135 -6.957 1.00 86.50 318 VAL A C 1
ATOM 2442 O O . VAL A 1 318 ? 18.066 4.359 -7.763 1.00 86.50 318 VAL A O 1
ATOM 2445 N N . ALA A 1 319 ? 16.630 6.019 -7.282 1.00 82.44 3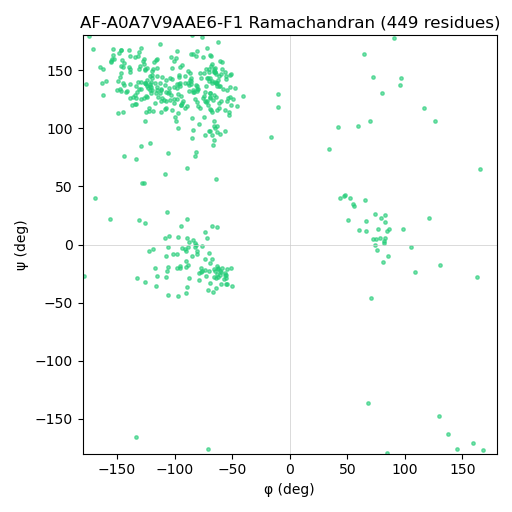19 ALA A N 1
ATOM 2446 C CA . ALA A 1 319 ? 16.135 6.230 -8.632 1.00 82.44 319 ALA A CA 1
ATOM 2447 C C . ALA A 1 319 ? 15.777 7.705 -8.818 1.00 82.44 319 ALA A C 1
ATOM 2449 O O . ALA A 1 319 ? 15.358 8.368 -7.864 1.00 82.44 319 ALA A O 1
ATOM 2450 N N . GLN A 1 320 ? 15.944 8.223 -10.030 1.00 79.88 320 GLN A N 1
ATOM 2451 C CA . GLN A 1 320 ? 15.576 9.596 -10.351 1.00 79.88 320 GLN A CA 1
ATOM 2452 C C . GLN A 1 320 ? 15.086 9.692 -11.785 1.00 79.88 320 GLN A C 1
ATOM 2454 O O . GLN A 1 320 ? 15.760 9.232 -12.702 1.00 79.88 320 GLN A O 1
ATOM 2459 N N . ASP A 1 321 ? 13.951 10.360 -11.975 1.00 75.31 321 ASP A N 1
ATOM 2460 C CA . ASP A 1 321 ? 13.470 10.682 -13.307 1.00 75.31 321 ASP A CA 1
ATOM 2461 C C . ASP A 1 321 ? 14.464 11.608 -14.007 1.00 75.31 321 ASP A C 1
ATOM 2463 O O . ASP A 1 321 ? 14.694 12.747 -13.586 1.00 75.31 321 ASP A O 1
ATOM 2467 N N . ALA A 1 322 ? 15.057 11.108 -15.087 1.00 66.75 322 ALA A N 1
ATOM 2468 C CA . ALA A 1 322 ? 15.974 11.878 -15.907 1.00 66.75 322 ALA A CA 1
ATOM 2469 C C . ALA A 1 322 ? 15.276 13.030 -16.658 1.00 66.75 322 ALA A C 1
ATOM 2471 O O . ALA A 1 322 ? 15.964 13.894 -17.197 1.00 66.75 322 ALA A O 1
ATOM 2472 N N . GLY A 1 323 ? 13.934 13.062 -16.701 1.00 64.88 323 GLY A N 1
ATOM 2473 C CA . GLY A 1 323 ? 13.157 14.165 -17.279 1.00 64.88 323 GLY A CA 1
ATOM 2474 C C . GLY A 1 323 ? 13.316 14.331 -18.795 1.00 64.88 323 GLY A C 1
ATOM 2475 O O . GLY A 1 323 ? 12.884 15.339 -19.348 1.00 64.88 323 GLY A O 1
ATOM 2476 N N . ASP A 1 324 ? 13.927 13.353 -19.460 1.00 68.69 324 ASP A N 1
ATOM 2477 C CA . ASP A 1 324 ? 14.203 13.334 -20.891 1.00 68.69 324 ASP A CA 1
ATOM 2478 C C . ASP A 1 324 ? 13.547 12.092 -21.494 1.00 68.69 324 ASP A C 1
ATOM 2480 O O . ASP A 1 324 ? 13.921 10.958 -21.186 1.00 68.69 324 ASP A O 1
ATOM 2484 N N . VAL A 1 325 ? 12.557 12.315 -22.363 1.00 65.62 325 VAL A N 1
ATOM 2485 C CA . VAL A 1 325 ? 11.854 11.247 -23.091 1.00 65.62 325 VAL A CA 1
ATOM 2486 C C . VAL A 1 325 ? 12.816 10.363 -23.886 1.00 65.62 325 VAL A C 1
ATOM 2488 O O . VAL A 1 325 ? 12.509 9.196 -24.083 1.00 65.62 325 VAL A O 1
ATOM 2491 N N . ASN A 1 326 ? 13.982 10.887 -24.282 1.00 67.19 326 ASN A N 1
ATOM 2492 C CA . ASN A 1 326 ? 15.004 10.174 -25.048 1.00 67.19 326 ASN A CA 1
ATOM 2493 C C . ASN A 1 326 ? 15.951 9.332 -24.170 1.00 67.19 326 ASN A C 1
ATOM 2495 O O . ASN A 1 326 ? 16.907 8.729 -24.670 1.00 67.19 326 ASN A O 1
ATOM 2499 N N . LYS A 1 327 ? 15.716 9.255 -22.858 1.00 72.75 327 LYS A N 1
ATOM 2500 C CA . LYS A 1 327 ? 16.403 8.302 -21.976 1.00 72.75 327 LYS A CA 1
ATOM 2501 C C . LYS A 1 327 ? 15.706 6.944 -22.002 1.00 72.75 327 LYS A C 1
ATOM 2503 O O . LYS A 1 327 ? 14.585 6.805 -22.496 1.00 72.75 327 LYS A O 1
ATOM 2508 N N . ARG A 1 328 ? 16.405 5.917 -21.510 1.00 75.38 328 ARG A N 1
ATOM 2509 C CA . ARG A 1 328 ? 15.865 4.556 -21.490 1.00 75.38 328 ARG A CA 1
ATOM 2510 C C . ARG A 1 328 ? 14.664 4.503 -20.553 1.00 75.38 328 ARG A C 1
ATOM 2512 O O . ARG A 1 328 ? 14.599 5.237 -19.570 1.00 75.38 328 ARG A O 1
ATOM 2519 N N . TRP A 1 329 ? 13.700 3.638 -20.847 1.00 75.56 329 TRP A N 1
ATOM 2520 C CA . TRP A 1 329 ? 12.637 3.379 -19.877 1.00 75.56 329 TRP A CA 1
ATOM 2521 C C . TRP A 1 329 ? 13.181 2.685 -18.629 1.00 75.56 329 TRP A C 1
ATOM 2523 O O . TRP A 1 329 ? 12.839 3.081 -17.517 1.00 75.56 329 TRP A O 1
ATOM 2533 N N . ASP A 1 330 ? 14.092 1.736 -18.831 1.00 82.56 330 ASP A N 1
ATOM 2534 C CA . ASP A 1 330 ? 14.689 0.908 -17.789 1.00 82.56 330 ASP A CA 1
ATOM 2535 C C . ASP A 1 330 ? 16.231 0.919 -17.879 1.00 82.56 330 ASP A C 1
ATOM 2537 O O . ASP A 1 330 ? 16.819 1.406 -18.849 1.00 82.56 330 ASP A O 1
ATOM 2541 N N . GLY A 1 331 ? 16.909 0.385 -16.859 1.00 83.88 331 GLY A N 1
ATOM 2542 C CA . GLY A 1 331 ? 18.375 0.357 -16.776 1.00 83.88 331 GLY A CA 1
ATOM 2543 C C . GLY A 1 331 ? 18.906 0.885 -15.446 1.00 83.88 331 GLY A C 1
ATOM 2544 O O . GLY A 1 331 ? 18.263 0.722 -14.412 1.00 83.88 331 GLY A O 1
ATOM 2545 N N . ASP A 1 332 ? 20.088 1.512 -15.459 1.00 87.56 332 ASP A N 1
ATOM 2546 C CA . ASP A 1 332 ? 20.660 2.170 -14.271 1.00 87.56 332 ASP A CA 1
ATOM 2547 C C . ASP A 1 332 ? 19.674 3.210 -13.714 1.00 87.56 332 ASP A C 1
ATOM 2549 O O . ASP A 1 332 ? 19.359 4.207 -14.375 1.00 87.56 332 ASP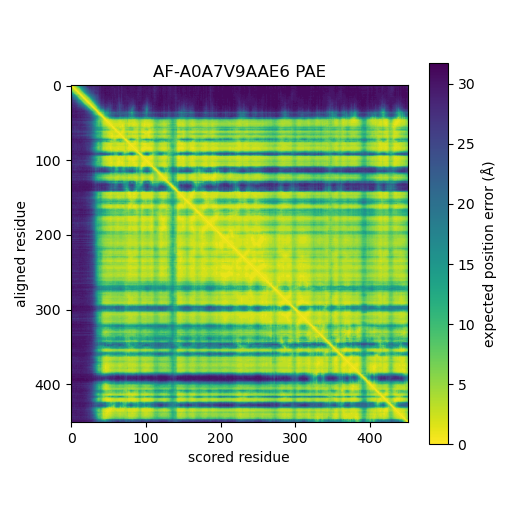 A O 1
ATOM 2553 N N . ALA A 1 333 ? 19.193 2.962 -12.496 1.00 82.88 333 ALA A N 1
ATOM 2554 C CA . ALA A 1 333 ? 18.10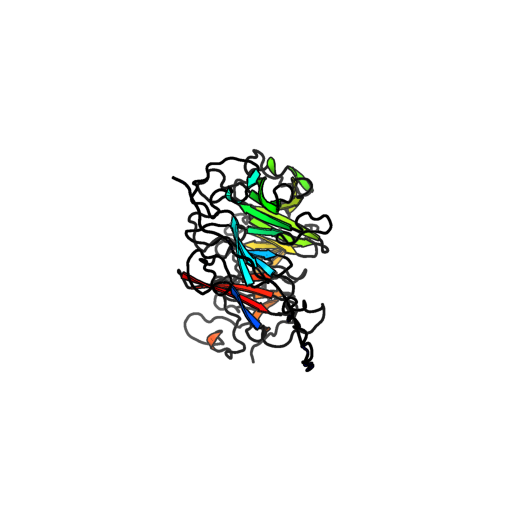0 3.696 -11.876 1.00 82.88 333 ALA A CA 1
ATOM 2555 C C . ALA A 1 333 ? 18.382 5.198 -11.698 1.00 82.88 333 ALA A C 1
ATOM 2557 O O . ALA A 1 333 ? 17.448 5.999 -11.665 1.00 82.88 333 ALA A O 1
ATOM 2558 N N . LEU A 1 334 ? 19.657 5.594 -11.600 1.00 81.94 334 LEU A N 1
ATOM 2559 C CA . LEU A 1 334 ? 20.056 6.994 -11.424 1.00 81.94 334 LEU A CA 1
ATOM 2560 C C . LEU A 1 334 ? 20.415 7.702 -12.733 1.00 81.94 334 LEU A C 1
ATOM 2562 O O . LEU A 1 334 ? 20.493 8.930 -12.751 1.00 81.94 334 LEU A O 1
ATOM 2566 N N . ARG A 1 335 ? 20.710 6.959 -13.807 1.00 79.94 335 ARG A N 1
ATOM 2567 C CA . ARG A 1 335 ? 21.325 7.530 -15.022 1.00 79.94 335 ARG A CA 1
ATOM 2568 C C . ARG A 1 335 ? 20.562 7.256 -16.307 1.00 79.94 335 ARG A C 1
ATOM 2570 O O . ARG A 1 335 ? 20.664 8.043 -17.248 1.00 79.94 335 ARG A O 1
ATOM 2577 N N . GLN A 1 336 ? 19.893 6.113 -16.385 1.00 77.25 336 GLN A N 1
ATOM 2578 C CA . GLN A 1 336 ? 19.336 5.591 -17.628 1.00 77.25 336 GLN A CA 1
ATOM 2579 C C . GLN A 1 336 ? 17.818 5.499 -17.602 1.00 77.25 336 GLN A C 1
ATOM 2581 O O . GLN A 1 336 ? 17.234 5.747 -18.648 1.00 77.25 336 GLN A O 1
ATOM 2586 N N . ALA A 1 337 ? 17.211 5.177 -16.459 1.00 77.00 337 ALA A N 1
ATOM 2587 C CA . ALA A 1 337 ? 15.771 4.976 -16.349 1.00 77.00 337 ALA A CA 1
ATOM 2588 C C . ALA A 1 337 ? 14.996 6.304 -16.243 1.00 77.00 337 ALA A C 1
ATOM 2590 O O . ALA A 1 337 ? 15.379 7.218 -15.510 1.00 77.00 337 ALA A O 1
ATOM 2591 N N . ALA A 1 338 ? 13.892 6.398 -16.980 1.00 71.94 338 ALA A N 1
ATOM 2592 C CA . ALA A 1 338 ? 13.026 7.570 -17.044 1.00 71.94 338 ALA A CA 1
ATOM 2593 C C . ALA A 1 338 ? 11.629 7.280 -16.472 1.00 71.94 338 ALA A C 1
ATOM 2595 O O . ALA A 1 338 ? 11.172 6.135 -16.445 1.00 71.94 338 ALA A O 1
ATOM 2596 N N . PHE A 1 339 ? 10.923 8.350 -16.089 1.00 69.81 339 PHE A N 1
ATOM 2597 C CA . PHE A 1 339 ? 9.524 8.355 -15.648 1.00 69.81 339 PHE A CA 1
ATOM 2598 C C . PHE A 1 339 ? 9.234 7.478 -14.431 1.00 69.81 339 PHE A C 1
ATOM 2600 O O . PHE A 1 339 ? 9.002 6.285 -14.580 1.00 69.81 339 PHE A O 1
ATOM 2607 N N . PHE A 1 340 ? 9.095 8.058 -13.237 1.00 69.06 340 PHE A N 1
ATOM 2608 C CA . PHE A 1 340 ? 8.679 7.314 -12.036 1.00 69.06 340 PHE A CA 1
ATOM 2609 C C . PHE A 1 340 ? 7.427 7.906 -11.392 1.00 69.06 340 PHE A C 1
ATOM 2611 O O . PHE A 1 340 ? 7.357 9.113 -11.188 1.00 69.06 340 PHE A O 1
ATOM 2618 N N . GLY A 1 341 ? 6.474 7.048 -11.020 1.00 64.25 341 GLY A N 1
ATOM 2619 C CA . GLY A 1 341 ? 5.339 7.396 -10.155 1.00 64.25 341 GLY A CA 1
ATOM 2620 C C . GLY A 1 341 ? 5.641 7.249 -8.656 1.00 64.25 341 GLY A C 1
ATOM 2621 O O . GLY A 1 341 ? 4.758 7.456 -7.829 1.00 64.25 341 GLY A O 1
ATOM 2622 N N . GLY A 1 342 ? 6.877 6.883 -8.297 1.00 71.31 342 GLY A N 1
ATOM 2623 C CA . GLY A 1 342 ? 7.275 6.564 -6.925 1.00 71.31 342 GLY A CA 1
ATOM 2624 C C . GLY A 1 342 ? 6.968 5.112 -6.524 1.00 71.31 342 GLY A C 1
ATOM 2625 O O . GLY A 1 342 ? 6.490 4.327 -7.351 1.00 71.31 342 GLY A O 1
ATOM 2626 N N . PRO A 1 343 ? 7.280 4.733 -5.271 1.00 74.00 343 PRO A N 1
ATOM 2627 C CA . PRO A 1 343 ? 7.015 3.396 -4.761 1.00 74.00 343 PRO A CA 1
ATOM 2628 C C . PRO A 1 343 ? 5.510 3.152 -4.593 1.00 74.00 343 PRO A C 1
ATOM 2630 O O . PRO A 1 343 ? 4.754 4.046 -4.199 1.00 74.00 343 PRO A O 1
ATOM 2633 N N . LEU A 1 344 ? 5.074 1.926 -4.876 1.00 70.56 344 LEU A N 1
ATOM 2634 C CA . LEU A 1 344 ? 3.678 1.517 -4.733 1.00 70.56 344 LEU A CA 1
ATOM 2635 C C . LEU A 1 344 ? 3.306 1.356 -3.243 1.00 70.56 344 LEU A C 1
ATOM 2637 O O . LEU A 1 344 ? 3.913 0.568 -2.529 1.00 70.56 344 LEU A O 1
ATOM 2641 N N . LEU A 1 345 ? 2.272 2.053 -2.757 1.00 60.66 345 LEU A N 1
ATOM 2642 C CA . LEU A 1 345 ? 1.817 1.913 -1.357 1.00 60.66 345 LEU A CA 1
ATOM 2643 C C . LEU A 1 345 ? 1.063 0.598 -1.082 1.00 60.66 345 LEU A C 1
ATOM 2645 O O . LEU A 1 345 ? 0.994 0.162 0.066 1.00 60.66 345 LEU A O 1
ATOM 2649 N N . ALA A 1 346 ? 0.509 -0.028 -2.123 1.00 52.62 346 ALA A N 1
ATOM 2650 C CA . ALA A 1 346 ? -0.258 -1.270 -2.053 1.00 52.62 346 ALA A CA 1
ATOM 2651 C C . ALA A 1 346 ? 0.656 -2.504 -2.206 1.00 52.62 346 ALA A C 1
ATOM 2653 O O . ALA A 1 346 ? 0.607 -3.218 -3.210 1.00 52.62 346 ALA A O 1
ATOM 2654 N N . GLY A 1 347 ? 1.537 -2.702 -1.218 1.00 56.09 347 GLY A N 1
ATOM 2655 C CA . GLY A 1 347 ? 2.460 -3.844 -1.153 1.00 56.09 347 GLY A CA 1
ATOM 2656 C C . GLY A 1 347 ? 3.745 -3.683 -1.974 1.00 56.09 347 GLY A C 1
ATOM 2657 O O . GLY A 1 347 ? 4.346 -4.671 -2.381 1.00 56.09 347 GLY A O 1
ATOM 2658 N N . GLY A 1 348 ? 4.188 -2.447 -2.235 1.00 52.94 348 GLY A N 1
ATOM 2659 C CA . GLY A 1 348 ? 5.326 -2.128 -3.108 1.00 52.94 348 GLY A CA 1
ATOM 2660 C C . GLY A 1 348 ? 6.718 -2.552 -2.637 1.00 52.94 348 GLY A C 1
ATOM 2661 O O . GLY A 1 348 ? 7.696 -2.050 -3.186 1.00 52.94 348 GLY A O 1
ATOM 2662 N N . THR A 1 349 ? 6.833 -3.452 -1.662 1.00 55.12 349 THR A N 1
ATOM 2663 C CA . THR A 1 349 ? 8.107 -4.039 -1.233 1.00 55.12 349 THR A CA 1
ATOM 2664 C C . THR A 1 349 ? 7.932 -5.521 -0.968 1.00 55.12 349 THR A C 1
ATOM 2666 O O . THR A 1 349 ? 7.085 -5.907 -0.167 1.00 55.12 349 THR A O 1
ATOM 2669 N N . TRP A 1 350 ? 8.761 -6.330 -1.617 1.00 63.88 350 TRP A N 1
ATOM 2670 C CA . TRP A 1 350 ? 8.725 -7.790 -1.503 1.00 63.88 350 TRP A CA 1
ATOM 2671 C C . TRP A 1 350 ? 9.878 -8.333 -0.660 1.00 63.88 350 TRP A C 1
ATOM 2673 O O . TRP A 1 350 ? 9.712 -9.181 0.211 1.00 63.88 350 TRP A O 1
ATOM 2683 N N . ALA A 1 351 ? 11.063 -7.784 -0.910 1.00 63.69 351 ALA A N 1
ATOM 2684 C CA . ALA A 1 351 ? 12.307 -8.060 -0.210 1.00 63.69 351 ALA A CA 1
ATOM 2685 C C . ALA A 1 351 ? 12.964 -6.720 0.184 1.00 63.69 351 ALA A C 1
ATOM 2687 O O . ALA A 1 351 ? 12.549 -5.674 -0.326 1.00 63.69 351 ALA A O 1
ATOM 2688 N N . PRO A 1 352 ? 13.969 -6.707 1.082 1.00 67.50 352 PRO A N 1
ATOM 2689 C CA . PRO A 1 352 ? 14.631 -5.478 1.554 1.00 67.50 352 PRO A CA 1
ATOM 2690 C C . PRO A 1 352 ? 15.201 -4.553 0.462 1.00 67.50 352 PRO A C 1
ATOM 2692 O O . PRO A 1 352 ? 15.455 -3.367 0.695 1.00 67.50 352 PRO A O 1
ATOM 2695 N N . ASP A 1 353 ? 15.444 -5.107 -0.718 1.00 75.81 353 ASP A N 1
ATOM 2696 C CA . ASP A 1 353 ? 16.111 -4.501 -1.865 1.00 75.81 353 ASP A CA 1
ATOM 2697 C C . ASP A 1 353 ? 15.222 -4.414 -3.117 1.00 75.81 353 ASP A C 1
ATOM 2699 O O . ASP A 1 353 ? 15.639 -3.811 -4.108 1.00 75.81 353 ASP A O 1
ATOM 2703 N N . ILE A 1 354 ? 13.997 -4.953 -3.063 1.00 85.25 354 ILE A N 1
ATOM 2704 C CA . ILE A 1 354 ? 13.053 -4.955 -4.184 1.00 85.25 354 ILE A CA 1
ATOM 2705 C C . ILE A 1 354 ? 11.916 -3.988 -3.898 1.00 85.25 354 ILE A C 1
ATOM 2707 O O . ILE A 1 354 ? 11.114 -4.198 -2.984 1.00 85.25 354 ILE A O 1
ATOM 2711 N N . VAL A 1 355 ? 11.818 -2.957 -4.736 1.00 84.88 355 VAL A N 1
ATOM 2712 C CA . VAL A 1 355 ? 10.781 -1.927 -4.634 1.00 84.88 355 VAL A CA 1
ATOM 2713 C C . VAL A 1 355 ? 10.032 -1.821 -5.944 1.00 84.88 355 VAL A C 1
ATOM 2715 O O . VAL A 1 355 ? 10.648 -1.639 -6.990 1.00 84.88 355 VAL A O 1
ATOM 2718 N N . PHE A 1 356 ? 8.707 -1.898 -5.900 1.00 84.31 356 PHE A N 1
ATOM 2719 C CA . PHE A 1 356 ? 7.878 -1.728 -7.088 1.00 84.31 356 PHE A CA 1
ATOM 2720 C C . PHE A 1 356 ? 7.542 -0.261 -7.318 1.00 84.31 356 PHE A C 1
ATOM 2722 O O . PHE A 1 356 ? 7.191 0.466 -6.386 1.00 84.31 356 PHE A O 1
ATOM 2729 N N . PHE A 1 357 ? 7.623 0.162 -8.575 1.00 78.44 357 PHE A N 1
ATOM 2730 C CA . PHE A 1 357 ? 7.355 1.528 -8.997 1.00 78.44 357 PHE A CA 1
ATOM 2731 C C . PHE A 1 357 ? 6.108 1.609 -9.866 1.00 78.44 357 PHE A C 1
ATOM 2733 O O . PHE A 1 357 ? 5.921 0.806 -10.781 1.00 78.44 357 PHE A O 1
ATOM 2740 N N . GLY A 1 358 ? 5.308 2.652 -9.639 1.00 65.81 358 GLY A N 1
ATOM 2741 C CA . GLY A 1 358 ? 4.295 3.077 -10.602 1.00 65.81 358 GLY A CA 1
ATOM 2742 C C . GLY A 1 358 ? 4.936 3.688 -11.855 1.00 65.81 358 GLY A C 1
ATOM 2743 O O . GLY A 1 358 ? 6.007 4.307 -11.801 1.00 65.81 358 GLY A O 1
ATOM 2744 N N . ALA A 1 359 ? 4.291 3.526 -13.006 1.00 62.12 359 ALA A N 1
ATOM 2745 C CA . ALA A 1 359 ? 4.534 4.344 -14.197 1.00 62.12 359 ALA A CA 1
ATOM 2746 C C . ALA A 1 359 ? 3.477 5.452 -14.300 1.00 62.12 359 ALA A C 1
ATOM 2748 O O . ALA A 1 359 ? 2.468 5.382 -13.614 1.00 62.12 359 ALA A O 1
ATOM 2749 N N . VAL A 1 360 ? 3.688 6.452 -15.163 1.00 54.56 360 VAL A N 1
ATOM 2750 C CA . VAL A 1 360 ? 2.773 7.608 -15.358 1.00 54.56 360 VAL A CA 1
ATOM 2751 C C . VAL A 1 360 ? 1.318 7.181 -15.572 1.00 54.56 360 VAL A C 1
ATOM 2753 O 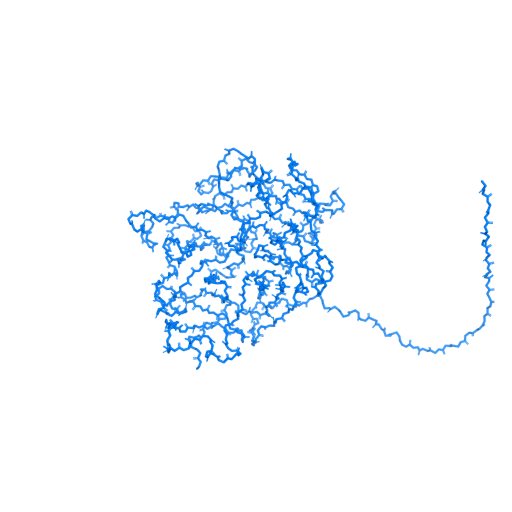O . VAL A 1 360 ? 0.397 7.828 -15.088 1.00 54.56 360 VAL A O 1
ATOM 2756 N N . ASP A 1 361 ? 1.129 6.054 -16.257 1.00 55.72 361 ASP A N 1
ATOM 2757 C CA . ASP A 1 361 ? -0.185 5.501 -16.591 1.00 55.72 361 ASP A CA 1
ATOM 2758 C C . ASP A 1 361 ? -0.564 4.287 -15.723 1.00 55.72 361 ASP A C 1
ATOM 2760 O O . ASP A 1 361 ? -1.541 3.597 -16.020 1.00 55.72 361 ASP A O 1
ATOM 2764 N N . ASP A 1 362 ? 0.244 3.976 -14.700 1.00 60.38 362 ASP A N 1
ATOM 2765 C CA . ASP A 1 362 ? 0.215 2.739 -13.906 1.00 60.38 362 ASP A CA 1
ATOM 2766 C C . ASP A 1 362 ? 0.213 1.459 -14.757 1.00 60.38 362 ASP A C 1
ATOM 2768 O O . ASP A 1 362 ? -0.241 0.419 -14.298 1.00 60.38 362 ASP A O 1
ATOM 2772 N N . ALA A 1 363 ? 0.662 1.536 -16.013 1.00 69.81 363 ALA A N 1
ATOM 2773 C CA . ALA A 1 363 ? 0.307 0.548 -17.022 1.00 69.81 363 ALA A CA 1
ATOM 2774 C C . ALA A 1 363 ? 1.254 -0.666 -17.113 1.00 69.81 363 ALA A C 1
ATOM 2776 O O . ALA A 1 363 ? 0.768 -1.760 -17.378 1.00 69.81 363 ALA A O 1
ATOM 2777 N N . PRO A 1 364 ? 2.578 -0.519 -16.928 1.00 78.25 364 PRO A N 1
ATOM 2778 C CA . PRO A 1 364 ? 3.469 -1.651 -16.663 1.00 78.25 364 PRO A CA 1
ATOM 2779 C C . PRO A 1 364 ? 3.892 -1.735 -15.187 1.00 78.25 364 PRO A C 1
ATOM 2781 O O . PRO A 1 364 ? 4.179 -0.715 -14.554 1.00 78.25 364 PRO A O 1
ATOM 2784 N N . LEU A 1 365 ? 4.016 -2.960 -14.663 1.00 82.00 365 LEU A N 1
ATOM 2785 C CA . LEU A 1 365 ? 4.648 -3.216 -13.366 1.00 82.00 365 LEU A CA 1
ATOM 2786 C C . LEU A 1 365 ? 6.177 -3.155 -13.504 1.00 82.00 365 LEU A C 1
ATOM 2788 O O . LEU A 1 365 ? 6.778 -3.971 -14.210 1.00 82.00 365 LEU A O 1
ATOM 2792 N N . ARG A 1 366 ? 6.806 -2.207 -12.802 1.00 85.25 366 ARG A N 1
ATOM 2793 C CA . ARG A 1 366 ? 8.266 -2.050 -12.740 1.00 85.25 366 ARG A CA 1
ATOM 2794 C C . ARG A 1 366 ? 8.791 -2.292 -11.341 1.00 85.25 366 ARG A C 1
ATOM 2796 O O . ARG A 1 366 ? 8.101 -2.012 -10.363 1.00 85.25 366 ARG A O 1
ATOM 2803 N N . ARG A 1 367 ? 10.039 -2.739 -11.247 1.00 88.00 367 ARG A N 1
ATOM 2804 C CA . ARG A 1 367 ? 10.760 -2.855 -9.978 1.00 88.00 367 ARG A CA 1
ATOM 2805 C C . ARG A 1 367 ? 12.138 -2.213 -10.057 1.00 88.00 367 ARG A C 1
ATOM 2807 O O . ARG A 1 367 ? 12.754 -2.198 -11.118 1.00 88.00 367 ARG A O 1
ATOM 2814 N N . PHE A 1 368 ? 12.634 -1.772 -8.911 1.00 87.62 368 PHE A N 1
ATOM 2815 C CA . PHE A 1 368 ? 14.044 -1.552 -8.632 1.00 87.62 368 PHE A CA 1
ATOM 2816 C C . PHE A 1 368 ? 14.614 -2.762 -7.903 1.00 87.62 368 PHE A C 1
ATOM 2818 O O . PHE A 1 368 ? 14.038 -3.190 -6.905 1.00 87.62 368 PHE A O 1
ATOM 2825 N N . LYS A 1 369 ? 15.740 -3.276 -8.400 1.00 88.44 369 LYS A N 1
ATOM 2826 C CA . LYS A 1 369 ? 16.551 -4.331 -7.784 1.00 88.44 369 LYS A CA 1
ATOM 2827 C C . LYS A 1 369 ? 18.010 -4.126 -8.198 1.00 88.44 369 LYS A C 1
ATOM 2829 O O . LYS A 1 369 ? 18.279 -3.867 -9.369 1.00 88.44 369 LYS A O 1
ATOM 2834 N N . ASP A 1 370 ? 18.941 -4.195 -7.249 1.00 87.94 370 ASP A N 1
ATOM 2835 C CA . ASP A 1 370 ? 20.394 -4.092 -7.492 1.00 87.94 370 ASP A CA 1
ATOM 2836 C C . ASP A 1 370 ? 20.842 -2.865 -8.307 1.00 87.94 370 ASP A C 1
ATOM 2838 O O . ASP A 1 370 ? 21.714 -2.939 -9.173 1.00 87.94 370 ASP A O 1
ATOM 2842 N N . GLY A 1 371 ? 20.232 -1.702 -8.053 1.00 88.12 371 GLY A N 1
ATOM 2843 C CA . GLY A 1 371 ? 20.561 -0.467 -8.777 1.00 88.12 371 GLY A CA 1
ATOM 2844 C C . GLY A 1 371 ? 19.948 -0.379 -10.178 1.00 88.12 371 GLY A C 1
ATOM 2845 O O . GLY A 1 371 ? 20.233 0.567 -10.915 1.00 88.12 371 GLY A O 1
ATOM 2846 N N . ARG A 1 372 ? 19.110 -1.350 -10.557 1.00 88.56 372 ARG A N 1
ATOM 2847 C CA . ARG A 1 372 ? 18.526 -1.466 -11.893 1.00 88.56 372 ARG A CA 1
ATOM 2848 C C . ARG A 1 372 ? 17.010 -1.416 -11.826 1.00 88.56 372 ARG A C 1
ATOM 2850 O O . ARG A 1 372 ? 16.397 -2.006 -10.939 1.00 88.56 372 ARG A O 1
ATOM 2857 N N . VAL A 1 373 ? 16.413 -0.719 -12.780 1.00 87.62 373 VAL A N 1
ATOM 2858 C CA . VAL A 1 373 ? 14.967 -0.713 -13.010 1.00 87.62 373 VAL A CA 1
ATOM 2859 C C . VAL A 1 373 ? 14.660 -1.688 -14.132 1.00 87.62 373 VAL A C 1
ATOM 2861 O O . VAL A 1 373 ? 15.368 -1.672 -15.133 1.00 87.62 373 VAL A O 1
ATOM 2864 N N . SER A 1 374 ? 13.636 -2.521 -13.969 1.00 88.81 374 SER A N 1
ATOM 2865 C CA . SER A 1 374 ? 13.151 -3.428 -15.012 1.00 88.81 374 SER A CA 1
ATOM 2866 C C . SER A 1 374 ? 11.637 -3.616 -14.955 1.00 88.81 374 SER A C 1
ATOM 2868 O O . SER A 1 374 ? 11.000 -3.403 -13.919 1.00 88.81 374 SER A O 1
ATOM 2870 N N . THR A 1 375 ? 11.070 -4.035 -16.083 1.00 88.25 375 THR A N 1
ATOM 2871 C CA . THR A 1 375 ? 9.635 -4.230 -16.303 1.00 88.25 375 THR A CA 1
ATOM 2872 C C . THR A 1 375 ? 9.289 -5.718 -16.380 1.00 88.25 375 THR A C 1
ATOM 2874 O O . THR A 1 375 ? 9.983 -6.487 -17.051 1.00 88.25 375 THR A O 1
ATOM 2877 N N . LEU A 1 376 ? 8.191 -6.126 -15.735 1.00 88.56 376 LEU A N 1
ATOM 2878 C CA . LEU A 1 376 ? 7.648 -7.480 -15.866 1.00 88.56 376 LEU A CA 1
ATOM 2879 C C . LEU A 1 376 ? 7.061 -7.701 -17.270 1.00 88.56 376 LEU A C 1
ATOM 2881 O O . LEU A 1 376 ? 6.232 -6.919 -17.741 1.00 88.56 376 LEU A O 1
ATOM 2885 N N . CYS A 1 377 ? 7.449 -8.797 -17.918 1.00 88.56 377 CYS A N 1
ATOM 2886 C CA . CYS A 1 377 ? 6.962 -9.211 -19.233 1.00 88.56 377 CYS A CA 1
ATOM 2887 C C . CYS A 1 377 ? 5.946 -10.361 -19.142 1.00 88.56 377 CYS A C 1
ATOM 2889 O O . CYS A 1 377 ? 5.875 -11.077 -18.143 1.00 88.56 377 CYS A O 1
ATOM 2891 N N . LYS A 1 378 ? 5.164 -10.557 -20.211 1.00 87.44 378 LYS A N 1
ATOM 2892 C CA . LYS A 1 378 ? 4.120 -11.598 -20.304 1.00 87.44 378 LYS A CA 1
ATOM 2893 C C . LYS A 1 378 ? 4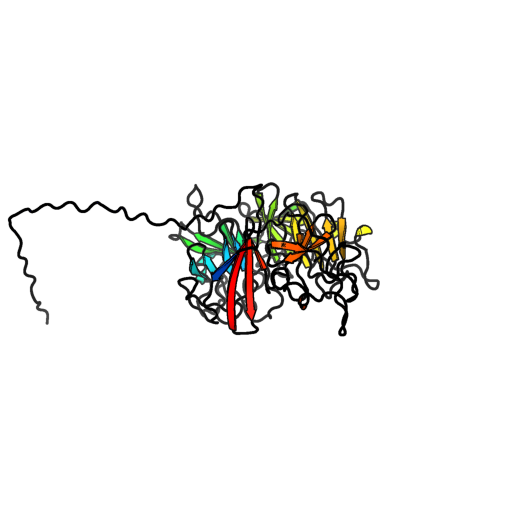.636 -13.036 -20.211 1.00 87.44 378 LYS A C 1
ATOM 2895 O O . LYS A 1 378 ? 3.859 -13.928 -19.896 1.00 87.44 378 LYS A O 1
ATOM 2900 N N . ASP A 1 379 ? 5.919 -13.260 -20.459 1.00 89.25 379 ASP A N 1
ATOM 2901 C CA . ASP A 1 379 ? 6.596 -14.547 -20.288 1.00 89.25 379 ASP A CA 1
ATOM 2902 C C . ASP A 1 379 ? 7.175 -14.752 -18.878 1.00 89.25 379 ASP A C 1
ATOM 2904 O O . ASP A 1 379 ? 7.831 -15.760 -18.628 1.00 89.25 379 ASP A O 1
ATOM 2908 N N . GLY A 1 380 ? 6.920 -13.823 -17.949 1.00 88.81 380 GLY A N 1
ATOM 2909 C CA . GLY A 1 380 ? 7.371 -13.904 -16.559 1.00 88.81 380 GLY A CA 1
ATOM 2910 C C . GLY A 1 380 ? 8.806 -13.431 -16.332 1.00 88.81 380 GLY A C 1
ATOM 2911 O O . GLY A 1 380 ? 9.320 -13.545 -15.220 1.00 88.81 380 GLY A O 1
ATOM 2912 N N . GLU A 1 381 ? 9.466 -12.899 -17.361 1.00 90.69 381 GLU A N 1
ATOM 2913 C CA . GLU A 1 381 ? 10.809 -12.337 -17.242 1.00 90.69 381 GLU A CA 1
ATOM 2914 C C . GLU A 1 381 ? 10.783 -10.853 -16.863 1.00 90.69 381 GLU A C 1
ATOM 2916 O O . GLU A 1 381 ? 9.899 -10.093 -17.266 1.00 90.69 381 GLU A O 1
ATOM 2921 N N . TRP A 1 382 ? 11.815 -10.420 -16.141 1.00 90.12 382 TRP A N 1
ATOM 2922 C CA . TRP A 1 382 ? 12.080 -9.008 -15.877 1.00 90.12 382 TRP A CA 1
ATOM 2923 C C . TRP A 1 382 ? 13.052 -8.484 -16.919 1.00 90.12 382 TRP A C 1
ATOM 2925 O O . TRP A 1 382 ? 14.168 -8.989 -17.022 1.00 90.12 382 TRP A O 1
ATOM 2935 N N . ARG A 1 383 ? 12.655 -7.476 -17.695 1.00 88.88 383 ARG A N 1
ATOM 2936 C CA . ARG A 1 383 ? 13.488 -6.941 -18.778 1.00 88.88 383 ARG A CA 1
ATOM 2937 C C . ARG A 1 383 ? 13.693 -5.455 -18.674 1.00 88.88 383 ARG A C 1
ATOM 2939 O O . ARG A 1 383 ? 12.829 -4.729 -18.195 1.00 88.88 383 ARG A O 1
ATOM 2946 N N . GLU A 1 384 ? 14.837 -5.022 -19.174 1.00 87.12 384 GLU A N 1
ATOM 2947 C CA . GLU A 1 384 ? 15.112 -3.613 -19.387 1.00 87.12 384 GLU A CA 1
ATOM 2948 C C . GLU A 1 384 ? 14.697 -3.209 -20.793 1.00 87.12 384 GLU A C 1
ATOM 2950 O O . GLU A 1 384 ? 15.230 -3.709 -21.786 1.00 87.12 384 GLU A O 1
ATOM 2955 N N . PHE A 1 385 ? 13.733 -2.300 -20.871 1.00 78.50 385 PHE A N 1
ATOM 2956 C CA . PHE A 1 385 ? 13.281 -1.733 -22.127 1.00 78.50 385 PHE A CA 1
ATOM 2957 C C . PHE A 1 385 ? 14.127 -0.516 -22.546 1.00 78.50 385 PHE A C 1
ATOM 2959 O O . PHE A 1 385 ? 14.520 0.302 -21.702 1.00 78.50 385 PHE A O 1
ATOM 2966 N N . PRO A 1 386 ? 14.413 -0.375 -23.857 1.00 71.00 386 PRO A N 1
ATOM 2967 C CA . PRO A 1 386 ? 15.197 0.733 -24.388 1.00 71.00 386 PRO A CA 1
ATOM 2968 C C . PRO A 1 386 ? 14.434 2.067 -24.335 1.00 71.00 386 PRO A C 1
ATOM 2970 O O . PRO A 1 386 ? 13.344 2.191 -23.778 1.00 71.00 386 PRO A O 1
ATOM 2973 N N . THR A 1 387 ? 15.062 3.109 -24.876 1.00 63.97 387 THR A N 1
ATOM 2974 C CA . THR A 1 387 ? 14.516 4.466 -24.958 1.00 63.97 387 THR A CA 1
ATOM 2975 C C . THR A 1 387 ? 13.229 4.527 -25.775 1.00 63.97 387 THR A C 1
ATOM 2977 O O . THR A 1 387 ? 13.165 4.030 -26.895 1.00 63.97 387 THR A O 1
ATOM 2980 N N . LYS A 1 388 ? 12.237 5.265 -25.268 1.00 58.53 388 LYS A N 1
ATOM 2981 C CA . LYS A 1 388 ? 11.104 5.719 -26.074 1.00 58.53 388 LYS A CA 1
ATOM 2982 C C . LYS A 1 388 ? 11.585 6.851 -26.983 1.00 58.53 388 LYS A C 1
ATOM 2984 O O . LYS A 1 388 ? 11.834 7.949 -26.504 1.00 58.53 388 LYS A O 1
ATOM 2989 N N . GLN A 1 389 ? 11.697 6.641 -28.292 1.00 52.28 389 GLN A N 1
ATOM 2990 C CA . GLN A 1 389 ? 11.845 7.802 -29.170 1.00 52.28 389 GLN A CA 1
ATOM 2991 C C . GLN A 1 389 ? 10.593 8.688 -29.089 1.00 52.28 389 GLN A C 1
ATOM 2993 O O . GLN A 1 389 ? 9.462 8.189 -29.110 1.00 52.28 389 GLN A O 1
ATOM 2998 N N . ALA A 1 390 ? 10.788 10.007 -29.017 1.00 50.72 390 ALA A N 1
ATOM 2999 C CA . ALA A 1 390 ? 9.717 10.954 -29.294 1.00 50.72 390 ALA A CA 1
ATOM 3000 C C . ALA A 1 390 ? 9.137 10.676 -30.695 1.00 50.72 390 ALA A C 1
ATOM 3002 O O . ALA A 1 390 ? 9.865 10.249 -31.586 1.00 50.72 390 ALA A O 1
ATOM 3003 N N . SER A 1 391 ? 7.823 10.871 -30.850 1.00 44.75 391 SER A N 1
ATOM 3004 C CA . SER A 1 391 ? 7.027 10.729 -32.084 1.00 44.75 391 SER A CA 1
ATOM 3005 C C . SER A 1 391 ? 7.853 10.689 -33.388 1.00 44.75 391 SER A C 1
ATOM 3007 O O . SER A 1 391 ? 8.139 11.750 -33.940 1.00 44.75 391 SER A O 1
ATOM 3009 N N . GLY A 1 392 ? 8.240 9.499 -33.884 1.00 43.38 392 GLY A N 1
ATOM 3010 C CA . GLY A 1 392 ? 8.937 9.419 -35.181 1.00 43.38 392 GLY A CA 1
ATOM 3011 C C . GLY A 1 392 ? 9.736 8.165 -35.581 1.00 43.38 392 GLY A C 1
ATOM 3012 O O . GLY A 1 392 ? 9.774 7.911 -36.777 1.00 43.38 392 GLY A O 1
ATOM 3013 N N . GLY A 1 393 ? 10.310 7.348 -34.682 1.00 43.34 393 GLY A N 1
ATOM 3014 C CA . GLY A 1 393 ? 10.815 5.990 -35.021 1.00 43.34 393 GLY A CA 1
ATOM 3015 C C . GLY A 1 393 ? 12.329 5.682 -34.881 1.00 43.34 393 GLY A C 1
ATOM 3016 O O . GLY A 1 393 ? 13.153 6.225 -35.614 1.00 43.34 393 GLY A O 1
ATOM 3017 N N . GLY A 1 394 ? 12.648 4.723 -33.975 1.00 39.81 394 GLY A N 1
ATOM 3018 C CA . GLY A 1 394 ? 13.891 3.906 -33.858 1.00 39.81 394 GLY A CA 1
ATOM 3019 C C . GLY A 1 394 ? 14.613 3.936 -32.478 1.00 39.81 394 GLY A C 1
ATOM 3020 O O . GLY A 1 394 ? 15.256 4.910 -32.145 1.00 39.81 394 GLY A O 1
ATOM 3021 N N . GLU A 1 395 ? 14.645 2.961 -31.566 1.00 45.97 395 GLU A N 1
ATOM 3022 C CA . GLU A 1 395 ? 14.496 1.501 -31.573 1.00 45.97 395 GLU A CA 1
ATOM 3023 C C . GLU A 1 395 ? 13.508 1.039 -30.482 1.00 45.97 395 GLU A C 1
ATOM 3025 O O . GLU A 1 395 ? 13.362 1.683 -29.446 1.00 45.97 395 GLU A O 1
ATOM 3030 N N . LEU A 1 396 ? 12.853 -0.097 -30.761 1.00 50.06 396 LEU A N 1
ATOM 3031 C CA . LEU A 1 396 ? 11.891 -0.865 -29.955 1.00 50.06 396 LEU A CA 1
ATOM 3032 C C . LEU A 1 396 ? 10.969 -0.037 -29.040 1.00 50.06 396 LEU A C 1
ATOM 3034 O O . LEU A 1 396 ? 11.120 0.006 -27.819 1.00 50.06 396 LEU A O 1
ATOM 3038 N N . THR A 1 397 ? 9.890 0.498 -29.619 1.00 57.28 397 THR A N 1
ATOM 3039 C CA . THR A 1 397 ? 8.660 0.654 -28.833 1.00 57.28 397 THR A CA 1
ATOM 3040 C C . THR A 1 397 ? 8.238 -0.738 -28.341 1.00 57.28 397 THR A C 1
ATOM 3042 O O . THR A 1 397 ? 8.500 -1.743 -29.003 1.00 57.28 397 THR A O 1
ATOM 3045 N N . TRP A 1 398 ? 7.558 -0.845 -27.199 1.00 58.53 398 TRP A N 1
ATOM 3046 C CA . TRP A 1 398 ? 7.006 -2.125 -26.713 1.00 58.53 398 TRP A CA 1
ATOM 3047 C C . TRP A 1 398 ? 6.162 -2.871 -27.774 1.00 58.53 398 TRP A C 1
ATOM 3049 O O . TRP A 1 398 ? 5.976 -4.078 -27.675 1.00 58.53 398 TRP A O 1
ATOM 3059 N N . GLN A 1 399 ? 5.679 -2.161 -28.801 1.00 60.12 399 GLN A N 1
ATOM 3060 C CA . GLN A 1 399 ? 4.941 -2.689 -29.956 1.00 60.12 399 GLN A CA 1
ATOM 3061 C C . GLN A 1 399 ? 5.808 -3.525 -30.907 1.00 60.12 399 GLN A C 1
ATOM 3063 O O . GLN A 1 399 ? 5.275 -4.338 -31.652 1.00 60.12 399 GLN A O 1
ATOM 3068 N N . ALA A 1 400 ? 7.126 -3.325 -30.896 1.00 64.31 400 ALA A N 1
ATOM 3069 C CA . ALA A 1 400 ? 8.082 -4.088 -31.691 1.00 64.31 400 ALA A CA 1
ATOM 3070 C C . ALA A 1 400 ? 8.665 -5.291 -30.924 1.00 64.31 400 ALA A C 1
ATOM 3072 O O . ALA A 1 400 ? 9.432 -6.071 -31.482 1.00 64.31 400 ALA A O 1
ATOM 3073 N N . CYS A 1 401 ? 8.297 -5.461 -29.649 1.00 70.88 401 CYS A N 1
ATOM 3074 C CA . CYS A 1 401 ? 8.617 -6.670 -28.899 1.00 70.88 401 CYS A CA 1
ATOM 3075 C C . CYS A 1 401 ? 7.771 -7.836 -29.425 1.00 70.88 401 CYS A C 1
ATOM 3077 O O . CYS A 1 401 ? 6.583 -7.633 -29.700 1.00 70.88 401 CYS A O 1
ATOM 3079 N N . PRO A 1 402 ? 8.320 -9.062 -29.494 1.00 80.94 402 PRO A N 1
ATOM 3080 C CA . PRO A 1 402 ? 7.505 -10.253 -29.693 1.00 80.94 402 PRO A CA 1
ATOM 3081 C C . PRO A 1 402 ? 6.304 -10.249 -28.726 1.00 80.94 402 PRO A C 1
ATOM 3083 O O . PRO A 1 402 ? 6.490 -9.917 -27.549 1.00 80.94 402 PRO A O 1
ATOM 3086 N N . PRO A 1 403 ? 5.073 -10.560 -29.182 1.00 81.38 403 PRO A N 1
ATOM 3087 C CA . PRO A 1 403 ? 3.866 -10.408 -28.364 1.00 81.38 403 PRO A CA 1
ATOM 3088 C C . PRO A 1 403 ? 3.891 -11.146 -27.018 1.00 81.38 403 PRO A C 1
ATOM 3090 O O . PRO A 1 403 ? 3.247 -10.694 -26.070 1.00 81.38 403 PRO A O 1
ATOM 3093 N N . ASP A 1 404 ? 4.631 -12.252 -26.939 1.00 82.88 404 ASP A N 1
ATOM 3094 C CA . ASP A 1 404 ? 4.882 -13.082 -25.755 1.00 82.88 404 ASP A CA 1
ATOM 3095 C C . ASP A 1 404 ? 5.904 -12.468 -24.782 1.00 82.88 404 ASP A C 1
ATOM 3097 O O . ASP A 1 404 ? 5.871 -12.763 -23.592 1.00 82.88 404 ASP A O 1
ATOM 3101 N N . LYS A 1 405 ? 6.768 -11.566 -25.260 1.00 84.44 405 LYS A N 1
ATOM 3102 C CA . LYS A 1 405 ? 7.814 -10.879 -24.476 1.00 84.44 405 LYS A CA 1
ATOM 3103 C C . LYS A 1 405 ? 7.490 -9.419 -24.175 1.00 84.44 405 LYS A C 1
ATOM 3105 O O . LYS A 1 405 ? 8.274 -8.735 -23.520 1.00 84.44 405 LYS A O 1
ATOM 3110 N N . ALA A 1 406 ? 6.361 -8.922 -24.674 1.00 81.69 406 ALA A N 1
ATOM 3111 C CA . ALA A 1 406 ? 5.889 -7.576 -24.386 1.00 81.69 406 ALA A CA 1
ATOM 3112 C C . ALA A 1 406 ? 5.640 -7.386 -22.872 1.00 81.69 406 ALA A C 1
ATOM 3114 O O . ALA A 1 406 ? 5.393 -8.371 -22.164 1.00 81.69 406 ALA A O 1
ATOM 3115 N N . PRO A 1 407 ? 5.650 -6.136 -22.365 1.00 82.38 407 PRO A N 1
ATOM 3116 C CA . PRO A 1 407 ? 5.304 -5.856 -20.976 1.00 82.38 407 PRO A CA 1
ATOM 3117 C C . PRO A 1 407 ? 3.956 -6.473 -20.582 1.00 82.38 407 PRO A C 1
ATOM 3119 O O . PRO A 1 407 ? 3.019 -6.532 -21.388 1.00 82.38 407 PRO A O 1
ATOM 3122 N N . ALA A 1 408 ? 3.841 -6.903 -19.330 1.00 80.25 408 ALA A N 1
ATOM 3123 C CA . ALA A 1 408 ? 2.556 -7.229 -18.733 1.00 80.25 408 ALA A CA 1
ATOM 3124 C C . ALA A 1 408 ? 1.775 -5.917 -18.533 1.00 80.25 408 ALA A C 1
ATOM 3126 O O . ALA A 1 408 ? 2.020 -5.170 -17.588 1.00 80.25 408 ALA A O 1
ATOM 3127 N N . TRP A 1 409 ? 0.883 -5.606 -19.478 1.00 74.25 409 TRP A N 1
ATOM 3128 C CA . TRP A 1 409 ? 0.080 -4.383 -19.462 1.00 74.25 409 TRP A CA 1
ATOM 3129 C C . TRP A 1 409 ? -1.175 -4.543 -18.604 1.00 74.25 409 TRP A C 1
ATOM 3131 O O . TRP A 1 409 ? -1.954 -5.480 -18.786 1.00 74.25 409 TRP A O 1
ATOM 3141 N N . GLY A 1 410 ? -1.404 -3.566 -17.734 1.00 68.69 410 GLY A N 1
ATOM 3142 C CA . GLY A 1 410 ? -2.566 -3.472 -16.868 1.00 68.69 410 GLY A CA 1
ATOM 3143 C C . GLY A 1 410 ? -2.543 -2.196 -16.055 1.00 68.69 410 GLY A C 1
ATOM 3144 O O . GLY A 1 410 ? -1.503 -1.777 -15.582 1.00 68.69 410 GLY A O 1
ATOM 3145 N N . ARG A 1 411 ? -3.683 -1.525 -15.917 1.00 71.19 411 ARG A N 1
ATOM 3146 C CA . ARG A 1 411 ? -3.778 -0.394 -14.991 1.00 71.19 411 ARG A CA 1
ATOM 3147 C C . ARG A 1 411 ? -4.115 -0.937 -13.613 1.00 71.19 411 ARG A C 1
ATOM 3149 O O . ARG A 1 411 ? -4.918 -1.856 -13.527 1.00 71.19 411 ARG A O 1
ATOM 3156 N N . GLY A 1 412 ? -3.548 -0.329 -12.574 1.00 73.75 412 GLY A N 1
ATOM 3157 C CA . GLY A 1 412 ? -3.873 -0.642 -11.183 1.00 73.75 412 GLY A CA 1
ATOM 3158 C C . GLY A 1 412 ? -3.372 -2.021 -10.765 1.00 73.75 412 GLY A C 1
ATOM 3159 O O . GLY A 1 412 ? -3.947 -3.042 -11.130 1.00 73.75 412 GLY A O 1
ATOM 3160 N N . TRP A 1 413 ? -2.315 -2.039 -9.962 1.00 78.81 413 TRP A N 1
ATOM 3161 C CA . TRP A 1 413 ? -1.729 -3.267 -9.437 1.00 78.81 413 TRP A CA 1
ATOM 3162 C C . TRP A 1 413 ? -1.756 -3.233 -7.920 1.00 78.81 413 TRP A C 1
ATOM 3164 O O . TRP A 1 413 ? -1.418 -2.205 -7.328 1.00 78.81 413 TRP A O 1
ATOM 3174 N N . VAL A 1 414 ? -2.106 -4.357 -7.304 1.00 82.94 414 VAL A N 1
ATOM 3175 C CA . VAL A 1 414 ? -1.909 -4.571 -5.868 1.00 82.94 414 VAL A CA 1
ATOM 3176 C C . VAL A 1 414 ? -1.203 -5.892 -5.649 1.00 82.94 414 VAL A C 1
ATOM 3178 O O . VAL A 1 414 ? -1.634 -6.926 -6.157 1.00 82.94 414 VAL A O 1
ATOM 3181 N N . MET A 1 415 ? -0.087 -5.836 -4.929 1.00 82.31 415 MET A N 1
ATOM 3182 C CA . MET A 1 415 ? 0.756 -7.000 -4.677 1.00 82.31 415 MET A CA 1
ATOM 3183 C C . MET A 1 415 ? 0.105 -7.915 -3.640 1.00 82.31 415 MET A C 1
ATOM 3185 O O . MET A 1 415 ? -0.592 -7.439 -2.743 1.00 82.31 415 MET A O 1
ATOM 3189 N N . ALA A 1 416 ? 0.337 -9.220 -3.763 1.00 82.44 416 ALA A N 1
ATOM 3190 C CA . ALA A 1 416 ? -0.223 -10.224 -2.871 1.00 82.44 416 ALA A CA 1
ATOM 3191 C C . ALA A 1 416 ? 0.736 -11.388 -2.626 1.00 82.44 416 ALA A C 1
ATOM 3193 O O . ALA A 1 416 ? 1.367 -11.898 -3.556 1.00 82.44 416 ALA A O 1
ATOM 3194 N N . ASP A 1 417 ? 0.791 -11.843 -1.377 1.00 72.50 417 ASP A N 1
ATOM 3195 C CA . ASP A 1 417 ? 1.777 -12.814 -0.912 1.00 72.50 417 ASP A CA 1
ATOM 3196 C C . ASP A 1 417 ? 1.383 -14.290 -1.152 1.00 72.50 417 ASP A C 1
ATOM 3198 O O . ASP A 1 417 ? 0.246 -14.677 -0.877 1.00 72.50 417 ASP A O 1
ATOM 3202 N N . PRO A 1 418 ? 2.325 -15.181 -1.540 1.00 72.69 418 PRO A N 1
ATOM 3203 C CA . PRO A 1 418 ? 3.592 -14.932 -2.221 1.00 72.69 418 PRO A CA 1
ATOM 3204 C C . PRO A 1 418 ? 3.482 -15.119 -3.751 1.00 72.69 418 PRO A C 1
ATOM 3206 O O . PRO A 1 418 ? 2.924 -16.106 -4.222 1.00 72.69 418 PRO A O 1
ATOM 3209 N N . GLY A 1 419 ? 4.098 -14.231 -4.534 1.00 82.06 419 GLY A N 1
ATOM 3210 C CA . GLY A 1 419 ? 4.307 -14.370 -5.973 1.00 82.06 419 GLY A CA 1
ATOM 3211 C C . GLY A 1 419 ? 3.118 -13.957 -6.834 1.00 82.06 419 GLY A C 1
ATOM 3212 O O . GLY A 1 419 ? 3.047 -14.392 -7.979 1.00 82.06 419 GLY A O 1
ATOM 3213 N N . TYR A 1 420 ? 2.180 -13.163 -6.317 1.00 87.12 420 TYR A N 1
ATOM 3214 C CA . TYR A 1 420 ? 1.006 -12.739 -7.073 1.00 87.12 420 TYR A CA 1
ATOM 3215 C C . TYR A 1 420 ? 0.834 -11.224 -7.043 1.00 87.12 420 TYR A C 1
ATOM 3217 O O . TYR A 1 420 ? 1.303 -10.520 -6.149 1.00 87.12 420 TYR A O 1
ATOM 3225 N N . PHE A 1 421 ? 0.109 -10.717 -8.028 1.00 87.31 421 PHE A N 1
ATOM 3226 C CA . PHE A 1 421 ? -0.528 -9.414 -7.932 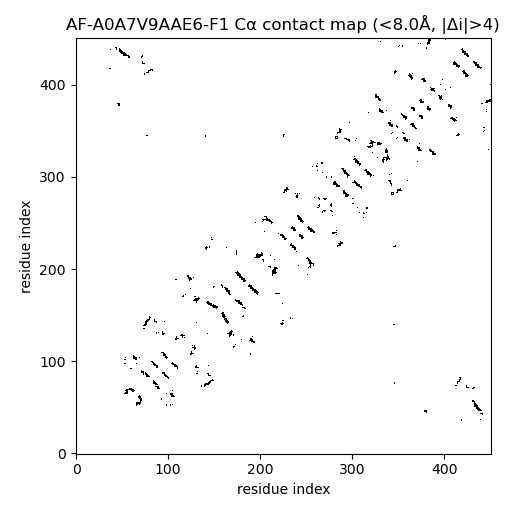1.00 87.31 421 PHE A CA 1
ATOM 3227 C C . PHE A 1 421 ? -1.934 -9.485 -8.532 1.00 87.31 421 PHE A C 1
ATOM 3229 O O . PHE A 1 421 ? -2.262 -10.388 -9.308 1.00 87.31 421 PHE A O 1
ATOM 3236 N N . TYR A 1 422 ? -2.755 -8.501 -8.188 1.00 87.69 422 TYR A N 1
ATOM 3237 C CA . TYR A 1 422 ? -4.078 -8.287 -8.755 1.00 87.69 422 TYR A CA 1
ATOM 3238 C C . TYR A 1 422 ? -4.015 -7.124 -9.734 1.00 87.69 422 TYR A C 1
ATOM 3240 O O . TYR A 1 422 ? -3.581 -6.031 -9.375 1.00 87.69 422 TYR A O 1
ATOM 3248 N N . GLN A 1 423 ? -4.434 -7.373 -10.970 1.00 84.81 423 GLN A N 1
ATOM 3249 C CA . GLN A 1 423 ? -4.621 -6.366 -12.005 1.00 84.81 423 GLN A CA 1
ATOM 3250 C C . GLN A 1 423 ? -6.064 -5.877 -11.977 1.00 84.81 423 GLN A C 1
ATOM 3252 O O . GLN A 1 423 ? -6.992 -6.672 -12.137 1.00 84.81 423 GLN A O 1
ATOM 3257 N N . LEU A 1 424 ? -6.242 -4.571 -11.819 1.00 80.62 424 LEU A N 1
ATOM 3258 C CA . LEU A 1 424 ? -7.533 -3.908 -11.666 1.00 80.62 424 LEU A CA 1
ATOM 3259 C C . LEU A 1 424 ? -7.873 -3.171 -12.962 1.00 80.62 424 LEU A C 1
ATOM 3261 O O . LEU A 1 424 ? -7.683 -1.960 -13.092 1.00 80.62 424 LEU A O 1
ATOM 3265 N N . TYR A 1 425 ? -8.341 -3.904 -13.967 1.00 70.00 425 TYR A N 1
ATOM 3266 C CA . TYR A 1 425 ? -8.613 -3.297 -15.262 1.00 70.00 425 TYR A CA 1
ATOM 3267 C C . TYR A 1 425 ? -9.958 -2.563 -15.240 1.00 70.00 425 TYR A C 1
ATOM 3269 O O . TYR A 1 425 ? -11.000 -3.178 -15.024 1.00 70.00 425 TYR A O 1
ATOM 3277 N N . SER A 1 426 ? -9.918 -1.248 -15.483 1.00 60.19 426 SER A N 1
ATOM 3278 C CA . SER A 1 426 ? -11.094 -0.421 -15.762 1.00 60.19 426 SER A CA 1
ATOM 3279 C C . SER A 1 426 ? -10.892 0.318 -17.083 1.00 60.19 426 SER A C 1
ATOM 3281 O O . SER A 1 426 ? -10.003 1.171 -17.209 1.00 60.19 426 SER A O 1
ATOM 3283 N N . MET A 1 427 ? -11.710 -0.012 -18.082 1.00 50.03 427 MET A N 1
ATOM 3284 C CA . MET A 1 427 ? -11.797 0.755 -19.323 1.00 50.03 427 MET A CA 1
ATOM 3285 C C . MET A 1 427 ? -12.773 1.900 -19.117 1.00 50.03 427 MET A C 1
ATOM 3287 O O . MET A 1 427 ? -13.968 1.733 -19.302 1.00 50.03 427 MET A O 1
ATOM 3291 N N . GLY A 1 428 ? -12.253 3.055 -18.697 1.00 50.62 428 GLY A N 1
ATOM 3292 C CA . GLY A 1 428 ? -12.860 4.361 -18.966 1.00 50.62 428 GLY A CA 1
ATOM 3293 C C . GLY A 1 428 ? -14.379 4.491 -18.787 1.00 50.62 428 GLY A C 1
ATOM 3294 O O . GLY A 1 428 ? -14.985 5.185 -19.597 1.00 50.62 428 GLY A O 1
ATOM 3295 N N . GLY A 1 429 ? -14.969 3.884 -17.747 1.00 51.25 429 GLY A N 1
ATOM 3296 C CA . GLY A 1 429 ? -16.345 4.175 -17.323 1.00 51.25 429 GLY A CA 1
ATOM 3297 C C . GLY A 1 429 ? -17.371 3.034 -17.305 1.00 51.25 429 GLY A C 1
ATOM 3298 O O . GLY A 1 429 ? -18.552 3.358 -17.343 1.00 51.25 429 GLY A O 1
ATOM 3299 N N . GLY A 1 430 ? -16.999 1.748 -17.224 1.00 54.09 430 GLY A N 1
ATOM 3300 C CA . GLY A 1 430 ? -18.019 0.722 -16.921 1.00 54.09 430 GLY A CA 1
ATOM 3301 C C . GLY A 1 430 ? -17.564 -0.736 -16.813 1.00 54.09 430 GLY A C 1
ATOM 3302 O O . GLY A 1 430 ? -18.158 -1.507 -16.069 1.00 54.09 430 GLY A O 1
ATOM 3303 N N . ASP A 1 431 ? -16.481 -1.117 -17.485 1.00 64.50 431 ASP A N 1
ATOM 3304 C CA . ASP A 1 431 ? -16.068 -2.522 -17.548 1.00 64.50 431 ASP A CA 1
ATOM 3305 C C . ASP A 1 431 ? -15.030 -2.852 -16.469 1.00 64.50 431 ASP A C 1
ATOM 3307 O O . ASP A 1 431 ? -13.949 -2.257 -16.427 1.00 64.50 431 ASP A O 1
ATOM 3311 N N . ALA A 1 432 ? -15.364 -3.803 -15.595 1.00 72.44 432 ALA A N 1
ATOM 3312 C CA . ALA A 1 432 ? -14.562 -4.216 -14.449 1.00 72.44 432 ALA A CA 1
ATOM 3313 C C . ALA A 1 432 ? -14.149 -5.691 -14.528 1.00 72.44 432 ALA A C 1
ATOM 3315 O O . ALA A 1 432 ? -14.984 -6.587 -14.391 1.00 72.44 432 ALA A O 1
ATOM 3316 N N . TRP A 1 433 ? -12.844 -5.937 -14.656 1.00 82.38 433 TRP A N 1
ATOM 3317 C CA . TRP A 1 433 ? -12.244 -7.247 -14.402 1.00 82.38 433 TRP A CA 1
ATOM 3318 C C . TRP A 1 433 ? -11.123 -7.134 -13.389 1.00 82.38 433 TRP A C 1
ATOM 3320 O O . TRP A 1 433 ? -10.266 -6.249 -13.479 1.00 82.38 433 TRP A O 1
ATOM 3330 N N . VAL A 1 434 ? -11.081 -8.105 -12.483 1.00 87.81 434 VAL A N 1
ATOM 3331 C CA . VAL A 1 434 ? -9.898 -8.358 -11.671 1.00 87.81 434 VAL A CA 1
ATOM 3332 C C . VAL A 1 434 ? -9.236 -9.631 -12.163 1.00 87.81 434 VAL A C 1
ATOM 3334 O O . VAL A 1 434 ? -9.855 -10.698 -12.168 1.00 87.81 434 VAL A O 1
ATOM 3337 N N . TRP A 1 435 ? -7.964 -9.518 -12.535 1.00 88.88 435 TRP A N 1
ATOM 3338 C CA . TRP A 1 435 ? -7.118 -10.670 -12.827 1.00 88.88 435 TRP A CA 1
ATOM 3339 C C . TRP A 1 435 ? -6.152 -10.895 -11.681 1.00 88.88 435 TRP A C 1
ATOM 3341 O O . TRP A 1 435 ? -5.471 -9.964 -11.258 1.00 88.88 435 TRP A O 1
ATOM 3351 N N . ARG A 1 436 ? -6.057 -12.132 -11.210 1.00 90.62 436 ARG A N 1
ATOM 3352 C CA . ARG A 1 436 ? -4.974 -12.562 -10.332 1.00 90.62 436 ARG A CA 1
ATOM 3353 C C . ARG A 1 436 ? -3.882 -13.157 -11.207 1.00 90.62 436 ARG A C 1
ATOM 3355 O O . ARG A 1 436 ? -4.148 -14.075 -11.982 1.00 90.62 436 ARG A O 1
ATOM 3362 N N . VAL A 1 437 ? -2.680 -12.598 -11.123 1.00 89.62 437 VAL A N 1
ATOM 3363 C CA . VAL A 1 437 ? -1.579 -12.915 -12.036 1.00 89.62 437 VAL A CA 1
ATOM 3364 C C . VAL A 1 437 ? -0.427 -13.532 -11.258 1.00 89.62 437 VAL A C 1
ATOM 3366 O O . VAL A 1 437 ? 0.086 -12.921 -10.321 1.00 89.62 437 VAL A O 1
ATOM 3369 N N . GLY A 1 438 ? -0.035 -14.748 -11.637 1.00 90.75 438 GLY A N 1
ATOM 3370 C CA . GLY A 1 438 ? 1.115 -15.446 -11.064 1.00 90.75 438 GLY A CA 1
ATOM 3371 C C . GLY A 1 438 ? 1.099 -16.967 -11.262 1.00 90.75 438 GLY A C 1
ATOM 3372 O O . GLY A 1 438 ? 0.279 -17.478 -12.027 1.00 90.75 438 GLY A O 1
ATOM 3373 N N . PRO A 1 439 ? 2.010 -17.709 -10.611 1.00 89.94 439 PRO A N 1
ATOM 3374 C CA . PRO A 1 439 ? 3.061 -17.201 -9.729 1.00 89.94 439 PRO A CA 1
ATOM 3375 C C . PRO A 1 439 ? 4.141 -16.414 -10.499 1.00 89.94 439 PRO A C 1
ATOM 3377 O O . PRO A 1 439 ? 4.355 -16.645 -11.687 1.00 89.94 439 PRO A O 1
ATOM 3380 N N . ILE A 1 440 ? 4.810 -15.479 -9.824 1.00 86.94 440 ILE A N 1
ATOM 3381 C CA . ILE A 1 440 ? 5.904 -14.643 -10.342 1.00 86.94 440 ILE A CA 1
ATOM 3382 C C . ILE A 1 440 ? 7.072 -14.717 -9.366 1.00 86.94 440 ILE A C 1
ATOM 3384 O O . ILE A 1 440 ? 6.898 -14.542 -8.159 1.00 86.94 440 ILE A O 1
ATOM 3388 N N . ASP A 1 441 ? 8.276 -14.913 -9.895 1.00 87.44 441 ASP A N 1
ATOM 3389 C CA . ASP A 1 441 ? 9.497 -14.690 -9.131 1.00 87.44 441 ASP A CA 1
ATOM 3390 C C . ASP A 1 441 ? 9.873 -13.201 -9.184 1.00 87.44 441 ASP A C 1
ATOM 3392 O O . ASP A 1 441 ? 10.453 -12.699 -10.152 1.00 87.44 441 ASP A O 1
ATOM 3396 N N . PHE A 1 442 ? 9.511 -12.474 -8.126 1.00 86.06 442 PHE A N 1
ATOM 3397 C CA . PHE A 1 442 ? 9.850 -11.061 -7.974 1.00 86.06 442 PHE A CA 1
ATOM 3398 C C . PHE A 1 442 ? 11.339 -10.817 -7.728 1.00 86.06 442 PHE A C 1
ATOM 3400 O O . PHE A 1 442 ? 11.767 -9.678 -7.897 1.00 86.06 442 PHE A O 1
ATOM 3407 N N . GLY A 1 443 ? 12.117 -11.840 -7.357 1.00 86.75 443 GLY A N 1
ATOM 3408 C CA . GLY A 1 443 ? 13.561 -11.777 -7.110 1.00 86.75 443 GLY A CA 1
ATOM 3409 C C . GLY A 1 443 ? 14.423 -12.241 -8.285 1.00 86.75 443 GLY A C 1
ATOM 3410 O O . GLY A 1 443 ? 15.634 -12.042 -8.259 1.00 86.75 443 GLY A O 1
ATOM 3411 N N . LYS A 1 444 ? 13.819 -12.797 -9.338 1.00 88.06 444 LYS A N 1
ATOM 3412 C CA . LYS A 1 444 ? 14.511 -13.241 -10.557 1.00 88.06 444 LYS A CA 1
ATOM 3413 C C . LYS A 1 444 ? 15.417 -12.157 -11.132 1.00 88.06 444 LYS A C 1
ATOM 3415 O O . LYS A 1 444 ? 15.054 -10.994 -11.057 1.00 88.06 444 LYS A O 1
ATOM 3420 N N . GLU A 1 445 ? 16.552 -12.482 -11.740 1.00 89.12 445 GLU A N 1
ATOM 3421 C CA . GLU A 1 445 ? 17.440 -11.463 -12.319 1.00 89.12 445 GLU A CA 1
ATOM 3422 C C . GLU A 1 445 ? 16.825 -10.701 -13.504 1.00 89.12 445 GLU A C 1
ATOM 3424 O O . GLU A 1 445 ? 15.965 -11.210 -14.221 1.00 89.12 445 GLU A O 1
ATOM 3429 N N . SER A 1 446 ? 17.263 -9.453 -13.700 1.00 88.75 446 SER A N 1
ATOM 3430 C CA . SER A 1 446 ? 16.841 -8.637 -14.845 1.00 88.75 446 SER A CA 1
ATOM 3431 C C . SER A 1 446 ? 17.635 -9.010 -16.101 1.00 88.75 446 SER A C 1
ATOM 3433 O O . SER A 1 446 ? 18.865 -9.048 -16.085 1.00 88.75 446 SER A O 1
ATOM 3435 N N . ILE A 1 447 ? 16.945 -9.207 -17.222 1.00 87.81 447 ILE A N 1
ATOM 3436 C CA . ILE A 1 447 ? 17.555 -9.418 -18.535 1.00 87.81 447 ILE A CA 1
ATOM 3437 C C . ILE A 1 447 ? 17.763 -8.052 -19.202 1.00 87.81 447 ILE A C 1
ATOM 3439 O O . ILE A 1 447 ? 16.812 -7.312 -19.459 1.00 87.81 447 ILE A O 1
ATOM 3443 N N . GLN A 1 448 ? 19.020 -7.719 -19.499 1.00 72.25 448 GLN A N 1
ATOM 3444 C CA . GLN A 1 448 ? 19.422 -6.375 -19.940 1.00 72.25 448 GLN A CA 1
ATOM 3445 C C . GLN A 1 448 ? 19.010 -6.017 -21.378 1.00 72.25 448 GLN A C 1
ATOM 3447 O O . GLN A 1 448 ? 19.126 -4.854 -21.763 1.00 72.25 448 GLN A O 1
ATOM 3452 N N . LYS A 1 449 ? 18.572 -6.989 -22.191 1.00 67.50 449 LYS A N 1
ATOM 3453 C CA . LYS A 1 449 ? 18.116 -6.763 -23.570 1.00 67.50 449 LYS A CA 1
ATOM 3454 C C . LYS A 1 449 ? 17.038 -7.764 -23.979 1.00 67.50 449 LYS A C 1
ATOM 3456 O O . LYS A 1 449 ? 17.135 -8.953 -23.677 1.00 67.50 449 LYS A O 1
ATOM 3461 N N . LEU A 1 450 ? 16.043 -7.279 -24.714 1.00 57.84 450 LEU A N 1
ATOM 3462 C CA . LEU A 1 450 ? 15.274 -8.126 -25.622 1.00 57.84 450 LEU A CA 1
ATOM 3463 C C . LEU A 1 450 ? 16.207 -8.564 -26.773 1.00 57.84 450 LEU A C 1
ATOM 3465 O O . LEU A 1 450 ? 17.022 -7.738 -27.189 1.00 57.84 450 LEU A O 1
ATOM 3469 N N . PRO A 1 451 ? 16.154 -9.831 -27.229 1.00 48.31 451 PRO A N 1
ATOM 3470 C CA . PRO A 1 451 ? 16.895 -10.256 -28.412 1.00 48.31 451 PRO A CA 1
ATOM 3471 C C . PRO A 1 451 ? 16.516 -9.451 -29.653 1.00 48.31 451 PRO A C 1
ATOM 3473 O O . PRO A 1 451 ? 15.321 -9.081 -29.761 1.00 48.31 451 PRO A O 1
#

Nearest PDB structures (foldseek):
  6g7w-assembly1_A  TM=5.948E-01  e=4.487E-07  Homo sapiens
  6gc1-assembly3_C  TM=5.969E-01  e=1.176E-06  Homo sapiens
  6gc1-assembly4_D  TM=6.018E-01  e=2.357E-06  Homo sapiens
  8ov6-assembly1_A  TM=3.500E-01  e=2.221E-03  Homo sapiens
  7fjp-assembly1_B  TM=4.904E-01  e=2.457E+00  Homo sapiens